Protein 3KKC (pdb70)

InterPro domains:
  IPR001647 DNA-binding HTH domain, TetR-type [PF00440] (19-60)
  IPR001647 DNA-binding HTH domain, TetR-type [PS50977] (8-68)
  IPR009057 Homedomain-like superfamily [SSF46689] (4-70)
  IPR039532 Transcriptional regulator TetR, C-terminal, Firmicutes type [PF14278] (77-172)
  IPR050624 Nucleoid occlusion factor SlmA/HTH-type transcriptional regulator [PTHR43479] (3-173)

Nearest PDB structures (foldseek):
  3kkc-assembly2_D  TM=9.389E-01  e=1.130E-21  Streptococcus agalactiae 2603V/R
  2iu5-assembly1_B  TM=6.460E-01  e=6.584E-05  Lactococcus lactis subsp. lactis Il1403
  3egq-assembly1_B  TM=6.017E-01  e=3.045E-03  Archaeoglobus fulgidus
  6wp9-assembly2_B  TM=6.193E-01  e=1.816E-02  Streptomyces avermitilis MA-4680 = NBRC 14893
  3cjd-assembly1_A  TM=5.567E-01  e=7.499E-02  Jannaschia sp. CCS1

Radius of gyration: 31.0 Å; Cα contacts (8 Å, |Δi|>4): 550; chains: 4; bounding box: 62×96×90 Å

Solvent-accessible surface area: 36152 Å² total

B-factor: mean 94.08, std 21.55, range [41.19, 194.67]

Structure (mmCIF, N/CA/C/O backbone):
data_3KKC
#
_entry.id   3KKC
#
_cell.length_a   44.351
_cell.length_b   128.681
_cell.length_c   74.566
_cell.angle_alpha   90.00
_cell.angle_beta   103.23
_cell.angle_gamma   90.00
#
_symmetry.space_group_name_H-M   'P 1 21 1'
#
loop_
_entity.id
_entity.type
_entity.pdbx_description
1 polymer 'TetR family Transcriptional regulator'
2 non-polymer 'NICKEL (II) ION'
3 non-polymer IMIDAZOLE
4 water water
#
loop_
_atom_site.group_PDB
_atom_site.id
_atom_site.type_symbol
_atom_site.label_atom_id
_atom_site.label_alt_id
_atom_site.label_comp_id
_atom_site.label_asym_id
_atom_site.label_entity_id
_atom_site.label_seq_id
_atom_site.pdbx_PDB_ins_code
_atom_site.Cartn_x
_atom_site.Cartn_y
_atom_site.Cartn_z
_atom_site.occupancy
_atom_site.B_iso_or_equiv
_atom_site.auth_seq_id
_atom_site.auth_comp_id
_atom_site.auth_asym_id
_atom_site.auth_atom_id
_atom_site.pdbx_PDB_model_num
ATOM 1 N N . SER A 1 1 ? 24.915 98.189 56.308 1.00 130.38 -2 SER A N 1
ATOM 2 C CA . SER A 1 1 ? 25.568 98.293 57.606 1.00 134.34 -2 SER A CA 1
ATOM 3 C C . SER A 1 1 ? 26.949 97.645 57.583 1.00 138.59 -2 SER A C 1
ATOM 4 O O . SER A 1 1 ? 27.493 97.362 56.514 1.00 136.07 -2 SER A O 1
ATOM 7 N N . ASN A 1 2 ? 27.504 97.420 58.774 1.00 144.17 -1 ASN A N 1
ATOM 8 C CA . ASN A 1 2 ? 28.803 96.771 58.937 1.00 144.98 -1 ASN A CA 1
ATOM 9 C C . ASN A 1 2 ? 28.676 95.261 59.059 1.00 145.49 -1 ASN A C 1
ATOM 10 O O . ASN A 1 2 ? 29.677 94.549 59.093 1.00 148.76 -1 ASN A O 1
ATOM 15 N N . ALA A 1 3 ? 27.438 94.785 59.139 1.00 141.32 0 ALA A N 1
ATOM 16 C CA . ALA A 1 3 ? 27.160 93.359 59.062 1.00 137.95 0 ALA A CA 1
ATOM 17 C C . ALA A 1 3 ? 26.645 93.077 57.658 1.00 131.16 0 ALA A C 1
ATOM 18 O O . ALA A 1 3 ? 26.756 91.965 57.141 1.00 131.17 0 ALA A O 1
ATOM 28 N N . VAL A 1 5 ? 27.981 94.327 55.091 1.00 115.95 2 VAL A N 1
ATOM 29 C CA . VAL A 1 5 ? 29.205 94.181 54.298 1.00 112.92 2 VAL A CA 1
ATOM 30 C C . VAL A 1 5 ? 29.917 92.848 54.525 1.00 108.85 2 VAL A C 1
ATOM 31 O O . VAL A 1 5 ? 30.439 92.249 53.581 1.00 108.08 2 VAL A O 1
ATOM 35 N N . LYS A 1 6 ? 29.943 92.388 55.773 1.00 104.28 3 LYS A N 1
ATOM 36 C CA . LYS A 1 6 ? 30.492 91.074 56.072 1.00 106.44 3 LYS A CA 1
ATOM 37 C C . LYS A 1 6 ? 29.658 89.957 55.430 1.00 105.86 3 LYS A C 1
ATOM 38 O O . LYS A 1 6 ? 30.213 88.975 54.934 1.00 99.05 3 LYS A O 1
ATOM 44 N N . ASP A 1 7 ? 28.335 90.114 55.420 1.00 108.13 4 ASP A N 1
ATOM 45 C CA . ASP A 1 7 ? 27.496 89.162 54.723 1.00 111.16 4 ASP A CA 1
ATOM 46 C C . ASP A 1 7 ? 27.920 89.127 53.265 1.00 109.67 4 ASP A C 1
ATOM 47 O O . ASP A 1 7 ? 28.280 88.075 52.738 1.00 114.45 4 ASP A O 1
ATOM 52 N N . ARG A 1 8 ? 27.883 90.288 52.620 1.00 103.50 5 ARG A N 1
ATOM 53 C CA . ARG A 1 8 ? 28.212 90.403 51.201 1.00 95.71 5 ARG A CA 1
ATOM 54 C C . ARG A 1 8 ? 29.557 89.765 50.935 1.00 95.34 5 ARG A C 1
ATOM 55 O O . ARG A 1 8 ? 29.864 89.404 49.809 1.00 99.73 5 ARG A O 1
ATOM 63 N N . GLN A 1 9 ? 30.356 89.623 51.984 1.00 96.59 6 GLN A N 1
ATOM 64 C CA . GLN A 1 9 ? 31.692 89.058 51.849 1.00 103.98 6 GLN A CA 1
ATOM 65 C C . GLN A 1 9 ? 31.732 87.532 52.022 1.00 106.49 6 GLN A C 1
ATOM 66 O O . GLN A 1 9 ? 32.580 86.858 51.432 1.00 101.90 6 GLN A O 1
ATOM 72 N N . ILE A 1 10 ? 30.814 86.991 52.820 1.00 111.13 7 ILE A N 1
ATOM 73 C CA . ILE A 1 10 ? 30.727 85.545 52.971 1.00 113.81 7 ILE A CA 1
ATOM 74 C C . ILE A 1 10 ? 29.979 84.978 51.792 1.00 111.29 7 ILE A C 1
ATOM 75 O O . ILE A 1 10 ? 30.129 83.810 51.464 1.00 108.84 7 ILE A O 1
ATOM 80 N N . GLN A 1 11 ? 29.168 85.812 51.158 1.00 113.12 8 GLN A N 1
ATOM 81 C CA . GLN A 1 11 ? 28.433 85.380 49.981 1.00 115.08 8 GLN A CA 1
ATOM 82 C C . GLN A 1 11 ? 29.355 85.323 48.758 1.00 110.67 8 GLN A C 1
ATOM 83 O O . GLN A 1 11 ? 29.246 84.408 47.942 1.00 111.35 8 GLN A O 1
ATOM 89 N N . LYS A 1 12 ? 30.271 86.280 48.634 1.00 105.08 9 LYS A N 1
ATOM 90 C CA . LYS A 1 12 ? 31.240 86.225 47.538 1.00 103.79 9 LYS A CA 1
ATOM 91 C C . LYS A 1 12 ? 32.252 85.075 47.692 1.00 103.46 9 LYS A C 1
ATOM 92 O O . LYS A 1 12 ? 32.720 84.524 46.691 1.00 104.73 9 LYS A O 1
ATOM 98 N N . THR A 1 13 ? 32.603 84.712 48.926 1.00 97.34 10 THR A N 1
ATOM 99 C CA . THR A 1 13 ? 33.540 83.608 49.091 1.00 105.01 10 THR A CA 1
ATOM 100 C C . THR A 1 13 ? 32.887 82.241 48.855 1.00 106.95 10 THR A C 1
ATOM 101 O O . THR A 1 13 ? 33.564 81.294 48.450 1.00 112.83 10 THR A O 1
ATOM 105 N N . LYS A 1 14 ? 31.583 82.132 49.099 1.00 98.50 11 LYS A N 1
ATOM 106 C CA . LYS A 1 14 ? 30.892 80.866 48.868 1.00 87.94 11 LYS A CA 1
ATOM 107 C C . LYS A 1 14 ? 30.836 80.623 47.363 1.00 85.04 11 LYS A C 1
ATOM 108 O O . LYS A 1 14 ? 31.114 79.529 46.881 1.00 89.12 11 LYS A O 1
ATOM 114 N N . VAL A 1 15 ? 30.515 81.671 46.621 1.00 82.51 12 VAL A N 1
ATOM 115 C CA . VAL A 1 15 ? 30.516 81.623 45.164 1.00 76.21 12 VAL A CA 1
ATOM 116 C C . VAL A 1 15 ? 31.900 81.328 44.579 1.00 76.82 12 VAL A C 1
ATOM 117 O O . VAL A 1 15 ? 32.000 80.621 43.588 1.00 82.17 12 VAL A O 1
ATOM 121 N N . ALA A 1 16 ? 32.967 81.844 45.183 1.00 75.33 13 ALA A N 1
ATOM 122 C CA . ALA A 1 16 ? 34.308 81.588 44.639 1.00 80.05 13 ALA A CA 1
ATOM 123 C C . ALA A 1 16 ? 34.625 80.098 44.615 1.00 91.61 13 ALA A C 1
ATOM 124 O O . ALA A 1 16 ? 35.172 79.582 43.636 1.00 96.09 13 ALA A O 1
ATOM 126 N N . ILE A 1 17 ? 34.284 79.422 45.706 1.00 91.71 14 ILE A N 1
ATOM 127 C CA . ILE A 1 17 ? 34.450 77.980 45.816 1.00 93.04 14 ILE A CA 1
ATOM 128 C C . ILE A 1 17 ? 33.582 77.274 44.767 1.00 96.43 14 ILE A C 1
ATOM 129 O O . ILE A 1 17 ? 34.077 76.482 43.955 1.00 96.48 14 ILE A O 1
ATOM 134 N N . TYR A 1 18 ? 32.287 77.581 44.785 1.00 94.11 15 TYR A N 1
ATOM 135 C CA . TYR A 1 18 ? 31.357 77.055 43.803 1.00 89.54 15 TYR A CA 1
ATOM 136 C C . TYR A 1 18 ? 31.988 77.145 42.420 1.00 91.31 15 TYR A C 1
ATOM 137 O O . TYR A 1 18 ? 32.179 76.130 41.764 1.00 93.39 15 TYR A O 1
ATOM 146 N N . ASN A 1 19 ? 32.339 78.354 41.986 1.00 91.11 16 ASN A N 1
ATOM 147 C CA . ASN A 1 19 ? 32.863 78.543 40.627 1.00 90.02 16 ASN A CA 1
ATOM 148 C C . ASN A 1 19 ? 34.172 77.770 40.401 1.00 87.03 16 ASN A C 1
ATOM 149 O O . ASN A 1 19 ? 34.402 77.232 39.313 1.00 89.52 16 ASN A O 1
ATOM 154 N N . ALA A 1 20 ? 35.008 77.692 41.431 1.00 83.07 17 ALA A N 1
ATOM 155 C CA . ALA A 1 20 ? 36.259 76.917 41.360 1.00 78.13 17 ALA A CA 1
ATOM 156 C C . ALA A 1 20 ? 36.001 75.435 41.094 1.00 79.95 17 ALA A C 1
ATOM 157 O O . ALA A 1 20 ? 36.672 74.797 40.280 1.00 83.50 17 ALA A O 1
ATOM 159 N N . PHE A 1 21 ? 35.019 74.896 41.797 1.00 76.71 18 PHE A N 1
ATOM 160 C CA . PHE A 1 21 ? 34.628 73.504 41.649 1.00 75.15 18 PHE A CA 1
ATOM 161 C C . PHE A 1 21 ? 34.183 73.206 40.210 1.00 79.50 18 PHE A C 1
ATOM 162 O O . PHE A 1 21 ? 34.543 72.190 39.640 1.00 80.28 18 PHE A O 1
ATOM 170 N N . ILE A 1 22 ? 33.417 74.119 39.621 1.00 86.45 19 ILE A N 1
ATOM 171 C CA . ILE A 1 22 ? 32.956 73.980 38.250 1.00 86.06 19 ILE A CA 1
ATOM 172 C C . ILE A 1 22 ? 34.109 74.042 37.241 1.00 82.01 19 ILE A C 1
ATOM 173 O O . ILE A 1 22 ? 34.181 73.230 36.322 1.00 85.14 19 ILE A O 1
ATOM 178 N N . SER A 1 23 ? 35.013 74.992 37.421 1.00 75.91 20 SER A N 1
ATOM 179 C CA . SER A 1 23 ? 36.101 75.190 36.482 1.00 80.59 20 SER A CA 1
ATOM 180 C C . SER A 1 23 ? 37.011 73.985 36.498 1.00 91.38 20 SER A C 1
ATOM 181 O O . SER A 1 23 ? 37.604 73.641 35.483 1.00 100.06 20 SER A O 1
ATOM 184 N N . LEU A 1 24 ? 37.121 73.349 37.662 1.00 93.47 21 LEU A N 1
ATOM 185 C CA . LEU A 1 24 ? 37.986 72.186 37.834 1.00 95.14 21 LEU A CA 1
ATOM 186 C C . LEU A 1 24 ? 37.322 70.924 37.304 1.00 98.01 21 LEU A C 1
ATOM 187 O O . LEU A 1 24 ? 37.984 69.920 37.025 1.00 106.14 21 LEU A O 1
ATOM 192 N N . LEU A 1 25 ? 36.002 70.975 37.203 1.00 88.38 22 LEU A N 1
ATOM 193 C CA . LEU A 1 25 ? 35.221 69.870 36.695 1.00 83.19 22 LEU A CA 1
ATOM 194 C C . LEU A 1 25 ? 35.175 69.934 35.172 1.00 88.71 22 LEU A C 1
ATOM 195 O O . LEU A 1 25 ? 34.518 69.125 34.531 1.00 93.96 22 LEU A O 1
ATOM 200 N N . GLN A 1 26 ? 35.865 70.911 34.597 1.00 97.15 23 GLN A N 1
ATOM 201 C CA . GLN A 1 26 ? 35.952 71.026 33.146 1.00 104.72 23 GLN A CA 1
ATOM 202 C C . GLN A 1 26 ? 37.158 70.221 32.670 1.00 108.20 23 GLN A C 1
ATOM 203 O O . GLN A 1 26 ? 37.181 69.716 31.548 1.00 104.28 23 GLN A O 1
ATOM 209 N N . GLU A 1 27 ? 38.145 70.087 33.555 1.00 112.16 24 GLU A N 1
ATOM 210 C CA . GLU A 1 27 ? 39.396 69.406 33.249 1.00 115.18 24 GLU A CA 1
ATOM 211 C C . GLU A 1 27 ? 39.543 68.058 33.945 1.00 112.74 24 GLU A C 1
ATOM 212 O O . GLU A 1 27 ? 40.380 67.258 33.544 1.00 116.32 24 GLU A O 1
ATOM 218 N N . ASN A 1 28 ? 38.769 67.811 35.000 1.00 107.95 25 ASN A N 1
ATOM 219 C CA . ASN A 1 28 ? 38.978 66.610 35.808 1.00 109.86 25 ASN A CA 1
ATOM 220 C C . ASN A 1 28 ? 37.713 65.838 36.180 1.00 107.70 25 ASN A C 1
ATOM 221 O O . ASN A 1 28 ? 36.614 66.396 36.204 1.00 107.85 25 ASN A O 1
ATOM 226 N N . ASP A 1 29 ? 37.890 64.549 36.478 1.00 103.28 26 ASP A N 1
ATOM 227 C CA . ASP A 1 29 ? 36.836 63.725 37.055 1.00 100.96 26 ASP A CA 1
ATOM 228 C C . ASP A 1 29 ? 36.512 64.215 38.465 1.00 100.80 26 ASP A C 1
ATOM 229 O O . ASP A 1 29 ? 37.380 64.768 39.146 1.00 100.86 26 ASP A O 1
ATOM 234 N N . TYR A 1 30 ? 35.266 64.027 38.903 1.00 102.41 27 TYR A N 1
ATOM 235 C CA . TYR A 1 30 ? 34.870 64.390 40.269 1.00 101.01 27 TYR A CA 1
ATOM 236 C C . TYR A 1 30 ? 35.659 63.570 41.270 1.00 104.99 27 TYR A C 1
ATOM 237 O O . TYR A 1 30 ? 36.136 64.100 42.294 1.00 99.80 27 TYR A O 1
ATOM 246 N N . SER A 1 31 ? 35.773 62.273 40.962 1.00 105.20 28 SER A N 1
ATOM 247 C CA . SER A 1 31 ? 36.572 61.344 41.758 1.00 107.86 28 SER A CA 1
ATOM 248 C C . SER A 1 31 ? 38.046 61.760 41.824 1.00 107.68 28 SER A C 1
ATOM 249 O O . SER A 1 31 ? 38.728 61.491 42.803 1.00 111.04 28 SER A O 1
ATOM 252 N N . LYS A 1 32 ? 38.516 62.452 40.793 1.00 109.62 29 LYS A N 1
ATOM 253 C CA . LYS A 1 32 ? 39.923 62.839 40.692 1.00 115.99 29 LYS A CA 1
ATOM 254 C C . LYS A 1 32 ? 40.310 64.197 41.346 1.00 100.15 29 LYS A C 1
ATOM 255 O O . LYS A 1 32 ? 41.471 64.383 41.696 1.00 102.81 29 LYS A O 1
ATOM 261 N N . ILE A 1 33 ? 39.378 65.134 41.538 1.00 96.81 30 ILE A N 1
ATOM 262 C CA . ILE A 1 33 ? 39.764 66.392 42.223 1.00 98.39 30 ILE A CA 1
ATOM 263 C C . ILE A 1 33 ? 39.770 66.283 43.752 1.00 99.97 30 ILE A C 1
ATOM 264 O O . ILE A 1 33 ? 39.031 65.494 44.328 1.00 101.08 30 ILE A O 1
ATOM 269 N N . THR A 1 34 ? 40.589 67.108 44.397 1.00 102.87 31 THR A N 1
ATOM 270 C CA . THR A 1 34 ? 40.716 67.108 45.857 1.00 111.56 31 THR A CA 1
ATOM 271 C C . THR A 1 34 ? 40.517 68.508 46.438 1.00 111.00 31 THR A C 1
ATOM 272 O O . THR A 1 34 ? 40.888 69.491 45.811 1.00 108.07 31 THR A O 1
ATOM 276 N N . VAL A 1 35 ? 39.959 68.589 47.646 1.00 114.28 32 VAL A N 1
ATOM 277 C CA . VAL A 1 35 ? 39.664 69.876 48.289 1.00 112.14 32 VAL A CA 1
ATOM 278 C C . VAL A 1 35 ? 40.783 70.925 48.179 1.00 107.39 32 VAL A C 1
ATOM 279 O O . VAL A 1 35 ? 40.510 72.124 48.113 1.00 99.80 32 VAL A O 1
ATOM 283 N N . GLN A 1 36 ? 42.034 70.478 48.147 1.00 111.11 33 GLN A N 1
ATOM 284 C CA . GLN A 1 36 ? 43.147 71.408 48.003 1.00 117.91 33 GLN A CA 1
ATOM 285 C C . GLN A 1 36 ? 43.183 72.029 46.614 1.00 114.79 33 GLN A C 1
ATOM 286 O O . GLN A 1 36 ? 43.612 73.178 46.454 1.00 114.68 33 GLN A O 1
ATOM 292 N N . ASP A 1 37 ? 42.741 71.272 45.614 1.00 112.35 34 ASP A N 1
ATOM 293 C CA . ASP A 1 37 ? 42.577 71.826 44.276 1.00 111.46 34 ASP A CA 1
ATOM 294 C C . ASP A 1 37 ? 41.591 72.985 44.358 1.00 104.47 34 ASP A C 1
ATOM 295 O O . ASP A 1 37 ? 41.853 74.079 43.858 1.00 98.98 34 ASP A O 1
ATOM 300 N N . VAL A 1 38 ? 40.465 72.725 45.017 1.00 103.24 35 VAL A N 1
ATOM 301 C CA . VAL A 1 38 ? 39.364 73.665 45.085 1.00 100.22 35 VAL A CA 1
ATOM 302 C C . VAL A 1 38 ? 39.762 74.980 45.733 1.00 107.67 35 VAL A C 1
ATOM 303 O O . VAL A 1 38 ? 39.311 76.044 45.313 1.00 102.81 35 VAL A O 1
ATOM 307 N N . ILE A 1 39 ? 40.615 74.908 46.749 1.00 115.95 36 ILE A N 1
ATOM 308 C CA . ILE A 1 39 ? 41.136 76.112 47.400 1.00 116.37 36 ILE A CA 1
ATOM 309 C C . ILE A 1 39 ? 42.103 76.872 46.496 1.00 112.77 36 ILE A C 1
ATOM 310 O O . ILE A 1 39 ? 41.970 78.081 46.319 1.00 111.46 36 ILE A O 1
ATOM 315 N N . GLY A 1 40 ? 43.071 76.146 45.938 1.00 114.01 37 GLY A N 1
ATOM 316 C CA . GLY A 1 40 ? 44.096 76.702 45.070 1.00 114.12 37 GLY A CA 1
ATOM 317 C C . GLY A 1 40 ? 43.555 77.638 44.011 1.00 116.26 37 GLY A C 1
ATOM 318 O O . GLY A 1 40 ? 44.288 78.470 43.465 1.00 118.04 37 GLY A O 1
ATOM 319 N N . LEU A 1 41 ? 42.266 77.502 43.716 1.00 112.78 38 LEU A N 1
ATOM 320 C CA . LEU A 1 41 ? 41.588 78.452 42.848 1.00 111.15 38 LEU A CA 1
ATOM 321 C C . LEU A 1 41 ? 40.776 79.464 43.648 1.00 112.33 38 LEU A C 1
ATOM 322 O O . LEU A 1 41 ? 40.881 80.666 43.414 1.00 113.66 38 LEU A O 1
ATOM 327 N N . ALA A 1 42 ? 39.966 78.983 44.589 1.00 113.09 39 ALA A N 1
ATOM 328 C CA . ALA A 1 42 ? 39.092 79.863 45.369 1.00 114.23 39 ALA A CA 1
ATOM 329 C C . ALA A 1 42 ? 39.871 80.913 46.177 1.00 123.51 39 ALA A C 1
ATOM 330 O O . ALA A 1 42 ? 39.358 82.007 46.463 1.00 121.10 39 ALA A O 1
ATOM 332 N N . ASN A 1 43 ? 41.107 80.570 46.544 1.00 128.82 40 ASN A N 1
ATOM 333 C CA . ASN A 1 43 ? 41.947 81.474 47.306 1.00 131.09 40 ASN A CA 1
ATOM 334 C C . ASN A 1 43 ? 41.410 81.638 48.706 1.00 136.48 40 ASN A C 1
ATOM 335 O O . ASN A 1 43 ? 41.777 82.571 49.421 1.00 137.85 40 ASN A O 1
ATOM 340 N N . VAL A 1 44 ? 40.529 80.725 49.093 1.00 138.79 41 VAL A N 1
ATOM 341 C CA . VAL A 1 44 ? 40.013 80.712 50.449 1.00 142.19 41 VAL A CA 1
ATOM 342 C C . VAL A 1 44 ? 40.554 79.481 51.168 1.00 146.95 41 VAL A C 1
ATOM 343 O O . VAL A 1 44 ? 40.577 78.389 50.608 1.00 151.66 41 VAL A O 1
ATOM 347 N N . GLY A 1 45 ? 40.996 79.667 52.406 1.00 145.79 42 GLY A N 1
ATOM 348 C CA . GLY A 1 45 ? 41.675 78.617 53.141 1.00 147.03 42 GLY A CA 1
ATOM 349 C C . GLY A 1 45 ? 40.818 77.435 53.550 1.00 146.98 42 GLY A C 1
ATOM 350 O O . GLY A 1 45 ? 39.592 77.481 53.477 1.00 145.00 42 GLY A O 1
ATOM 351 N N . ARG A 1 46 ? 41.493 76.380 54.001 1.00 148.28 43 ARG A N 1
ATOM 352 C CA . ARG A 1 46 ? 40.877 75.119 54.423 1.00 148.31 43 ARG A CA 1
ATOM 353 C C . ARG A 1 46 ? 39.780 75.280 55.483 1.00 152.42 43 ARG A C 1
ATOM 354 O O . ARG A 1 46 ? 38.756 74.592 55.438 1.00 153.37 43 ARG A O 1
ATOM 362 N N . SER A 1 47 ? 39.997 76.188 56.433 1.00 153.04 44 SER A N 1
ATOM 363 C CA . SER A 1 47 ? 39.081 76.367 57.562 1.00 148.69 44 SER A CA 1
ATOM 364 C C . SER A 1 47 ? 37.719 76.926 57.145 1.00 134.36 44 SER A C 1
ATOM 365 O O . SER A 1 47 ? 36.677 76.463 57.609 1.00 129.23 44 SER A O 1
ATOM 368 N N . THR A 1 48 ? 37.735 77.925 56.272 1.00 128.13 45 THR A N 1
ATOM 369 C CA . THR A 1 48 ? 36.502 78.571 55.843 1.00 125.74 45 THR A CA 1
ATOM 370 C C . THR A 1 48 ? 35.680 77.711 54.856 1.00 119.38 45 THR A C 1
ATOM 371 O O . THR A 1 48 ? 34.456 77.615 54.976 1.00 113.97 45 THR A O 1
ATOM 375 N N . PHE A 1 49 ? 36.349 77.083 53.891 1.00 118.07 46 PHE A N 1
ATOM 376 C CA . PHE A 1 49 ? 35.684 76.105 53.031 1.00 113.36 46 PHE A CA 1
ATOM 377 C C . PHE A 1 49 ? 34.781 75.230 53.878 1.00 111.61 46 PHE A C 1
ATOM 378 O O . PHE A 1 49 ? 33.578 75.171 53.649 1.00 106.63 46 PHE A O 1
ATOM 386 N N . TYR A 1 50 ? 35.366 74.565 54.871 1.00 116.20 47 TYR A N 1
ATOM 387 C CA . TYR A 1 50 ? 34.616 73.638 55.721 1.00 124.73 47 TYR A CA 1
ATOM 388 C C . TYR A 1 50 ? 33.513 74.315 56.543 1.00 130.48 47 TYR A C 1
ATOM 389 O O . TYR A 1 50 ? 32.729 73.637 57.204 1.00 135.22 47 TYR A O 1
ATOM 398 N N . SER A 1 51 ? 33.450 75.643 56.497 1.00 129.03 48 SER A N 1
ATOM 399 C CA . SER A 1 51 ? 32.379 76.378 57.167 1.00 131.40 48 SER A CA 1
ATOM 400 C C . SER A 1 51 ? 31.177 76.588 56.242 1.00 133.12 48 SER A C 1
ATOM 401 O O . SER A 1 51 ? 30.145 77.122 56.658 1.00 133.18 48 SER A O 1
ATOM 404 N N . HIS A 1 52 ? 31.330 76.190 54.981 1.00 133.19 49 HIS A N 1
ATOM 405 C CA . HIS A 1 52 ? 30.255 76.290 53.995 1.00 129.21 49 HIS A CA 1
ATOM 406 C C . HIS A 1 52 ? 29.843 74.931 53.442 1.00 128.82 49 HIS A C 1
ATOM 407 O O . HIS A 1 52 ? 28.688 74.738 53.051 1.00 131.69 49 HIS A O 1
ATOM 414 N N . TYR A 1 53 ? 30.796 74.001 53.405 1.00 123.60 50 TYR A N 1
ATOM 415 C CA . TYR A 1 53 ? 30.601 72.704 52.774 1.00 118.49 50 TYR A CA 1
ATOM 416 C C . TYR A 1 53 ? 31.163 71.592 53.623 1.00 124.25 50 TYR A C 1
ATOM 417 O O . TYR A 1 53 ? 32.377 71.462 53.750 1.00 127.92 50 TYR A O 1
ATOM 426 N N . GLU A 1 54 ? 30.274 70.788 54.196 1.00 125.88 51 GLU A N 1
ATOM 427 C CA . GLU A 1 54 ? 30.663 69.628 54.991 1.00 127.18 51 GLU A CA 1
ATOM 428 C C . GLU A 1 54 ? 31.789 68.805 54.351 1.00 125.60 51 GLU A C 1
ATOM 429 O O . GLU A 1 54 ? 32.598 68.205 55.054 1.00 132.67 51 GLU A O 1
ATOM 435 N N . SER A 1 55 ? 31.833 68.776 53.021 1.00 106.92 52 SER A N 1
ATOM 436 C CA . SER A 1 55 ? 32.812 67.981 52.292 1.00 101.96 52 SER A CA 1
ATOM 437 C C . SER A 1 55 ? 32.649 68.201 50.804 1.00 97.75 52 SER A C 1
ATOM 438 O O . SER A 1 55 ? 31.712 68.867 50.373 1.00 95.04 52 SER A O 1
ATOM 441 N N . LYS A 1 56 ? 33.537 67.614 50.009 1.00 97.77 53 LYS A N 1
ATOM 442 C CA . LYS A 1 56 ? 33.413 67.759 48.567 1.00 100.21 53 LYS A CA 1
ATOM 443 C C . LYS A 1 56 ? 32.064 67.223 48.105 1.00 100.14 53 LYS A C 1
ATOM 444 O O . LYS A 1 56 ? 31.530 67.670 47.099 1.00 98.54 53 LYS A O 1
ATOM 450 N N . GLU A 1 57 ? 31.502 66.272 48.845 1.00 105.42 54 GLU A N 1
ATOM 451 C CA . GLU A 1 57 ? 30.330 65.556 48.338 1.00 105.08 54 GLU A CA 1
ATOM 452 C C . GLU A 1 57 ? 29.105 66.450 48.229 1.00 97.25 54 GLU A C 1
ATOM 453 O O . GLU A 1 57 ? 28.273 66.271 47.330 1.00 90.06 54 GLU A O 1
ATOM 459 N N . VAL A 1 58 ? 28.995 67.424 49.121 1.00 94.76 55 VAL A N 1
ATOM 460 C CA . VAL A 1 58 ? 27.850 68.323 49.044 1.00 98.90 55 VAL A CA 1
ATOM 461 C C . VAL A 1 58 ? 27.962 69.417 47.968 1.00 96.23 55 VAL A C 1
ATOM 462 O O . VAL A 1 58 ? 26.987 70.104 47.703 1.00 95.11 55 VAL A O 1
ATOM 466 N N . LEU A 1 59 ? 29.130 69.562 47.341 1.00 94.64 56 LEU A N 1
ATOM 467 C CA . LEU A 1 59 ? 29.256 70.462 46.191 1.00 90.98 56 LEU A CA 1
ATOM 468 C C . LEU A 1 59 ? 28.661 69.7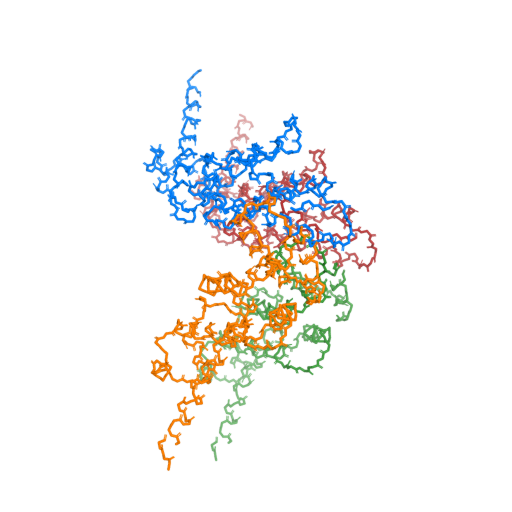93 44.978 1.00 91.18 56 LEU A C 1
ATOM 469 O O . LEU A 1 59 ? 27.951 70.419 44.194 1.00 95.97 56 LEU A O 1
ATOM 474 N N . LEU A 1 60 ? 28.980 68.519 44.808 1.00 83.87 57 LEU A N 1
ATOM 475 C CA . LEU A 1 60 ? 28.434 67.763 43.703 1.00 76.59 57 LEU A CA 1
ATOM 476 C C . LEU A 1 60 ? 26.917 67.765 43.816 1.00 75.98 57 LEU A C 1
ATOM 477 O O . LEU A 1 60 ? 26.199 68.029 42.839 1.00 71.41 57 LEU A O 1
ATOM 482 N N . LYS A 1 61 ? 26.444 67.484 45.027 1.00 76.14 58 LYS A N 1
ATOM 483 C CA . LYS A 1 61 ? 25.019 67.418 45.320 1.00 74.54 58 LYS A CA 1
ATOM 484 C C . LYS A 1 61 ? 24.347 68.771 45.008 1.00 77.59 58 LYS A C 1
ATOM 485 O O . LYS A 1 61 ? 23.519 68.860 44.100 1.00 76.65 58 LYS A O 1
ATOM 491 N N . GLU A 1 62 ? 24.716 69.815 45.749 1.00 78.01 59 GLU A N 1
ATOM 492 C CA . GLU A 1 62 ? 24.302 71.183 45.431 1.00 80.61 59 GLU A CA 1
ATOM 493 C C . GLU A 1 62 ? 24.372 71.505 43.931 1.00 79.93 59 GLU A C 1
ATOM 494 O O . GLU A 1 62 ? 23.358 71.855 43.329 1.00 78.11 59 GLU A O 1
ATOM 500 N N . LEU A 1 63 ? 25.561 71.386 43.335 1.00 78.02 60 LEU A N 1
ATOM 501 C CA . LEU A 1 63 ? 25.725 71.614 41.900 1.00 76.27 60 LEU A CA 1
ATOM 502 C C . LEU A 1 63 ? 24.615 70.921 41.091 1.00 76.38 60 LEU A C 1
ATOM 503 O O . LEU A 1 63 ? 23.715 71.591 40.608 1.00 88.23 60 LEU A O 1
ATOM 508 N N . CYS A 1 64 ? 24.677 69.604 40.940 1.00 70.41 61 CYS A N 1
ATOM 509 C CA . CYS A 1 64 ? 23.560 68.816 40.391 1.00 66.81 61 CYS A CA 1
ATOM 510 C C . CYS A 1 64 ? 22.184 69.353 40.758 1.00 65.21 61 CYS A C 1
ATOM 511 O O . CYS A 1 64 ? 21.322 69.552 39.891 1.00 67.68 61 CYS A O 1
ATOM 514 N N . GLU A 1 65 ? 21.963 69.563 42.048 1.00 64.58 62 GLU A N 1
ATOM 515 C CA . GLU A 1 65 ? 20.682 70.074 42.495 1.00 72.67 62 GLU A CA 1
ATOM 516 C C . GLU A 1 65 ? 20.298 71.303 41.652 1.00 74.43 62 GLU A C 1
ATOM 517 O O . GLU A 1 65 ? 19.226 71.324 41.045 1.00 68.98 62 GLU A O 1
ATOM 523 N N . ASP A 1 66 ? 21.208 72.288 41.615 1.00 78.17 63 ASP A N 1
ATOM 524 C CA . ASP A 1 66 ? 21.130 73.503 40.782 1.00 80.16 63 ASP A CA 1
ATOM 525 C C . ASP A 1 66 ? 21.012 73.216 39.289 1.00 76.68 63 ASP A C 1
ATOM 526 O O . ASP A 1 66 ? 20.127 73.731 38.632 1.00 76.29 63 ASP A O 1
ATOM 531 N N . LEU A 1 67 ? 21.942 72.433 38.753 1.00 72.13 64 LEU A N 1
ATOM 532 C CA . LEU A 1 67 ? 21.959 72.118 37.334 1.00 75.51 64 LEU A CA 1
ATOM 533 C C . LEU A 1 67 ? 20.631 71.500 36.857 1.00 81.51 64 LEU A C 1
ATOM 534 O O . LEU A 1 67 ? 20.113 71.849 35.789 1.00 79.10 64 LEU A O 1
ATOM 539 N N . PHE A 1 68 ? 20.076 70.598 37.665 1.00 82.73 65 PHE A N 1
ATOM 540 C CA . PHE A 1 68 ? 18.829 69.931 37.313 1.00 76.14 65 PHE A CA 1
ATOM 541 C C . PHE A 1 68 ? 17.589 70.798 37.581 1.00 80.25 65 PHE A C 1
ATOM 542 O O . PHE A 1 68 ? 16.552 70.642 36.926 1.00 80.71 65 PHE A O 1
ATOM 550 N N . HIS A 1 69 ? 17.685 71.722 38.528 1.00 72.51 66 HIS A N 1
ATOM 551 C CA . HIS A 1 69 ? 16.571 72.617 38.713 1.00 72.10 66 HIS A CA 1
ATOM 552 C C . HIS A 1 69 ? 16.480 73.494 37.478 1.00 77.92 66 HIS A C 1
ATOM 553 O O . HIS A 1 69 ? 15.391 73.701 36.962 1.00 86.53 66 HIS A O 1
ATOM 560 N N . HIS A 1 70 ? 17.610 73.985 36.973 1.00 74.00 67 HIS A N 1
ATOM 561 C CA . HIS A 1 70 ? 17.543 74.825 35.780 1.00 71.61 67 HIS A CA 1
ATOM 562 C C . HIS A 1 70 ? 17.147 74.100 34.486 1.00 71.35 67 HIS A C 1
ATOM 563 O O . HIS A 1 70 ? 16.549 74.706 33.598 1.00 70.80 67 HIS A O 1
ATOM 570 N N . LEU A 1 71 ? 17.507 72.828 34.358 1.00 70.04 68 LEU A N 1
ATOM 571 C CA . LEU A 1 71 ? 17.186 72.090 33.140 1.00 67.46 68 LEU A CA 1
ATOM 572 C C . LEU A 1 71 ? 15.715 71.691 33.074 1.00 73.14 68 LEU A C 1
ATOM 573 O O . LEU A 1 71 ? 15.058 71.921 32.072 1.00 85.42 68 LEU A O 1
ATOM 578 N N . PHE A 1 72 ? 15.188 71.123 34.150 1.00 74.66 69 PHE A N 1
ATOM 579 C CA . PHE A 1 72 ? 13.897 70.440 34.097 1.00 80.18 69 PHE A CA 1
ATOM 580 C C . PHE A 1 72 ? 12.850 71.137 34.931 1.00 92.66 69 PHE A C 1
ATOM 581 O O . PHE A 1 72 ? 11.783 71.467 34.434 1.00 98.59 69 PHE A O 1
ATOM 589 N N . LYS A 1 73 ? 13.150 71.316 36.214 1.00 102.75 70 LYS A N 1
ATOM 590 C CA . LYS A 1 73 ? 12.170 71.787 37.186 1.00 111.87 70 LYS A CA 1
ATOM 591 C C . LYS A 1 73 ? 11.695 73.197 36.846 1.00 117.09 70 LYS A C 1
ATOM 592 O O . LYS A 1 73 ? 11.163 73.925 37.688 1.00 120.11 70 LYS A O 1
ATOM 598 N N . GLN A 1 74 ? 11.902 73.557 35.583 1.00 118.54 71 GLN A N 1
ATOM 599 C CA . GLN A 1 74 ? 11.306 74.731 34.962 1.00 119.45 71 GLN A CA 1
ATOM 600 C C . GLN A 1 74 ? 9.801 74.579 34.720 1.00 118.71 71 GLN A C 1
ATOM 601 O O . GLN A 1 74 ? 9.327 73.535 34.246 1.00 116.43 71 GLN A O 1
ATOM 607 N N . GLY A 1 75 ? 9.053 75.625 35.043 1.00 116.82 72 GLY A N 1
ATOM 608 C CA . GLY A 1 75 ? 7.681 75.729 34.587 1.00 118.13 72 GLY A CA 1
ATOM 609 C C . GLY A 1 75 ? 7.644 76.627 33.362 1.00 119.37 72 GLY A C 1
ATOM 610 O O . GLY A 1 75 ? 6.625 77.236 33.050 1.00 117.08 72 GLY A O 1
ATOM 611 N N . ARG A 1 76 ? 8.781 76.711 32.676 1.00 122.48 73 ARG A N 1
ATOM 612 C CA . ARG A 1 76 ? 8.940 77.573 31.508 1.00 127.45 73 ARG A CA 1
ATOM 613 C C . ARG A 1 76 ? 8.024 77.119 30.373 1.00 127.94 73 ARG A C 1
ATOM 614 O O . ARG A 1 76 ? 8.275 76.092 29.736 1.00 127.24 73 ARG A O 1
ATOM 622 N N . ASP A 1 77 ? 6.968 77.885 30.113 1.00 129.45 74 ASP A N 1
ATOM 623 C CA . ASP A 1 77 ? 5.972 77.481 29.114 1.00 127.45 74 ASP A CA 1
ATOM 624 C C . ASP A 1 77 ? 6.534 77.375 27.684 1.00 121.13 74 ASP A C 1
ATOM 625 O O . ASP A 1 77 ? 6.831 78.372 27.024 1.00 121.70 74 ASP A O 1
ATOM 630 N N . VAL A 1 78 ? 6.696 76.137 27.232 1.00 111.95 75 VAL A N 1
ATOM 631 C CA . VAL A 1 78 ? 7.222 75.860 25.908 1.00 102.50 75 VAL A CA 1
ATOM 632 C C . VAL A 1 78 ? 6.657 74.533 25.398 1.00 97.22 75 VAL A C 1
ATOM 633 O O . VAL A 1 78 ? 5.956 73.823 26.124 1.00 95.31 75 VAL A O 1
ATOM 637 N N . THR A 1 79 ? 6.938 74.209 24.142 1.00 94.65 76 THR A N 1
ATOM 638 C CA . THR A 1 79 ? 6.551 72.912 23.610 1.00 92.40 76 THR A CA 1
ATOM 639 C C . THR A 1 79 ? 7.509 71.883 24.165 1.00 88.59 76 THR A C 1
ATOM 640 O O . THR A 1 79 ? 8.613 72.222 24.604 1.00 87.35 76 THR A O 1
ATOM 644 N N . PHE A 1 80 ? 7.092 70.625 24.138 1.00 87.46 77 PHE A N 1
ATOM 645 C CA . PHE A 1 80 ? 7.959 69.547 24.575 1.00 79.83 77 PHE A CA 1
ATOM 646 C C . PHE A 1 80 ? 9.361 69.657 23.991 1.00 82.04 77 PHE A C 1
ATOM 647 O O . PHE A 1 80 ? 10.334 69.549 24.727 1.00 87.45 77 PHE A O 1
ATOM 655 N N . GLU A 1 81 ? 9.471 69.866 22.681 1.00 83.65 78 GLU A N 1
ATOM 656 C CA . GLU A 1 81 ? 10.780 69.859 22.011 1.00 91.79 78 GLU A CA 1
ATOM 657 C C . GLU A 1 81 ? 11.589 71.153 22.131 1.00 94.67 78 GLU A C 1
ATOM 658 O O . GLU A 1 81 ? 12.806 71.129 21.928 1.00 95.91 78 GLU A O 1
ATOM 664 N N . GLU A 1 82 ? 10.934 72.274 22.448 1.00 91.22 79 GLU A N 1
ATOM 665 C CA . GLU A 1 82 ? 11.671 73.466 22.874 1.00 85.96 79 GLU A CA 1
ATOM 666 C C . GLU A 1 82 ? 12.429 73.129 24.171 1.00 78.96 79 GLU A C 1
ATOM 667 O O . GLU A 1 82 ? 13.599 73.475 24.351 1.00 80.73 79 GLU A O 1
ATOM 673 N N . TYR A 1 83 ? 11.725 72.446 25.062 1.00 65.63 80 TYR A N 1
ATOM 674 C CA . TYR A 1 83 ? 12.248 71.950 26.324 1.00 64.58 80 TYR A CA 1
ATOM 675 C C . TYR A 1 83 ? 13.460 71.006 26.133 1.00 70.36 80 TYR A C 1
ATOM 676 O O . TYR A 1 83 ? 14.493 71.131 26.801 1.00 72.95 80 TYR A O 1
ATOM 685 N N . LEU A 1 84 ? 13.328 70.067 25.209 1.00 71.34 81 LEU A N 1
ATOM 686 C CA . LEU A 1 84 ? 14.440 69.211 24.822 1.00 70.65 81 LEU A CA 1
ATOM 687 C C . LEU A 1 84 ? 15.580 70.066 24.285 1.00 66.80 81 LEU A C 1
ATOM 688 O O . LEU A 1 84 ? 16.716 69.885 24.668 1.00 65.08 81 LEU A O 1
ATOM 693 N N . VAL A 1 85 ? 15.282 70.981 23.372 1.00 67.89 82 VAL A N 1
ATOM 694 C CA . VAL A 1 85 ? 16.333 71.807 22.789 1.00 75.00 82 VAL A CA 1
ATOM 695 C C . VAL A 1 85 ? 17.132 72.596 23.846 1.00 79.08 82 VAL A C 1
ATOM 696 O O . VAL A 1 85 ? 18.360 72.665 23.767 1.00 78.58 82 VAL A O 1
ATOM 700 N N . HIS A 1 86 ? 16.440 73.180 24.829 1.00 78.81 83 HIS A N 1
ATOM 701 C CA . HIS A 1 86 ? 17.096 73.964 25.887 1.00 72.80 83 HIS A CA 1
ATOM 702 C C . HIS A 1 86 ? 18.054 73.079 26.693 1.00 72.06 83 HIS A C 1
ATOM 703 O O . HIS A 1 86 ? 19.171 73.491 27.024 1.00 67.42 83 HIS A O 1
ATOM 710 N N . ILE A 1 87 ? 17.604 71.863 27.001 1.00 69.48 84 ILE A N 1
ATOM 711 C CA . ILE A 1 87 ? 18.454 70.900 27.678 1.00 69.55 84 ILE A CA 1
ATOM 712 C C . ILE A 1 87 ? 19.710 70.648 26.854 1.00 69.01 84 ILE A C 1
ATOM 713 O O . ILE A 1 87 ? 20.823 70.835 27.336 1.00 70.06 84 ILE A O 1
ATOM 718 N N . LEU A 1 88 ? 19.531 70.241 25.605 1.00 67.51 85 LEU A N 1
ATOM 719 C CA . LEU A 1 88 ? 20.663 70.024 24.718 1.00 68.43 85 LEU A CA 1
ATOM 720 C C . LEU A 1 88 ? 21.514 71.290 24.579 1.00 72.81 85 LEU A C 1
ATOM 721 O O . LEU A 1 88 ? 22.723 71.202 24.378 1.00 75.19 85 LEU A O 1
ATOM 726 N N . LYS A 1 89 ? 20.887 72.467 24.670 1.00 75.93 86 LYS A N 1
ATOM 727 C CA . LYS A 1 89 ? 21.620 73.723 24.498 1.00 79.04 86 LYS A CA 1
ATOM 728 C C . LYS A 1 89 ? 22.717 73.809 25.554 1.00 80.48 86 LYS A C 1
ATOM 729 O O . LYS A 1 89 ? 23.867 74.115 25.249 1.00 82.72 86 LYS A O 1
ATOM 735 N N . HIS A 1 90 ? 22.354 73.509 26.799 1.00 76.67 87 HIS A N 1
ATOM 736 C CA . HIS A 1 90 ? 23.304 73.518 27.904 1.00 72.02 87 HIS A CA 1
ATOM 737 C C . HIS A 1 90 ? 24.453 72.551 27.745 1.00 72.03 87 HIS A C 1
ATOM 738 O O . HIS A 1 90 ? 25.576 72.837 28.145 1.00 75.31 87 HIS A O 1
ATOM 745 N N . PHE A 1 91 ? 24.186 71.401 27.153 1.00 73.07 88 PHE A N 1
ATOM 746 C CA . PHE A 1 91 ? 25.241 70.424 27.015 1.00 73.50 88 PHE A CA 1
ATOM 747 C C . PHE A 1 91 ? 26.295 70.879 26.004 1.00 74.65 88 PHE A C 1
ATOM 748 O O . PHE A 1 91 ? 27.494 70.676 26.231 1.00 82.29 88 PHE A O 1
ATOM 756 N N . GLU A 1 92 ? 25.872 71.542 24.931 1.00 69.84 89 GLU A N 1
ATOM 757 C CA . GLU A 1 92 ? 26.801 71.848 23.836 1.00 77.47 89 GLU A CA 1
ATOM 758 C C . GLU A 1 92 ? 27.816 72.954 24.165 1.00 79.89 89 GLU A C 1
ATOM 759 O O . GLU A 1 92 ? 28.887 73.023 23.538 1.00 79.71 89 GLU A O 1
ATOM 765 N N . GLN A 1 93 ? 27.481 73.799 25.148 1.00 80.59 90 GLN A N 1
ATOM 766 C CA . GLN A 1 93 ? 28.402 74.822 25.654 1.00 84.76 90 GLN A CA 1
ATOM 767 C C . GLN A 1 93 ? 29.073 74.341 26.932 1.00 86.06 90 GLN A C 1
ATOM 768 O O . GLN A 1 93 ? 30.002 74.990 27.439 1.00 92.44 90 GLN A O 1
ATOM 774 N N . ASN A 1 94 ? 28.586 73.220 27.461 1.00 76.91 91 ASN A N 1
ATOM 775 C CA . ASN A 1 94 ? 29.111 72.676 28.695 1.00 74.37 91 ASN A CA 1
ATOM 776 C C . ASN A 1 94 ? 28.827 73.674 29.820 1.00 84.82 91 ASN A C 1
ATOM 777 O O . ASN A 1 94 ? 29.698 73.991 30.649 1.00 80.04 91 ASN A O 1
ATOM 782 N N . GLN A 1 95 ? 27.601 74.196 29.810 1.00 89.87 92 GLN A N 1
ATOM 783 C CA . GLN A 1 95 ? 27.129 75.075 30.873 1.00 88.31 92 GLN A CA 1
ATOM 784 C C . GLN A 1 95 ? 27.367 74.452 32.246 1.00 82.54 92 GLN A C 1
ATOM 785 O O . GLN A 1 95 ? 26.652 73.515 32.656 1.00 71.96 92 GLN A O 1
ATOM 791 N N . ASP A 1 96 ? 28.358 75.031 32.936 1.00 81.68 93 ASP A N 1
ATOM 792 C CA . ASP A 1 96 ? 28.860 74.614 34.246 1.00 84.01 93 ASP A CA 1
ATOM 793 C C . ASP A 1 96 ? 29.386 73.182 34.249 1.00 82.77 93 ASP A C 1
ATOM 794 O O . ASP A 1 96 ? 29.141 72.449 35.193 1.00 88.45 93 ASP A O 1
ATOM 799 N N . SER A 1 97 ? 30.100 72.794 33.196 1.00 76.74 94 SER A N 1
ATOM 800 C CA . SER A 1 97 ? 30.762 71.498 33.133 1.00 75.14 94 SER A CA 1
ATOM 801 C C . SER A 1 97 ? 29.763 70.325 33.117 1.00 75.37 94 SER A C 1
ATOM 802 O O . SER A 1 97 ? 30.108 69.177 33.490 1.00 69.47 94 SER A O 1
ATOM 805 N N . ILE A 1 98 ? 28.532 70.611 32.687 1.00 69.44 95 ILE A N 1
ATOM 806 C CA . ILE A 1 98 ? 27.497 69.590 32.692 1.00 71.03 95 ILE A CA 1
ATOM 807 C C . ILE A 1 98 ? 27.825 68.464 31.704 1.00 73.16 95 ILE A C 1
ATOM 808 O O . ILE A 1 98 ? 27.572 67.302 31.985 1.00 74.74 95 ILE A O 1
ATOM 813 N N . ALA A 1 99 ? 28.416 68.828 30.569 1.00 71.89 96 ALA A N 1
ATOM 814 C CA . ALA A 1 99 ? 28.886 67.875 29.573 1.00 65.31 96 ALA A CA 1
ATOM 815 C C . ALA A 1 99 ? 29.999 67.020 30.147 1.00 76.31 96 ALA A C 1
ATOM 816 O O . ALA A 1 99 ? 30.012 65.800 30.012 1.00 83.32 96 ALA A O 1
ATOM 818 N N . THR A 1 100 ? 30.957 67.677 30.771 1.00 79.09 97 THR A N 1
ATOM 819 C CA . THR A 1 100 ? 32.109 66.981 31.281 1.00 77.52 97 THR A CA 1
ATOM 820 C C . THR A 1 100 ? 31.671 66.099 32.435 1.00 79.16 97 THR A C 1
ATOM 821 O O . THR A 1 100 ? 32.284 65.079 32.714 1.00 79.65 97 THR A O 1
ATOM 825 N N . LEU A 1 101 ? 30.59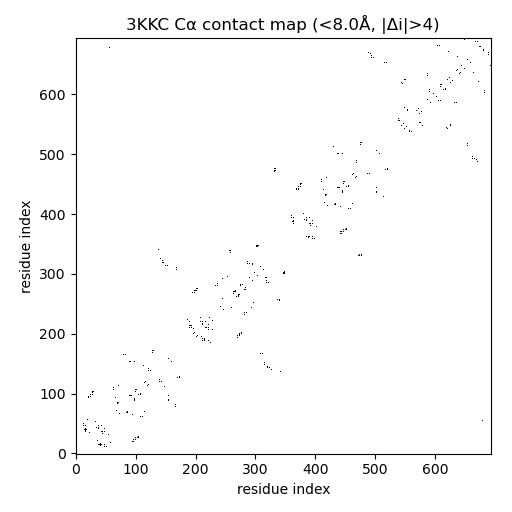5 66.489 33.103 1.00 82.75 98 LEU A N 1
ATOM 826 C CA . LEU A 1 101 ? 30.115 65.717 34.239 1.00 83.78 98 LEU A CA 1
ATOM 827 C C . LEU A 1 101 ? 29.580 64.380 33.737 1.00 78.94 98 LEU A C 1
ATOM 828 O O . LEU A 1 101 ? 29.831 63.341 34.339 1.00 75.78 98 LEU A O 1
ATOM 833 N N . LEU A 1 102 ? 28.874 64.427 32.607 1.00 77.98 99 LEU A N 1
ATOM 834 C CA . LEU A 1 102 ? 28.241 63.262 31.995 1.00 75.12 99 LEU A CA 1
ATOM 835 C C . LEU A 1 102 ? 29.240 62.345 31.306 1.00 77.51 99 LEU A C 1
ATOM 836 O O . LEU A 1 102 ? 29.119 61.121 31.367 1.00 76.64 99 LEU A O 1
ATOM 841 N N . LEU A 1 103 ? 30.206 62.954 30.627 1.00 77.54 100 LEU A N 1
ATOM 842 C CA . LEU A 1 103 ? 31.238 62.228 29.893 1.00 79.15 100 LEU A CA 1
ATOM 843 C C . LEU A 1 103 ? 32.286 61.603 30.830 1.00 82.76 100 LEU A C 1
ATOM 844 O O . LEU A 1 103 ? 33.065 60.733 30.432 1.00 83.17 100 LEU A O 1
ATOM 849 N N . SER A 1 104 ? 32.316 62.079 32.068 1.00 80.05 101 SER A N 1
ATOM 850 C CA . SER A 1 104 ? 33.292 61.628 33.033 1.00 77.74 101 SER A CA 1
ATOM 851 C C . SER A 1 104 ? 32.852 60.265 33.571 1.00 81.32 101 SER A C 1
ATOM 852 O O . SER A 1 104 ? 33.633 59.554 34.226 1.00 83.89 101 SER A O 1
ATOM 855 N N . ASP A 1 105 ? 31.596 59.915 33.305 1.00 77.21 102 ASP A N 1
ATOM 856 C CA . ASP A 1 105 ? 31.030 58.681 33.832 1.00 87.14 102 ASP A CA 1
ATOM 857 C C . ASP A 1 105 ? 30.815 58.693 35.340 1.00 91.35 102 ASP A C 1
ATOM 858 O O . ASP A 1 105 ? 30.541 57.636 35.917 1.00 96.01 102 ASP A O 1
ATOM 863 N N . ASP A 1 106 ? 30.956 59.842 35.996 1.00 88.40 103 ASP A N 1
ATOM 864 C CA . ASP A 1 106 ? 30.740 59.848 37.436 1.00 90.50 103 ASP A CA 1
ATOM 865 C C . ASP A 1 106 ? 29.415 59.175 37.736 1.00 94.91 103 ASP A C 1
ATOM 866 O O . ASP A 1 106 ? 28.362 59.680 37.356 1.00 95.72 103 ASP A O 1
ATOM 871 N N . PRO A 1 107 ? 29.464 58.020 38.416 1.00 98.20 104 PRO A N 1
ATOM 872 C CA . PRO A 1 107 ? 28.266 57.198 38.649 1.00 93.85 104 PRO A CA 1
ATOM 873 C C . PRO A 1 107 ? 27.104 57.997 39.282 1.00 89.23 104 PRO A C 1
ATOM 874 O O . PRO A 1 107 ? 25.932 57.777 38.912 1.00 86.73 104 PRO A O 1
ATOM 878 N N . TYR A 1 108 ? 27.433 58.902 40.209 1.00 78.81 105 TYR A N 1
ATOM 879 C CA . TYR A 1 108 ? 26.434 59.723 40.898 1.00 80.39 105 TYR A CA 1
ATOM 880 C C . TYR A 1 108 ? 25.737 60.736 39.973 1.00 86.32 105 TYR A C 1
ATOM 881 O O . TYR A 1 108 ? 24.518 60.922 40.050 1.00 89.94 105 TYR A O 1
ATOM 890 N N . PHE A 1 109 ? 26.501 61.412 39.119 1.00 82.84 106 PHE A N 1
ATOM 891 C CA . PHE A 1 109 ? 25.872 62.325 38.188 1.00 79.58 106 PHE A CA 1
ATOM 892 C C . PHE A 1 109 ? 25.007 61.563 37.188 1.00 83.12 106 PHE A C 1
ATOM 893 O O . PHE A 1 109 ? 23.910 62.006 36.856 1.00 83.15 106 PHE A O 1
ATOM 901 N N . LEU A 1 110 ? 25.492 60.419 36.712 1.00 85.37 107 LEU A N 1
ATOM 902 C CA . LEU A 1 110 ? 24.738 59.643 35.725 1.00 87.61 107 LEU A CA 1
ATOM 903 C C . LEU A 1 110 ? 23.441 59.093 36.324 1.00 84.75 107 LEU A C 1
ATOM 904 O O . LEU A 1 110 ? 22.497 58.765 35.609 1.00 85.73 107 LEU A O 1
ATOM 909 N N . LEU A 1 111 ? 23.407 58.992 37.644 1.00 79.99 108 LEU A N 1
ATOM 910 C CA . LEU A 1 111 ? 22.272 58.403 38.326 1.00 77.74 108 LEU A CA 1
ATOM 911 C C . LEU A 1 111 ? 21.183 59.440 38.474 1.00 77.28 108 LEU A C 1
ATOM 912 O O . LEU A 1 111 ? 20.066 59.254 38.012 1.00 81.94 108 LEU A O 1
ATOM 917 N N . ARG A 1 112 ? 21.510 60.548 39.120 1.00 80.74 109 ARG A N 1
ATOM 918 C CA . ARG A 1 112 ? 20.526 61.592 39.351 1.00 79.55 109 ARG A CA 1
ATOM 919 C C . ARG A 1 112 ? 20.005 62.191 38.034 1.00 77.70 109 ARG A C 1
ATOM 920 O O . ARG A 1 112 ? 18.848 62.629 37.952 1.00 75.60 109 ARG A O 1
ATOM 928 N N . PHE A 1 113 ? 20.845 62.166 37.002 1.00 74.04 110 PHE A N 1
ATOM 929 C CA . PHE A 1 113 ? 20.462 62.689 35.706 1.00 71.72 110 PHE A CA 1
ATOM 930 C C . PHE A 1 113 ? 19.471 61.737 35.047 1.00 80.26 110 PHE A C 1
ATOM 931 O O . PHE A 1 113 ? 18.426 62.157 34.560 1.00 84.54 110 PHE A O 1
ATOM 939 N N . ARG A 1 114 ? 19.773 60.445 35.047 1.00 82.29 111 ARG A N 1
ATOM 940 C CA . ARG A 1 114 ? 18.838 59.503 34.463 1.00 77.38 111 ARG A CA 1
ATOM 941 C C . ARG A 1 114 ? 17.503 59.610 35.188 1.00 75.79 111 ARG A C 1
ATOM 942 O O . ARG A 1 114 ? 16.451 59.437 34.588 1.00 82.61 111 ARG A O 1
ATOM 950 N N . SER A 1 115 ? 17.538 59.925 36.473 1.00 69.84 112 SER A N 1
ATOM 951 C CA . SER A 1 115 ? 16.306 59.988 37.242 1.00 72.20 112 SER A CA 1
ATOM 952 C C . SER A 1 115 ? 15.456 61.209 36.909 1.00 75.87 112 SER A C 1
ATOM 953 O O . SER A 1 115 ? 14.234 61.169 37.017 1.00 77.94 112 SER A O 1
ATOM 956 N N . GLU A 1 116 ? 16.093 62.300 36.508 1.00 77.96 113 GLU A N 1
ATOM 957 C CA . GLU A 1 116 ? 15.337 63.484 36.104 1.00 79.36 113 GLU A CA 1
ATOM 958 C C . GLU A 1 116 ? 14.654 63.239 34.758 1.00 75.15 113 GLU A C 1
ATOM 959 O O . GLU A 1 116 ? 13.463 63.520 34.596 1.00 74.17 113 GLU A O 1
ATOM 965 N N . LEU A 1 117 ? 15.415 62.701 33.806 1.00 71.48 114 LEU A N 1
ATOM 966 C CA . LEU A 1 117 ? 14.868 62.198 32.551 1.00 65.02 114 LEU A CA 1
ATOM 967 C C . LEU A 1 117 ? 13.635 61.324 32.762 1.00 59.00 114 LEU A C 1
ATOM 968 O O . LEU A 1 117 ? 12.655 61.470 32.058 1.00 66.19 114 LEU A O 1
ATOM 973 N N . GLU A 1 118 ? 13.660 60.450 33.754 1.00 55.63 115 GLU A N 1
ATOM 974 C CA . GLU A 1 118 ? 12.505 59.603 34.032 1.00 69.10 115 GLU A CA 1
ATOM 975 C C . GLU A 1 118 ? 11.273 60.382 34.455 1.00 73.68 115 GLU A C 1
ATOM 976 O O . GLU A 1 118 ? 10.151 59.933 34.249 1.00 85.90 115 GLU A O 1
ATOM 982 N N . HIS A 1 119 ? 11.468 61.526 35.086 1.00 72.20 116 HIS A N 1
ATOM 983 C CA . HIS A 1 119 ? 10.350 62.246 35.685 1.00 76.60 116 HIS A CA 1
ATOM 984 C C . HIS A 1 119 ? 9.826 63.341 34.761 1.00 78.58 116 HIS A C 1
ATOM 985 O O . HIS A 1 119 ? 8.625 63.646 34.740 1.00 83.26 116 HIS A O 1
ATOM 992 N N . ASP A 1 120 ? 10.716 63.933 33.979 1.00 72.39 117 ASP A N 1
ATOM 993 C CA . ASP A 1 120 ? 10.334 65.134 33.251 1.00 69.09 117 ASP A CA 1
ATOM 994 C C . ASP A 1 120 ? 10.489 65.002 31.747 1.00 72.09 117 ASP A C 1
ATOM 995 O O . ASP A 1 120 ? 9.905 65.771 30.993 1.00 82.03 117 ASP A O 1
ATOM 1000 N N . VAL A 1 121 ? 11.244 64.012 31.295 1.00 70.51 118 VAL A N 1
ATOM 1001 C CA . VAL A 1 121 ? 11.370 63.793 29.861 1.00 70.64 118 VAL A CA 1
ATOM 1002 C C . VAL A 1 121 ? 10.621 62.546 29.344 1.00 78.26 118 VAL A C 1
ATOM 1003 O O . VAL A 1 121 ? 9.953 62.586 28.303 1.00 78.26 118 VAL A O 1
ATOM 1007 N N . TYR A 1 122 ? 10.713 61.446 30.075 1.00 77.90 119 TYR A N 1
ATOM 1008 C CA . TYR A 1 122 ? 10.133 60.203 29.594 1.00 74.45 119 TYR A CA 1
ATOM 1009 C C . TYR A 1 122 ? 8.614 60.231 29.400 1.00 74.47 119 TYR A C 1
ATOM 1010 O O . TYR A 1 122 ? 8.123 59.848 28.340 1.00 66.53 119 TYR A O 1
ATOM 1019 N N . PRO A 1 123 ? 7.864 60.651 30.434 1.00 77.46 120 PRO A N 1
ATOM 1020 C CA . PRO A 1 123 ? 6.403 60.613 30.312 1.00 77.28 120 PRO A CA 1
ATOM 1021 C C . PRO A 1 123 ? 5.877 61.333 29.072 1.00 75.70 120 PRO A C 1
ATOM 1022 O O . PRO A 1 123 ? 5.015 60.794 28.386 1.00 73.42 120 PRO A O 1
ATOM 1026 N N . ARG A 1 124 ? 6.391 62.517 28.770 1.00 78.62 121 ARG A N 1
ATOM 1027 C CA . ARG A 1 124 ? 5.987 63.178 27.539 1.00 82.78 121 ARG A CA 1
ATOM 1028 C C . ARG A 1 124 ? 6.491 62.443 26.294 1.00 81.00 121 ARG A C 1
ATOM 1029 O O . ARG A 1 124 ? 5.761 62.266 25.333 1.00 82.25 121 ARG A O 1
ATOM 1037 N N . LEU A 1 125 ? 7.736 62.000 26.321 1.00 81.25 122 LEU A N 1
ATOM 1038 C CA . LEU A 1 125 ? 8.324 61.286 25.193 1.00 77.54 122 LEU A CA 1
ATOM 1039 C C . LEU A 1 1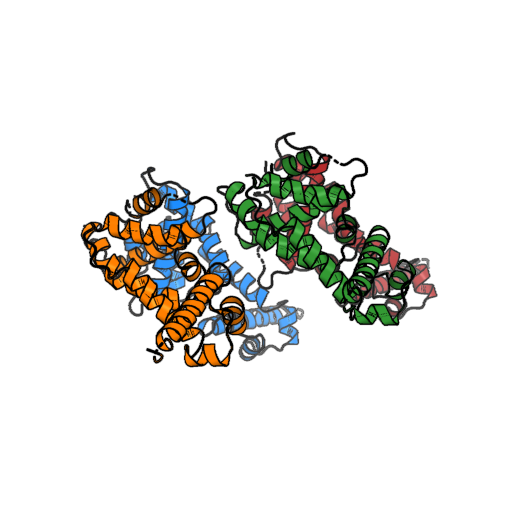25 ? 7.461 60.090 24.817 1.00 77.66 122 LEU A C 1
ATOM 1040 O O . LEU A 1 125 ? 7.293 59.763 23.640 1.00 78.28 122 LEU A O 1
ATOM 1045 N N . ARG A 1 126 ? 6.922 59.438 25.841 1.00 78.46 123 ARG A N 1
ATOM 1046 C CA . ARG A 1 126 ? 6.128 58.230 25.673 1.00 80.23 123 ARG A CA 1
ATOM 1047 C C . ARG A 1 126 ? 4.820 58.570 24.971 1.00 80.61 123 ARG A C 1
ATOM 1048 O O . ARG A 1 126 ? 4.535 58.075 23.888 1.00 77.11 123 ARG A O 1
ATOM 1056 N N . GLU A 1 127 ? 4.034 59.421 25.623 1.00 80.26 124 GLU A N 1
ATOM 1057 C CA . GLU A 1 127 ? 2.668 59.695 25.232 1.00 81.90 124 GLU A CA 1
ATOM 1058 C C . GLU A 1 127 ? 2.632 60.357 23.861 1.00 87.32 124 GLU A C 1
ATOM 1059 O O . GLU A 1 127 ? 1.662 60.228 23.124 1.00 91.33 124 GLU A O 1
ATOM 1065 N N . GLU A 1 128 ? 3.722 61.016 23.498 1.00 85.52 125 GLU A N 1
ATOM 1066 C CA . GLU A 1 128 ? 3.695 61.933 22.381 1.00 85.24 125 GLU A CA 1
ATOM 1067 C C . GLU A 1 128 ? 4.415 61.409 21.145 1.00 85.70 125 GLU A C 1
ATOM 1068 O O . GLU A 1 128 ? 4.139 61.862 20.039 1.00 86.49 125 GLU A O 1
ATOM 1074 N N . TYR A 1 129 ? 5.341 60.470 21.317 1.00 81.75 126 TYR A N 1
ATOM 1075 C CA . TYR A 1 129 ? 6.126 59.998 20.171 1.00 79.75 126 TYR A CA 1
ATOM 1076 C C . TYR A 1 129 ? 5.907 58.527 19.811 1.00 81.00 126 TYR A C 1
ATOM 1077 O O . TYR A 1 129 ? 6.206 58.098 18.693 1.00 83.97 126 TYR A O 1
ATOM 1086 N N . ILE A 1 130 ? 5.375 57.769 20.760 1.00 77.27 127 ILE A N 1
ATOM 1087 C CA . ILE A 1 130 ? 5.153 56.350 20.564 1.00 81.01 127 ILE A CA 1
ATOM 1088 C C . ILE A 1 130 ? 3.668 56.093 20.460 1.00 89.88 127 ILE A C 1
ATOM 1089 O O . ILE A 1 130 ? 2.937 56.234 21.436 1.00 92.83 127 ILE A O 1
ATOM 1094 N N . THR A 1 131 ? 3.223 55.704 19.273 1.00 93.95 128 THR A N 1
ATOM 1095 C CA . THR A 1 131 ? 1.798 55.588 19.011 1.00 92.79 128 THR A CA 1
ATOM 1096 C C . THR A 1 131 ? 1.269 54.161 19.146 1.00 90.21 128 THR A C 1
ATOM 1097 O O . THR A 1 131 ? 0.149 53.960 19.619 1.00 85.55 128 THR A O 1
ATOM 1101 N N . LYS A 1 132 ? 2.078 53.184 18.734 1.00 92.69 129 LYS A N 1
ATOM 1102 C CA . LYS A 1 132 ? 1.709 51.766 18.808 1.00 92.20 129 LYS A CA 1
ATOM 1103 C C . LYS A 1 132 ? 1.703 51.293 20.259 1.00 97.00 129 LYS A C 1
ATOM 1104 O O . LYS A 1 132 ? 2.142 52.008 21.168 1.00 100.47 129 LYS A O 1
ATOM 1110 N N . VAL A 1 133 ? 1.201 50.091 20.494 1.00 100.88 130 VAL A N 1
ATOM 1111 C CA . VAL A 1 133 ? 1.297 49.508 21.835 1.00 100.38 130 VAL A CA 1
ATOM 1112 C C . VAL A 1 133 ? 1.503 48.013 21.784 1.00 93.26 130 VAL A C 1
ATOM 1113 O O . VAL A 1 133 ? 0.920 47.279 22.576 1.00 94.46 130 VAL A O 1
ATOM 1117 N N . ASP A 1 134 ? 2.331 47.565 20.849 1.00 90.32 131 ASP A N 1
ATOM 1118 C CA . ASP A 1 134 ? 2.650 46.144 20.738 1.00 95.88 131 ASP A CA 1
ATOM 1119 C C . ASP A 1 134 ? 4.040 45.868 21.299 1.00 92.04 131 ASP A C 1
ATOM 1120 O O . ASP A 1 134 ? 4.537 44.755 21.200 1.00 90.50 131 ASP A O 1
ATOM 1125 N N . ILE A 1 135 ? 4.677 46.898 21.853 1.00 90.04 132 ILE A N 1
ATOM 1126 C CA . ILE A 1 135 ? 5.920 46.717 22.593 1.00 87.78 132 ILE A CA 1
ATOM 1127 C C . ILE A 1 135 ? 5.632 47.003 24.058 1.00 90.66 132 ILE A C 1
ATOM 1128 O O . ILE A 1 135 ? 5.041 48.037 24.370 1.00 95.60 132 ILE A O 1
ATOM 1133 N N . PRO A 1 136 ? 6.018 46.076 24.958 1.00 87.71 133 PRO A N 1
ATOM 1134 C CA . PRO A 1 136 ? 5.717 46.229 26.388 1.00 84.82 133 PRO A CA 1
ATOM 1135 C C . PRO A 1 136 ? 6.222 47.576 26.899 1.00 86.63 133 PRO A C 1
ATOM 1136 O O . PRO A 1 136 ? 7.059 48.201 26.242 1.00 83.22 133 PRO A O 1
ATOM 1140 N N . GLU A 1 137 ? 5.716 48.016 28.046 1.00 86.45 134 GLU A N 1
ATOM 1141 C CA . GLU A 1 137 ? 6.043 49.338 28.551 1.00 83.64 134 GLU A CA 1
ATOM 1142 C C . GLU A 1 137 ? 7.474 49.415 29.112 1.00 78.43 134 GLU A C 1
ATOM 1143 O O . GLU A 1 137 ? 8.194 50.390 28.895 1.00 72.53 134 GLU A O 1
ATOM 1149 N N . ASP A 1 138 ? 7.906 48.380 29.812 1.00 80.91 135 ASP A N 1
ATOM 1150 C CA . ASP A 1 138 ? 9.229 48.435 30.429 1.00 78.36 135 ASP A CA 1
ATOM 1151 C C . ASP A 1 138 ? 10.361 48.427 29.395 1.00 72.63 135 ASP A C 1
ATOM 1152 O O . ASP A 1 138 ? 11.416 49.020 29.610 1.00 75.93 135 ASP A O 1
ATOM 1157 N N . PHE A 1 139 ? 10.126 47.778 28.263 1.00 64.97 136 PHE A N 1
ATOM 1158 C CA . PHE A 1 139 ? 11.134 47.717 27.229 1.00 65.30 136 PHE A CA 1
ATOM 1159 C C . PHE A 1 139 ? 11.168 49.066 26.571 1.00 66.59 136 PHE A C 1
ATOM 1160 O O . PHE A 1 139 ? 12.222 49.568 26.181 1.00 70.21 136 PHE A O 1
ATOM 1168 N N . LEU A 1 140 ? 9.986 49.649 26.438 1.00 67.74 137 LEU A N 1
ATOM 1169 C CA . LEU A 1 140 ? 9.861 50.998 25.934 1.00 64.91 137 LEU A CA 1
ATOM 1170 C C . LEU A 1 140 ? 10.650 51.952 26.848 1.00 67.45 137 LEU A C 1
ATOM 1171 O O . LEU A 1 140 ? 11.535 52.687 26.389 1.00 65.57 137 LEU A O 1
ATOM 1176 N N . LYS A 1 141 ? 10.354 51.927 28.143 1.00 67.26 138 LYS A N 1
ATOM 1177 C CA . LYS A 1 141 ? 10.983 52.879 29.025 1.00 68.03 138 LYS A CA 1
ATOM 1178 C C . LYS A 1 141 ? 12.485 52.789 28.829 1.00 72.60 138 LYS A C 1
ATOM 1179 O O . LYS A 1 141 ? 13.127 53.807 28.537 1.00 69.01 138 LYS A O 1
ATOM 1185 N N . GLN A 1 142 ? 13.020 51.564 28.941 1.00 68.61 139 GLN A N 1
ATOM 1186 C CA . GLN A 1 142 ? 14.466 51.317 28.894 1.00 62.87 139 GLN A CA 1
ATOM 1187 C C . GLN A 1 142 ? 15.133 51.663 27.549 1.00 60.72 139 GLN A C 1
ATOM 1188 O O . GLN A 1 142 ? 16.214 52.243 27.500 1.00 63.03 139 GLN A O 1
ATOM 1194 N N . PHE A 1 143 ? 14.502 51.315 26.443 1.00 62.46 140 PHE A N 1
ATOM 1195 C CA . PHE A 1 143 ? 15.100 51.635 25.151 1.00 60.70 140 PHE A CA 1
ATOM 1196 C C . PHE A 1 143 ? 15.170 53.148 24.907 1.00 64.52 140 PHE A C 1
ATOM 1197 O O . PHE A 1 143 ? 16.094 53.657 24.273 1.00 64.16 140 PHE A O 1
ATOM 1205 N N . LEU A 1 144 ? 14.175 53.862 25.415 1.00 68.69 141 LEU A N 1
ATOM 1206 C CA . LEU A 1 144 ? 13.992 55.267 25.081 1.00 72.42 141 LEU A CA 1
ATOM 1207 C C . LEU A 1 144 ? 14.964 56.138 25.892 1.00 77.46 141 LEU A C 1
ATOM 1208 O O . LEU A 1 144 ? 15.704 56.959 25.333 1.00 77.40 141 LEU A O 1
ATOM 1213 N N . LEU A 1 145 ? 14.946 55.945 27.211 1.00 74.09 142 LEU A N 1
ATOM 1214 C CA . LEU A 1 145 ? 15.788 56.697 28.125 1.00 74.00 142 LEU A CA 1
ATOM 1215 C C . LEU A 1 145 ? 17.241 56.446 27.815 1.00 78.23 142 LEU A C 1
ATOM 1216 O O . LEU A 1 145 ? 18.028 57.378 27.714 1.00 83.29 142 LEU A O 1
ATOM 1221 N N . SER A 1 146 ? 17.594 55.180 27.644 1.00 76.64 143 SER A N 1
ATOM 1222 C CA . SER A 1 146 ? 18.982 54.833 27.412 1.00 74.59 143 SER A CA 1
ATOM 1223 C C . SER A 1 146 ? 19.484 55.295 26.044 1.00 68.98 143 SER A C 1
ATOM 1224 O O . SER A 1 146 ? 20.652 55.672 25.901 1.00 73.47 143 SER A O 1
ATOM 1227 N N . SER A 1 147 ? 18.625 55.261 25.030 1.00 54.97 144 SER A N 1
ATOM 1228 C CA . SER A 1 147 ? 19.062 55.722 23.717 1.00 60.96 144 SER A CA 1
ATOM 1229 C C . SER A 1 147 ? 19.130 57.267 23.676 1.00 65.99 144 SER A C 1
ATOM 1230 O O . SER A 1 147 ? 19.871 57.862 22.886 1.00 62.22 144 SER A O 1
ATOM 1233 N N . PHE A 1 148 ? 18.350 57.922 24.526 1.00 69.49 145 PHE A N 1
ATOM 1234 C CA . PHE A 1 148 ? 18.487 59.363 24.629 1.00 76.54 145 PHE A CA 1
ATOM 1235 C C . PHE A 1 148 ? 19.855 59.703 25.231 1.00 72.30 145 PHE A C 1
ATOM 1236 O O . PHE A 1 148 ? 20.635 60.437 24.608 1.00 67.77 145 PHE A O 1
ATOM 1244 N N . ILE A 1 149 ? 20.151 59.147 26.409 1.00 67.34 146 ILE A N 1
ATOM 1245 C CA . ILE A 1 149 ? 21.441 59.380 27.063 1.00 71.97 146 ILE A CA 1
ATOM 1246 C C . ILE A 1 149 ? 22.609 59.046 26.153 1.00 74.62 146 ILE A C 1
ATOM 1247 O O . ILE A 1 149 ? 23.567 59.817 26.056 1.00 77.84 146 ILE A O 1
ATOM 1252 N N . GLU A 1 150 ? 22.527 57.918 25.462 1.00 73.44 147 GLU A N 1
ATOM 1253 C CA . GLU A 1 150 ? 23.614 57.516 24.575 1.00 72.61 147 GLU A CA 1
ATOM 1254 C C . GLU A 1 150 ? 23.731 58.363 23.303 1.00 68.02 147 GLU A C 1
ATOM 1255 O O . GLU A 1 150 ? 24.836 58.694 22.876 1.00 69.62 147 GLU A O 1
ATOM 1261 N N . THR A 1 151 ? 22.617 58.733 22.684 1.00 68.01 148 THR A N 1
ATOM 1262 C CA . THR A 1 151 ? 22.734 59.646 21.551 1.00 69.72 148 THR A CA 1
ATOM 1263 C C . THR A 1 151 ? 23.536 60.858 22.016 1.00 70.20 148 THR A C 1
ATOM 1264 O O . THR A 1 151 ? 24.536 61.233 21.393 1.00 71.89 148 THR A O 1
ATOM 1268 N N . LEU A 1 152 ? 23.094 61.428 23.139 1.00 67.63 149 LEU A N 1
ATOM 1269 C CA . LEU A 1 152 ? 23.683 62.612 23.767 1.00 64.85 149 LEU A CA 1
ATOM 1270 C C . LEU A 1 152 ? 25.200 62.500 24.021 1.00 66.43 149 LEU A C 1
ATOM 1271 O O . LEU A 1 152 ? 25.966 63.333 23.537 1.00 65.15 149 LEU A O 1
ATOM 1276 N N . LYS A 1 153 ? 25.635 61.465 24.743 1.00 63.81 150 LYS A N 1
ATOM 1277 C CA . LYS A 1 153 ? 27.074 61.245 24.953 1.00 66.46 150 LYS A CA 1
ATOM 1278 C C . LYS A 1 153 ? 27.834 61.221 23.641 1.00 66.20 150 LYS A C 1
ATOM 1279 O O . LYS A 1 153 ? 28.905 61.800 23.523 1.00 70.70 150 LYS A O 1
ATOM 1285 N N . TRP A 1 154 ? 27.293 60.514 22.659 1.00 62.11 151 TRP A N 1
ATOM 1286 C CA . TRP A 1 154 ? 28.000 60.332 21.398 1.00 59.82 151 TRP A CA 1
ATOM 1287 C C . TRP A 1 154 ? 28.219 61.712 20.728 1.00 66.14 151 TRP A C 1
ATOM 1288 O O . TRP A 1 154 ? 29.309 62.028 20.227 1.00 63.79 151 TRP A O 1
ATOM 1299 N N . TRP A 1 155 ? 27.168 62.525 20.759 1.00 65.77 152 TRP A N 1
ATOM 1300 C CA . TRP A 1 155 ? 27.158 63.851 20.160 1.00 71.18 152 TRP A CA 1
ATOM 1301 C C . TRP A 1 155 ? 28.208 64.751 20.829 1.00 73.77 152 TRP A C 1
ATOM 1302 O O . TRP A 1 155 ? 28.932 65.489 20.160 1.00 74.02 152 TRP A O 1
ATOM 1313 N N . LEU A 1 156 ? 28.305 64.659 22.149 1.00 70.81 153 LEU A N 1
ATOM 1314 C CA . LEU A 1 156 ? 29.275 65.445 22.902 1.00 69.03 153 LEU A CA 1
ATOM 1315 C C . LEU A 1 156 ? 30.741 65.044 22.621 1.00 79.41 153 LEU A C 1
ATOM 1316 O O . LEU A 1 156 ? 31.648 65.878 22.745 1.00 87.09 153 LEU A O 1
ATOM 1321 N N . HIS A 1 157 ? 30.980 63.783 22.251 1.00 79.23 154 HIS A N 1
ATOM 1322 C CA . HIS A 1 157 ? 32.336 63.344 21.896 1.00 84.02 154 HIS A CA 1
ATOM 1323 C C . HIS A 1 157 ? 32.666 63.804 20.492 1.00 82.50 154 HIS A C 1
ATOM 1324 O O . HIS A 1 157 ? 33.810 63.713 20.054 1.00 82.38 154 HIS A O 1
ATOM 1331 N N . GLN A 1 158 ? 31.649 64.253 19.766 1.00 82.82 155 GLN A N 1
ATOM 1332 C CA . GLN A 1 158 ? 31.828 64.646 18.377 1.00 83.64 155 GLN A CA 1
ATOM 1333 C C . GLN A 1 158 ? 32.526 65.997 18.273 1.00 86.95 155 GLN A C 1
ATOM 1334 O O . GLN A 1 158 ? 32.144 66.957 18.949 1.00 85.99 155 GLN A O 1
ATOM 1340 N N . ARG A 1 159 ? 33.557 66.046 17.429 1.00 92.52 156 ARG A N 1
ATOM 1341 C CA . ARG A 1 159 ? 34.356 67.245 17.195 1.00 97.78 156 ARG A CA 1
ATOM 1342 C C . ARG A 1 159 ? 33.603 68.176 16.258 1.00 96.90 156 ARG A C 1
ATOM 1343 O O . ARG A 1 159 ? 33.669 69.399 16.383 1.00 98.27 156 ARG A O 1
ATOM 1351 N N . GLN A 1 160 ? 32.883 67.585 15.313 1.00 93.81 157 GLN A N 1
ATOM 1352 C CA . GLN A 1 160 ? 31.978 68.344 14.462 1.00 93.20 157 GLN A CA 1
ATOM 1353 C C . GLN A 1 160 ? 30.565 67.889 14.755 1.00 91.16 157 GLN A C 1
ATOM 1354 O O . GLN A 1 160 ? 30.128 66.857 14.257 1.00 86.77 157 GLN A O 1
ATOM 1360 N N . LYS A 1 161 ? 29.859 68.649 15.586 1.00 96.06 158 LYS A N 1
ATOM 1361 C CA . LYS A 1 161 ? 28.555 68.225 16.087 1.00 97.77 158 LYS A CA 1
ATOM 1362 C C . LYS A 1 161 ? 27.409 68.921 15.371 1.00 100.69 158 LYS A C 1
ATOM 1363 O O . LYS A 1 161 ? 27.481 70.115 15.075 1.00 105.64 158 LYS A O 1
ATOM 1377 N N . THR A 1 163 ? 23.684 70.638 14.814 1.00 86.50 160 THR A N 1
ATOM 1378 C CA . THR A 1 163 ? 22.996 71.649 15.600 1.00 84.25 160 THR A CA 1
ATOM 1379 C C . THR A 1 163 ? 22.090 70.909 16.551 1.00 80.37 160 THR A C 1
ATOM 1380 O O . THR A 1 163 ? 21.648 69.807 16.240 1.00 77.75 160 THR A O 1
ATOM 1384 N N . VAL A 1 164 ? 21.799 71.494 17.706 1.00 82.99 161 VAL A N 1
ATOM 1385 C CA . VAL A 1 164 ? 20.988 70.763 18.670 1.00 84.63 161 VAL A CA 1
ATOM 1386 C C . VAL A 1 164 ? 19.677 70.323 18.033 1.00 86.25 161 VAL A C 1
ATOM 1387 O O . VAL A 1 164 ? 19.180 69.231 18.324 1.00 90.65 161 VAL A O 1
ATOM 1391 N N . GLU A 1 165 ? 19.137 71.159 17.153 1.00 80.50 162 GLU A N 1
ATOM 1392 C CA . GLU A 1 165 ? 17.867 70.856 16.504 1.00 83.68 162 GLU A CA 1
ATOM 1393 C C . GLU A 1 165 ? 17.959 69.665 15.527 1.00 78.23 162 GLU A C 1
ATOM 1394 O O . GLU A 1 165 ? 17.071 68.816 15.493 1.00 71.86 162 GLU A O 1
ATOM 1400 N N . ASP A 1 166 ? 19.025 69.610 14.736 1.00 79.09 163 ASP A N 1
ATOM 1401 C CA . ASP A 1 166 ? 19.301 68.422 13.939 1.00 81.65 163 ASP A CA 1
ATOM 1402 C C . ASP A 1 166 ? 19.352 67.137 14.788 1.00 80.71 163 ASP A C 1
ATOM 1403 O O . ASP A 1 166 ? 18.712 66.144 14.467 1.00 80.33 163 ASP A O 1
ATOM 1408 N N . LEU A 1 167 ? 20.105 67.153 15.876 1.00 81.46 164 LEU A N 1
ATOM 1409 C CA . LEU A 1 167 ? 20.205 65.960 16.704 1.00 81.18 164 LEU A CA 1
ATOM 1410 C C . LEU A 1 167 ? 18.857 65.591 17.326 1.00 81.71 164 LEU A C 1
ATOM 1411 O O . LEU A 1 167 ? 18.496 64.409 17.399 1.00 82.37 164 LEU A O 1
ATOM 1416 N N . LEU A 1 168 ? 18.120 66.592 17.794 1.00 79.87 165 LEU A N 1
ATOM 1417 C CA . LEU A 1 168 ? 16.820 66.324 18.390 1.00 81.09 165 LEU A CA 1
ATOM 1418 C C . LEU A 1 168 ? 15.903 65.692 17.345 1.00 83.73 165 LEU A C 1
ATOM 1419 O O . LEU A 1 168 ? 15.042 64.866 17.649 1.00 83.09 165 LEU A O 1
ATOM 1424 N N . LYS A 1 169 ? 16.116 66.092 16.101 1.00 81.53 166 LYS A N 1
ATOM 1425 C CA . LYS A 1 169 ? 15.329 65.624 14.979 1.00 82.43 166 LYS A CA 1
ATOM 1426 C C . LYS A 1 169 ? 15.640 64.165 14.675 1.00 80.89 166 LYS A C 1
ATOM 1427 O O . LYS A 1 169 ? 14.757 63.299 14.718 1.00 80.16 166 LYS A O 1
ATOM 1433 N N . TYR A 1 170 ? 16.900 63.910 14.345 1.00 83.26 167 TYR A N 1
ATOM 1434 C CA . TYR A 1 170 ? 17.363 62.570 14.014 1.00 85.87 167 TYR A CA 1
ATOM 1435 C C . TYR A 1 170 ? 17.093 61.577 15.142 1.00 82.88 167 TYR A C 1
ATOM 1436 O O . TYR A 1 170 ? 16.919 60.391 14.905 1.00 89.53 167 TYR A O 1
ATOM 1445 N N . TYR A 1 171 ? 17.014 62.059 16.367 1.00 75.78 168 TYR A N 1
ATOM 1446 C CA . TYR A 1 171 ? 16.695 61.163 17.450 1.00 75.48 168 TYR A CA 1
ATOM 1447 C C . TYR A 1 171 ? 15.201 60.842 17.484 1.00 77.83 168 TYR A C 1
ATOM 1448 O O . TYR A 1 171 ? 14.801 59.679 17.618 1.00 81.19 168 TYR A O 1
ATOM 1457 N N . LEU A 1 172 ? 14.379 61.877 17.371 1.00 79.52 169 LEU A N 1
ATOM 1458 C CA . LEU A 1 172 ? 12.931 61.720 17.437 1.00 76.28 169 LEU A CA 1
ATOM 1459 C C . LEU A 1 172 ? 12.399 60.863 16.280 1.00 74.82 169 LEU A C 1
ATOM 1460 O O . LEU A 1 172 ? 11.471 60.069 16.457 1.00 68.59 169 LEU A O 1
ATOM 1465 N N . THR A 1 173 ? 12.990 61.010 15.097 1.00 74.72 170 THR A N 1
ATOM 1466 C CA . THR A 1 173 ? 12.559 60.195 13.970 1.00 79.65 170 THR A CA 1
ATOM 1467 C C . THR A 1 173 ? 13.010 58.745 14.189 1.00 86.06 170 THR A C 1
ATOM 1468 O O . THR A 1 173 ? 12.288 57.799 13.855 1.00 88.62 170 THR A O 1
ATOM 1480 N N . VAL A 1 175 ? 13.196 57.134 16.956 1.00 77.01 172 VAL A N 1
ATOM 1481 C CA . VAL A 1 175 ? 12.428 56.460 17.999 1.00 77.62 172 VAL A CA 1
ATOM 1482 C C . VAL A 1 175 ? 10.919 56.450 17.791 1.00 80.20 172 VAL A C 1
ATOM 1483 O O . VAL A 1 175 ? 10.237 55.561 18.285 1.00 82.56 172 VAL A O 1
ATOM 1487 N N . GLU A 1 176 ? 10.400 57.438 17.071 1.00 83.93 173 GLU A N 1
ATOM 1488 C CA . GLU A 1 176 ? 8.955 57.587 16.917 1.00 86.59 173 GLU A CA 1
ATOM 1489 C C . GLU A 1 176 ? 8.314 56.303 16.410 1.00 86.76 173 GLU A C 1
ATOM 1490 O O . GLU A 1 176 ? 8.887 55.599 15.573 1.00 88.50 173 GLU A O 1
ATOM 1496 N N . ARG A 1 177 ? 7.108 56.026 16.898 1.00 85.10 174 ARG A N 1
ATOM 1497 C CA . ARG A 1 177 ? 6.438 54.761 16.627 1.00 84.82 174 ARG A CA 1
ATOM 1498 C C . ARG A 1 177 ? 4.947 54.846 16.908 1.00 81.82 174 ARG A C 1
ATOM 1499 O O . ARG A 1 177 ? 4.155 55.122 16.005 1.00 81.50 174 ARG A O 1
ATOM 1507 N N . SER B 1 1 ? 56.796 7.253 23.957 1.00 126.51 -2 SER B N 1
ATOM 1508 C CA . SER B 1 1 ? 56.177 8.559 23.809 1.00 126.33 -2 SER B CA 1
ATOM 1509 C C . SER B 1 1 ? 56.112 9.271 25.152 1.00 129.48 -2 SER B C 1
ATOM 1510 O O . SER B 1 1 ? 55.030 9.453 25.715 1.00 130.74 -2 SER B O 1
ATOM 1513 N N . ASN B 1 2 ? 57.271 9.668 25.668 1.00 130.54 -1 ASN B N 1
ATOM 1514 C CA . ASN B 1 2 ? 57.320 10.397 26.930 1.00 127.95 -1 ASN B CA 1
ATOM 1515 C C . ASN B 1 2 ? 57.288 11.902 26.694 1.00 126.86 -1 ASN B C 1
ATOM 1516 O O . ASN B 1 2 ? 57.057 12.674 27.620 1.00 125.20 -1 ASN B O 1
ATOM 1521 N N . ALA B 1 3 ? 57.529 12.309 25.450 1.00 128.65 0 ALA B N 1
ATOM 1522 C CA . ALA B 1 3 ? 57.351 13.700 25.047 1.00 125.58 0 ALA B CA 1
ATOM 1523 C C . ALA B 1 3 ? 55.895 13.872 24.647 1.00 123.85 0 ALA B C 1
ATOM 1524 O O . ALA B 1 3 ? 55.322 14.963 24.757 1.00 126.30 0 ALA B O 1
ATOM 1534 N N . VAL B 1 5 ? 53.720 12.135 26.257 1.00 105.71 2 VAL B N 1
ATOM 1535 C CA . VAL B 1 5 ? 53.159 12.141 27.603 1.00 102.02 2 VAL B CA 1
ATOM 1536 C C . VAL B 1 5 ? 53.298 13.538 28.248 1.00 95.63 2 VAL B C 1
ATOM 1537 O O . VAL B 1 5 ? 52.386 13.990 28.952 1.00 92.23 2 VAL B O 1
ATOM 1541 N N . LYS B 1 6 ? 54.423 14.212 27.978 1.00 92.91 3 LYS B N 1
ATOM 1542 C CA . LYS B 1 6 ? 54.708 15.555 28.513 1.00 95.82 3 LYS B CA 1
ATOM 1543 C C . LYS B 1 6 ? 53.755 16.600 27.940 1.00 95.42 3 LYS B C 1
ATOM 1544 O O . LYS B 1 6 ? 53.131 17.363 28.679 1.00 89.86 3 LYS B O 1
ATOM 1550 N N . ASP B 1 7 ? 53.657 16.635 26.617 1.00 94.81 4 ASP B N 1
ATOM 1551 C CA . ASP B 1 7 ? 52.704 17.509 25.982 1.00 93.13 4 ASP B CA 1
ATOM 1552 C C . ASP B 1 7 ? 51.334 17.298 26.611 1.00 89.51 4 ASP B C 1
ATOM 1553 O O . ASP B 1 7 ? 50.700 18.257 27.039 1.00 90.61 4 ASP B O 1
ATOM 1558 N N . ARG B 1 8 ? 50.879 16.047 26.670 1.00 85.17 5 ARG B N 1
ATOM 1559 C CA . ARG B 1 8 ? 49.569 15.737 27.237 1.00 80.49 5 ARG B CA 1
ATOM 1560 C C . ARG B 1 8 ? 49.375 16.343 28.639 1.00 83.64 5 ARG B C 1
ATOM 1561 O O . ARG B 1 8 ? 48.273 16.795 28.967 1.00 87.05 5 ARG B O 1
ATOM 1569 N N . GLN B 1 9 ? 50.434 16.371 29.456 1.00 80.67 6 GLN B N 1
ATOM 1570 C CA . GLN B 1 9 ? 50.347 16.976 30.800 1.00 84.04 6 GLN B CA 1
ATOM 1571 C C . GLN B 1 9 ? 50.322 18.497 30.788 1.00 80.32 6 GLN B C 1
ATOM 1572 O O . GLN B 1 9 ? 49.637 19.111 31.611 1.00 74.97 6 GLN B O 1
ATOM 1578 N N . ILE B 1 10 ? 51.099 19.088 29.881 1.00 79.56 7 ILE B N 1
ATOM 1579 C CA . ILE B 1 10 ? 51.078 20.522 29.648 1.00 80.45 7 ILE B CA 1
ATOM 1580 C C . ILE B 1 10 ? 49.653 20.942 29.321 1.00 81.42 7 ILE B C 1
ATOM 1581 O O . ILE B 1 10 ? 49.062 21.776 30.011 1.00 85.74 7 ILE B O 1
ATOM 1586 N N . GLN B 1 11 ? 49.116 20.360 28.256 1.00 75.64 8 GLN B N 1
ATOM 1587 C CA . GLN B 1 11 ? 47.757 20.637 27.808 1.00 75.92 8 GLN B CA 1
ATOM 1588 C C . GLN B 1 11 ? 46.709 20.512 28.910 1.00 74.54 8 GLN B C 1
ATOM 1589 O O . GLN B 1 11 ? 45.790 21.309 28.992 1.00 81.04 8 GLN B O 1
ATOM 1595 N N . LYS B 1 12 ? 46.822 19.499 29.746 1.00 72.82 9 LYS B N 1
ATOM 1596 C CA . LYS B 1 12 ? 45.783 19.259 30.728 1.00 75.72 9 LYS B CA 1
ATOM 1597 C C . LYS B 1 12 ? 45.818 20.363 31.771 1.00 72.64 9 LYS B C 1
ATOM 1598 O O . LYS B 1 12 ? 44.781 20.774 32.296 1.00 74.45 9 LYS B O 1
ATOM 1604 N N . THR B 1 13 ? 47.030 20.822 32.079 1.00 72.23 10 THR B N 1
ATOM 1605 C CA . THR B 1 13 ? 47.254 21.882 33.062 1.00 71.59 10 THR B CA 1
ATOM 1606 C C . THR B 1 13 ? 46.734 23.212 32.513 1.00 75.40 10 THR B C 1
ATOM 1607 O O . THR B 1 13 ? 45.981 23.933 33.186 1.00 74.54 10 THR B O 1
ATOM 1611 N N . LYS B 1 14 ? 47.135 23.512 31.278 1.00 75.22 11 LYS B N 1
ATOM 1612 C CA . LYS B 1 14 ? 46.707 24.723 30.598 1.00 75.26 11 LYS B CA 1
ATOM 1613 C C . LYS B 1 14 ? 45.190 24.895 30.589 1.00 72.85 11 LYS B C 1
ATOM 1614 O O . LYS B 1 14 ? 44.689 25.959 30.977 1.00 75.33 11 LYS B O 1
ATOM 1620 N N . VAL B 1 15 ? 44.442 23.876 30.182 1.00 62.93 12 VAL B N 1
ATOM 1621 C CA . VAL B 1 15 ? 43.005 24.084 30.153 1.00 63.30 12 VAL B CA 1
ATOM 1622 C C . VAL B 1 15 ? 42.485 24.058 31.581 1.00 64.19 12 VAL B C 1
ATOM 1623 O O . VAL B 1 15 ? 41.486 24.704 31.900 1.00 70.28 12 VAL B O 1
ATOM 1627 N N . ALA B 1 16 ? 43.173 23.338 32.458 1.00 58.66 13 ALA B N 1
ATOM 1628 C CA . ALA B 1 16 ? 42.763 23.331 33.864 1.00 61.22 13 ALA B CA 1
ATOM 1629 C C . ALA B 1 16 ? 42.720 24.748 34.500 1.00 77.91 13 ALA B C 1
ATOM 1630 O O . ALA B 1 16 ? 41.812 25.075 35.275 1.00 77.01 13 ALA B O 1
ATOM 1632 N N . ILE B 1 17 ? 43.705 25.576 34.159 1.00 75.97 14 ILE B N 1
ATOM 1633 C CA . ILE B 1 17 ? 43.723 26.981 34.547 1.00 78.83 14 ILE B CA 1
ATOM 1634 C C . ILE B 1 17 ? 42.663 27.788 33.806 1.00 76.46 14 ILE B C 1
ATOM 1635 O O . ILE B 1 17 ? 41.912 28.559 34.410 1.00 77.13 14 ILE B O 1
ATOM 1640 N N . TYR B 1 18 ? 42.633 27.623 32.490 1.00 70.20 15 TYR B N 1
ATOM 1641 C CA . TYR B 1 18 ? 41.673 28.316 31.645 1.00 72.46 15 TYR B CA 1
ATOM 1642 C C . TYR B 1 18 ? 40.259 28.094 32.192 1.00 76.67 15 TYR B C 1
ATOM 1643 O O . TYR B 1 18 ? 39.467 29.033 32.279 1.00 84.29 15 TYR B O 1
ATOM 1652 N N . ASN B 1 19 ? 39.951 26.864 32.589 1.00 70.32 16 ASN B N 1
ATOM 1653 C CA . ASN B 1 19 ? 38.623 26.561 33.098 1.00 73.15 16 ASN B CA 1
ATOM 1654 C C . ASN B 1 19 ? 38.345 27.253 34.420 1.00 75.64 16 ASN B C 1
ATOM 1655 O O . ASN B 1 19 ? 37.266 27.821 34.619 1.00 79.93 16 ASN B O 1
ATOM 1660 N N . ALA B 1 20 ? 39.324 27.196 35.322 1.00 73.74 17 ALA B N 1
ATOM 1661 C CA . ALA B 1 20 ? 39.283 27.929 36.589 1.00 67.71 17 ALA B CA 1
ATOM 1662 C C . ALA B 1 20 ? 39.006 29.436 36.384 1.00 65.67 17 ALA B C 1
ATOM 1663 O O . ALA B 1 20 ? 38.166 30.023 37.058 1.00 63.97 17 ALA B O 1
ATOM 1665 N N . PHE B 1 21 ? 39.732 30.044 35.454 1.00 65.64 18 PHE B N 1
ATOM 1666 C CA . PHE B 1 21 ? 39.589 31.463 35.152 1.00 75.60 18 PHE B CA 1
ATOM 1667 C C . PHE B 1 21 ? 38.143 31.776 34.766 1.00 81.33 18 PHE B C 1
ATOM 1668 O O . PHE B 1 21 ? 37.518 32.672 35.339 1.00 80.92 18 PHE B O 1
ATOM 1676 N N . ILE B 1 22 ? 37.610 31.018 33.812 1.00 81.63 19 ILE B N 1
ATOM 1677 C CA . ILE B 1 22 ? 36.199 31.113 33.454 1.00 80.53 19 ILE B CA 1
ATOM 1678 C C . ILE B 1 22 ? 35.309 30.951 34.693 1.00 81.87 19 ILE B C 1
ATOM 1679 O O . ILE B 1 22 ? 34.404 31.756 34.921 1.00 85.41 19 ILE B O 1
ATOM 1684 N N . SER B 1 23 ? 35.585 29.941 35.512 1.00 80.40 20 SER B N 1
ATOM 1685 C CA . SER B 1 23 ? 34.764 29.697 36.698 1.00 81.69 20 SER B CA 1
ATOM 1686 C C . SER B 1 23 ? 34.728 30.910 37.629 1.00 81.04 20 SER B C 1
ATOM 1687 O O . SER B 1 23 ? 33.647 31.350 38.022 1.00 84.17 20 SER B O 1
ATOM 1690 N N . LEU B 1 24 ? 35.899 31.447 37.978 1.00 78.75 21 LEU B N 1
ATOM 1691 C CA . LEU B 1 24 ? 35.978 32.659 38.808 1.00 87.34 21 LEU B CA 1
ATOM 1692 C C . LEU B 1 24 ? 35.207 33.857 38.206 1.00 94.52 21 LEU B C 1
ATOM 1693 O O . LEU B 1 24 ? 34.669 34.687 38.933 1.00 97.75 21 LEU B O 1
ATOM 1698 N N . LEU B 1 25 ? 35.152 33.931 36.879 1.00 92.41 22 LEU B N 1
ATOM 1699 C CA . LEU B 1 25 ? 34.484 35.017 36.182 1.00 86.29 22 LEU B CA 1
ATOM 1700 C C . LEU B 1 25 ? 32.972 34.923 36.309 1.00 93.24 22 LEU B C 1
ATOM 1701 O O . LEU B 1 25 ? 32.262 35.874 36.007 1.00 94.57 22 LEU B O 1
ATOM 1706 N N . GLN B 1 26 ? 32.466 33.775 36.738 1.00 97.28 23 GLN B N 1
ATOM 1707 C CA . GLN B 1 26 ? 31.018 33.607 36.817 1.00 99.62 23 GLN B CA 1
ATOM 1708 C C . GLN B 1 26 ? 30.393 34.493 37.908 1.00 104.40 23 GLN B C 1
ATOM 1709 O O . GLN B 1 26 ? 29.205 34.826 37.849 1.00 105.17 23 GLN B O 1
ATOM 1715 N N . GLU B 1 27 ? 31.206 34.877 38.891 1.00 104.85 24 GLU B N 1
ATOM 1716 C CA . GLU B 1 27 ? 30.737 35.628 40.050 1.00 111.99 24 GLU B CA 1
ATOM 1717 C C . GLU B 1 27 ? 31.535 36.918 40.176 1.00 110.99 24 GLU B C 1
ATOM 1718 O O . GLU B 1 27 ? 31.104 37.987 39.743 1.00 119.47 24 GLU B O 1
ATOM 1724 N N . ASN B 1 28 ? 32.699 36.811 40.800 1.00 102.56 25 ASN B N 1
ATOM 1725 C CA . ASN B 1 28 ? 33.661 37.900 40.824 1.00 100.17 25 ASN B CA 1
ATOM 1726 C C . ASN B 1 28 ? 33.937 38.433 39.422 1.00 89.38 25 ASN B C 1
ATOM 1727 O O . ASN B 1 28 ? 33.784 37.707 38.438 1.00 79.93 25 ASN B O 1
ATOM 1732 N N . ASP B 1 29 ? 34.344 39.695 39.315 1.00 91.71 26 ASP B N 1
ATOM 1733 C CA . ASP B 1 29 ? 34.641 40.231 37.986 1.00 97.95 26 ASP B CA 1
ATOM 1734 C C . ASP B 1 29 ? 36.139 40.417 37.759 1.00 93.31 26 ASP B C 1
ATOM 1735 O O . ASP B 1 29 ? 36.942 40.334 38.705 1.00 89.10 26 ASP B O 1
ATOM 1740 N N . TYR B 1 30 ? 36.504 40.646 36.500 1.00 88.25 27 TYR B N 1
ATOM 1741 C CA . TYR B 1 30 ? 37.890 40.485 36.082 1.00 86.63 27 TYR B CA 1
ATOM 1742 C C . TYR B 1 30 ? 38.921 41.182 36.968 1.00 95.86 27 TYR B C 1
ATOM 1743 O O . TYR B 1 30 ? 39.910 40.558 37.364 1.00 102.15 27 TYR B O 1
ATOM 1752 N N . SER B 1 31 ? 38.695 42.456 37.281 1.00 96.90 28 SER B N 1
ATOM 1753 C CA . SER B 1 31 ? 39.687 43.265 38.008 1.00 99.04 28 SER B CA 1
ATOM 1754 C C . SER B 1 31 ? 39.957 42.794 39.437 1.00 101.52 28 SER B C 1
ATOM 1755 O O . SER B 1 31 ? 40.988 43.121 40.014 1.00 102.26 28 SER B O 1
ATOM 1758 N N . LYS B 1 32 ? 39.022 42.028 39.990 1.00 105.48 29 LYS B N 1
ATOM 1759 C CA . LYS B 1 32 ? 39.049 41.601 41.386 1.00 109.73 29 LYS B CA 1
ATOM 1760 C C . LYS B 1 32 ? 39.599 40.164 41.565 1.00 106.47 29 LYS B C 1
ATOM 1761 O O . LYS B 1 32 ? 39.649 39.629 42.679 1.00 104.56 29 LYS B O 1
ATOM 1767 N N . ILE B 1 33 ? 40.026 39.562 40.455 1.00 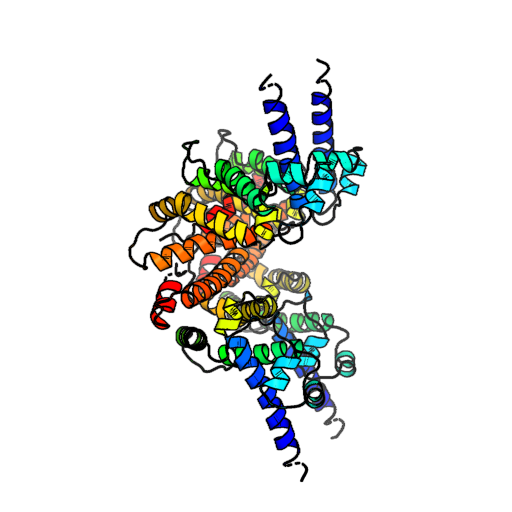102.63 30 ILE B N 1
ATOM 1768 C CA . ILE B 1 33 ? 40.560 38.200 40.425 1.00 92.46 30 ILE B CA 1
ATOM 1769 C C . ILE B 1 33 ? 42.099 38.146 40.506 1.00 91.28 30 ILE B C 1
ATOM 1770 O O . ILE B 1 33 ? 42.794 38.988 39.924 1.00 86.56 30 ILE B O 1
ATOM 1775 N N . THR B 1 34 ? 42.627 37.140 41.208 1.00 92.42 31 THR B N 1
ATOM 1776 C CA . THR B 1 34 ? 44.081 36.979 41.339 1.00 90.42 31 THR B CA 1
ATOM 1777 C C . THR B 1 34 ? 44.629 35.612 40.931 1.00 91.13 31 THR B C 1
ATOM 1778 O O . THR B 1 34 ? 43.884 34.640 40.761 1.00 91.71 31 THR B O 1
ATOM 1782 N N . VAL B 1 35 ? 45.950 35.566 40.776 1.00 89.89 32 VAL B N 1
ATOM 1783 C CA . VAL B 1 35 ? 46.677 34.339 40.493 1.00 89.38 32 VAL B CA 1
ATOM 1784 C C . VAL B 1 35 ? 46.487 33.331 41.629 1.00 87.49 32 VAL B C 1
ATOM 1785 O O . VAL B 1 35 ? 46.333 32.131 41.379 1.00 82.73 32 VAL B O 1
ATOM 1789 N N . GLN B 1 36 ? 46.495 33.830 42.866 1.00 84.95 33 GLN B N 1
ATOM 1790 C CA . GLN B 1 36 ? 46.139 33.024 44.030 1.00 83.23 33 GLN B CA 1
ATOM 1791 C C . GLN B 1 36 ? 44.865 32.247 43.766 1.00 79.28 33 GLN B C 1
ATOM 1792 O O . GLN B 1 36 ? 44.848 31.033 43.876 1.00 78.63 33 GLN B O 1
ATOM 1798 N N . ASP B 1 37 ? 43.794 32.957 43.419 1.00 82.34 34 ASP B N 1
ATOM 1799 C CA . ASP B 1 37 ? 42.475 32.340 43.256 1.00 88.05 34 ASP B CA 1
ATOM 1800 C C . ASP B 1 37 ? 42.397 31.375 42.070 1.00 85.99 34 ASP B C 1
ATOM 1801 O O . ASP B 1 37 ? 41.713 30.357 42.144 1.00 79.77 34 ASP B O 1
ATOM 1806 N N . VAL B 1 38 ? 43.076 31.715 40.975 1.00 85.70 35 VAL B N 1
ATOM 1807 C CA . VAL B 1 38 ? 43.103 30.849 39.806 1.00 83.47 35 VAL B CA 1
ATOM 1808 C C . VAL B 1 38 ? 43.854 29.563 40.120 1.00 82.63 35 VAL B C 1
ATOM 1809 O O . VAL B 1 38 ? 43.442 28.475 39.707 1.00 87.00 35 VAL B O 1
ATOM 1813 N N . ILE B 1 39 ? 44.964 29.679 40.834 1.00 75.92 36 ILE B N 1
ATOM 1814 C CA . ILE B 1 39 ? 45.779 28.504 41.069 1.00 74.14 36 ILE B CA 1
ATOM 1815 C C . ILE B 1 39 ? 45.187 27.656 42.182 1.00 78.65 36 ILE B C 1
ATOM 1816 O O . ILE B 1 39 ? 45.312 26.436 42.170 1.00 85.45 36 ILE B O 1
ATOM 1821 N N . GLY B 1 40 ? 44.507 28.296 43.124 1.00 77.14 37 GLY B N 1
ATOM 1822 C CA . GLY B 1 40 ? 43.803 27.563 44.160 1.00 77.44 37 GLY B CA 1
ATOM 1823 C C . GLY B 1 40 ? 42.757 26.646 43.558 1.00 80.98 37 GLY B C 1
ATOM 1824 O O . GLY B 1 40 ? 42.601 25.491 43.955 1.00 84.03 37 GLY B O 1
ATOM 1825 N N . LEU B 1 41 ? 42.036 27.162 42.573 1.00 80.43 38 LEU B N 1
ATOM 1826 C CA . LEU B 1 41 ? 40.973 26.401 41.953 1.00 79.67 38 LEU B CA 1
ATOM 1827 C C . LEU B 1 41 ? 41.536 25.433 40.918 1.00 78.50 38 LEU B C 1
ATOM 1828 O O . LEU B 1 41 ? 41.073 24.291 40.803 1.00 77.70 38 LEU B O 1
ATOM 1833 N N . ALA B 1 42 ? 42.527 25.894 40.161 1.00 74.33 39 ALA B N 1
ATOM 1834 C CA . ALA B 1 42 ? 43.144 25.065 39.130 1.00 72.91 39 ALA B CA 1
ATOM 1835 C C . ALA B 1 42 ? 44.068 24.045 39.763 1.00 70.24 39 ALA B C 1
ATOM 1836 O O . ALA B 1 42 ? 44.607 23.177 39.084 1.00 65.70 39 ALA B O 1
ATOM 1838 N N . ASN B 1 43 ? 44.242 24.173 41.074 1.00 78.24 40 ASN B N 1
ATOM 1839 C CA . ASN B 1 43 ? 45.127 23.309 41.848 1.00 80.85 40 ASN B CA 1
ATOM 1840 C C . ASN B 1 43 ? 46.515 23.196 41.225 1.00 79.15 40 ASN B C 1
ATOM 1841 O O . ASN B 1 43 ? 46.944 22.108 40.849 1.00 73.86 40 ASN B O 1
ATOM 1846 N N . VAL B 1 44 ? 47.213 24.326 41.125 1.00 80.60 41 VAL B N 1
ATOM 1847 C CA . VAL B 1 44 ? 48.500 24.385 40.436 1.00 77.12 41 VAL B CA 1
ATOM 1848 C C . VAL B 1 44 ? 49.471 25.294 41.195 1.00 72.13 41 VAL B C 1
ATOM 1849 O O . VAL B 1 44 ? 49.039 26.110 42.016 1.00 69.99 41 VAL B O 1
ATOM 1853 N N . GLY B 1 45 ? 50.773 25.141 40.922 1.00 68.65 42 GLY B N 1
ATOM 1854 C CA . GLY B 1 45 ? 51.815 25.973 41.517 1.00 61.94 42 GLY B CA 1
ATOM 1855 C C . GLY B 1 45 ? 51.959 27.344 40.845 1.00 69.75 42 GLY B C 1
ATOM 1856 O O . GLY B 1 45 ? 51.656 27.494 39.644 1.00 65.52 42 GLY B O 1
ATOM 1857 N N . ARG B 1 46 ? 52.415 28.359 41.597 1.00 67.42 43 ARG B N 1
ATOM 1858 C CA . ARG B 1 46 ? 52.589 29.665 40.978 1.00 62.84 43 ARG B CA 1
ATOM 1859 C C . ARG B 1 46 ? 53.614 29.626 39.866 1.00 66.35 43 ARG B C 1
ATOM 1860 O O . ARG B 1 46 ? 53.451 30.302 38.855 1.00 76.93 43 ARG B O 1
ATOM 1868 N N . SER B 1 47 ? 54.666 28.843 40.031 1.00 66.63 44 SER B N 1
ATOM 1869 C CA . SER B 1 47 ? 55.682 28.757 38.974 1.00 75.79 44 SER B CA 1
ATOM 1870 C C . SER B 1 47 ? 55.095 28.140 37.712 1.00 79.61 44 SER B C 1
ATOM 1871 O O . SER B 1 47 ? 55.441 28.522 36.584 1.00 84.33 44 SER B O 1
ATOM 1874 N N . THR B 1 48 ? 54.200 27.182 37.893 1.00 74.18 45 THR B N 1
ATOM 1875 C CA . THR B 1 48 ? 53.668 26.545 36.725 1.00 73.97 45 THR B CA 1
ATOM 1876 C C . THR B 1 48 ? 52.660 27.511 36.077 1.00 72.78 45 THR B C 1
ATOM 1877 O O . THR B 1 48 ? 52.707 27.735 34.866 1.00 71.72 45 THR B O 1
ATOM 1881 N N . PHE B 1 49 ? 51.803 28.147 36.872 1.00 67.68 46 PHE B N 1
ATOM 1882 C CA . PHE B 1 49 ? 50.906 29.137 36.282 1.00 67.32 46 PHE B CA 1
ATOM 1883 C C . PHE B 1 49 ? 51.671 30.140 35.398 1.00 69.96 46 PHE B C 1
ATOM 1884 O O . PHE B 1 49 ? 51.155 30.576 34.372 1.00 73.87 46 PHE B O 1
ATOM 1892 N N . TYR B 1 50 ? 52.896 30.501 35.775 1.00 63.98 47 TYR B N 1
ATOM 1893 C CA . TYR B 1 50 ? 53.607 31.557 35.051 1.00 67.11 47 TYR B CA 1
ATOM 1894 C C . TYR B 1 50 ? 54.345 31.088 33.815 1.00 68.78 47 TYR B C 1
ATOM 1895 O O . TYR B 1 50 ? 54.669 31.879 32.941 1.00 74.15 47 TYR B O 1
ATOM 1904 N N . SER B 1 51 ? 54.602 29.797 33.736 1.00 69.50 48 SER B N 1
ATOM 1905 C CA . SER B 1 51 ? 55.232 29.245 32.557 1.00 76.51 48 SER B CA 1
ATOM 1906 C C . SER B 1 51 ? 54.164 29.029 31.491 1.00 77.55 48 SER B C 1
ATOM 1907 O O . SER B 1 51 ? 54.481 28.711 30.342 1.00 76.53 48 SER B O 1
ATOM 1910 N N . HIS B 1 52 ? 52.900 29.196 31.883 1.00 77.15 49 HIS B N 1
ATOM 1911 C CA . HIS B 1 52 ? 51.790 29.152 30.932 1.00 81.65 49 HIS B CA 1
ATOM 1912 C C . HIS B 1 52 ? 51.215 30.516 30.567 1.00 85.20 49 HIS B C 1
ATOM 1913 O O . HIS B 1 52 ? 50.881 30.752 29.409 1.00 86.09 49 HIS B O 1
ATOM 1920 N N . TYR B 1 53 ? 51.090 31.407 31.548 1.00 82.08 50 TYR B N 1
ATOM 1921 C CA . TYR B 1 53 ? 50.492 32.709 31.293 1.00 78.99 50 TYR B CA 1
ATOM 1922 C C . TYR B 1 53 ? 51.284 33.799 31.930 1.00 76.24 50 TYR B C 1
ATOM 1923 O O . TYR B 1 53 ? 51.545 33.773 33.132 1.00 76.21 50 TYR B O 1
ATOM 1932 N N . GLU B 1 54 ? 51.642 34.787 31.131 1.00 76.14 51 GLU B N 1
ATOM 1933 C CA . GLU B 1 54 ? 52.374 35.914 31.665 1.00 78.06 51 GLU B CA 1
ATOM 1934 C C . GLU B 1 54 ? 51.647 36.548 32.865 1.00 71.89 51 GLU B C 1
ATOM 1935 O O . GLU B 1 54 ? 52.279 37.044 33.785 1.00 67.83 51 GLU B O 1
ATOM 1941 N N . SER B 1 55 ? 50.323 36.503 32.872 1.00 68.83 52 SER B N 1
ATOM 1942 C CA . SER B 1 55 ? 49.574 37.210 33.895 1.00 71.26 52 SER B CA 1
ATOM 1943 C C . SER B 1 55 ? 48.114 36.982 33.633 1.00 67.60 52 SER B C 1
ATOM 1944 O O . SER B 1 55 ? 47.763 36.320 32.667 1.00 74.08 52 SER B O 1
ATOM 1947 N N . LYS B 1 56 ? 47.261 37.564 34.462 1.00 58.08 53 LYS B N 1
ATOM 1948 C CA . LYS B 1 56 ? 45.847 37.306 34.338 1.00 68.33 53 LYS B CA 1
ATOM 1949 C C . LYS B 1 56 ? 45.306 37.984 33.079 1.00 78.84 53 LYS B C 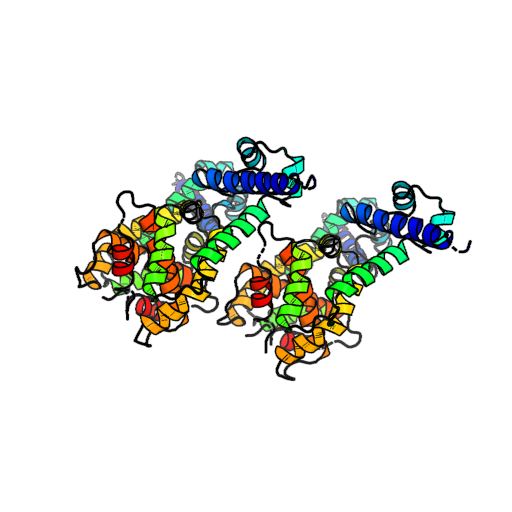1
ATOM 1950 O O . LYS B 1 56 ? 44.161 37.779 32.717 1.00 77.17 53 LYS B O 1
ATOM 1956 N N . GLU B 1 57 ? 46.143 38.774 32.410 1.00 85.58 54 GLU B N 1
ATOM 1957 C CA . GLU B 1 57 ? 45.713 39.537 31.234 1.00 85.57 54 GLU B CA 1
ATOM 1958 C C . GLU B 1 57 ? 45.744 38.693 29.989 1.00 80.92 54 GLU B C 1
ATOM 1959 O O . GLU B 1 57 ? 44.876 38.799 29.115 1.00 74.75 54 GLU B O 1
ATOM 1965 N N . VAL B 1 58 ? 46.776 37.874 29.872 1.00 83.17 55 VAL B N 1
ATOM 1966 C CA . VAL B 1 58 ? 46.832 37.032 28.707 1.00 81.61 55 VAL B CA 1
ATOM 1967 C C . VAL B 1 58 ? 45.693 36.013 28.755 1.00 80.73 55 VAL B C 1
ATOM 1968 O O . VAL B 1 58 ? 45.286 35.513 27.721 1.00 85.29 55 VAL B O 1
ATOM 1972 N N . LEU B 1 59 ? 45.139 35.768 29.943 1.00 74.70 56 LEU B N 1
ATOM 1973 C CA . LEU B 1 59 ? 43.940 34.945 30.068 1.00 72.22 56 LEU B CA 1
ATOM 1974 C C . LEU B 1 59 ? 42.703 35.653 29.517 1.00 79.35 56 LEU B C 1
ATOM 1975 O O . LEU B 1 59 ? 41.939 35.077 28.725 1.00 83.15 56 LEU B O 1
ATOM 1980 N N . LEU B 1 60 ? 42.506 36.902 29.934 1.00 77.58 57 LEU B N 1
ATOM 1981 C CA . LEU B 1 60 ? 41.406 37.707 29.428 1.00 69.05 57 LEU B CA 1
ATOM 1982 C C . LEU B 1 60 ? 41.533 37.815 27.922 1.00 67.75 57 LEU B C 1
ATOM 1983 O O . LEU B 1 60 ? 40.561 37.728 27.208 1.00 69.77 57 LEU B O 1
ATOM 1988 N N . LYS B 1 61 ? 42.752 37.996 27.444 1.00 67.79 58 LYS B N 1
ATOM 1989 C CA . LYS B 1 61 ? 42.989 38.128 26.024 1.00 66.62 58 LYS B CA 1
ATOM 1990 C C . LYS B 1 61 ? 42.433 36.892 25.364 1.00 75.78 58 LYS B C 1
ATOM 1991 O O . LYS B 1 61 ? 41.439 36.955 24.627 1.00 74.41 58 LYS B O 1
ATOM 1997 N N . GLU B 1 62 ? 43.078 35.761 25.655 1.00 77.71 59 GLU B N 1
ATOM 1998 C CA . GLU B 1 62 ? 42.725 34.502 25.045 1.00 76.78 59 GLU B CA 1
ATOM 1999 C C . GLU B 1 62 ? 41.254 34.142 25.241 1.00 74.20 59 GLU B C 1
ATOM 2000 O O . GLU B 1 62 ? 40.600 33.715 24.289 1.00 72.09 59 GLU B O 1
ATOM 2006 N N . LEU B 1 63 ? 40.722 34.320 26.449 1.00 66.27 60 LEU B N 1
ATOM 2007 C CA . LEU B 1 63 ? 39.315 34.020 26.640 1.00 65.15 60 LEU B CA 1
ATOM 2008 C C . LEU B 1 63 ? 38.501 34.809 25.608 1.00 76.57 60 LEU B C 1
ATOM 2009 O O . LEU B 1 63 ? 37.517 34.302 25.050 1.00 79.22 60 LEU B O 1
ATOM 2014 N N . CYS B 1 64 ? 38.926 36.048 25.354 1.00 76.97 61 CYS B N 1
ATOM 2015 C CA . CYS B 1 64 ? 38.199 36.950 24.456 1.00 72.12 61 CYS B CA 1
ATOM 2016 C C . CYS B 1 64 ? 38.297 36.568 22.973 1.00 71.07 61 CYS B C 1
ATOM 2017 O O . CYS B 1 64 ? 37.295 36.637 22.272 1.00 73.41 61 CYS B O 1
ATOM 2020 N N . GLU B 1 65 ? 39.480 36.184 22.490 1.00 63.30 62 GLU B N 1
ATOM 2021 C CA . GLU B 1 65 ? 39.584 35.738 21.105 1.00 72.46 62 GLU B CA 1
ATOM 2022 C C . GLU B 1 65 ? 38.674 34.526 20.913 1.00 82.83 62 GLU B C 1
ATOM 2023 O O . GLU B 1 65 ? 38.086 34.357 19.850 1.00 89.20 62 GLU B O 1
ATOM 2029 N N . ASP B 1 66 ? 38.564 33.699 21.956 1.00 83.95 63 ASP B N 1
ATOM 2030 C CA . ASP B 1 66 ? 37.825 32.438 21.906 1.00 81.95 63 ASP B CA 1
ATOM 2031 C C . ASP B 1 66 ? 36.318 32.677 21.813 1.00 80.10 63 ASP B C 1
ATOM 2032 O O . ASP B 1 66 ? 35.632 32.110 20.963 1.00 82.33 63 ASP B O 1
ATOM 2037 N N . LEU B 1 67 ? 35.813 33.522 22.698 1.00 78.45 64 LEU B N 1
ATOM 2038 C CA . LEU B 1 67 ? 34.384 33.754 22.791 1.00 82.32 64 LEU B CA 1
ATOM 2039 C C . LEU B 1 67 ? 33.813 34.373 21.525 1.00 86.69 64 LEU B C 1
ATOM 2040 O O . LEU B 1 67 ? 32.684 34.073 21.146 1.00 90.58 64 LEU B O 1
ATOM 2045 N N . PHE B 1 68 ? 34.590 35.236 20.879 1.00 84.75 65 PHE B N 1
ATOM 2046 C CA . PHE B 1 68 ? 34.083 36.003 19.752 1.00 82.53 65 PHE B CA 1
ATOM 2047 C C . PHE B 1 68 ? 34.220 35.191 18.482 1.00 84.02 65 PHE B C 1
ATOM 2048 O O . PHE B 1 68 ? 33.327 35.186 17.634 1.00 89.49 65 PHE B O 1
ATOM 2056 N N . HIS B 1 69 ? 35.334 34.493 18.345 1.00 80.69 66 HIS B N 1
ATOM 2057 C CA . HIS B 1 69 ? 35.459 33.577 17.237 1.00 84.34 66 HIS B CA 1
ATOM 2058 C C . HIS B 1 69 ? 34.215 32.707 17.229 1.00 86.90 66 HIS B C 1
ATOM 2059 O O . HIS B 1 69 ? 33.524 32.604 16.210 1.00 84.27 66 HIS B O 1
ATOM 2066 N N . HIS B 1 70 ? 33.909 32.116 18.382 1.00 84.65 67 HIS B N 1
ATOM 2067 C CA . HIS B 1 70 ? 32.697 31.327 18.508 1.00 81.01 67 HIS B CA 1
ATOM 2068 C C . HIS B 1 70 ? 31.411 32.111 18.222 1.00 76.83 67 HIS B C 1
ATOM 2069 O O . HIS B 1 70 ? 30.661 31.736 17.327 1.00 81.82 67 HIS B O 1
ATOM 2076 N N . LEU B 1 71 ? 31.153 33.182 18.972 1.00 73.94 68 LEU B N 1
ATOM 2077 C CA . LEU B 1 71 ? 29.931 33.986 18.793 1.00 76.84 68 LEU B CA 1
ATOM 2078 C C . LEU B 1 71 ? 29.755 34.545 17.388 1.00 85.43 68 LEU B C 1
ATOM 2079 O O . LEU B 1 71 ? 28.686 34.396 16.787 1.00 90.35 68 LEU B O 1
ATOM 2084 N N . PHE B 1 72 ? 30.801 35.186 16.870 1.00 87.90 69 PHE B N 1
ATOM 2085 C CA . PHE B 1 72 ? 30.732 35.849 15.572 1.00 95.50 69 PHE B CA 1
ATOM 2086 C C . PHE B 1 72 ? 31.309 35.060 14.397 1.00 108.83 69 PHE B C 1
ATOM 2087 O O . PHE B 1 72 ? 30.589 34.331 13.715 1.00 112.70 69 PHE B O 1
ATOM 2095 N N . LYS B 1 73 ? 32.611 35.219 14.172 1.00 118.18 70 LYS B N 1
ATOM 2096 C CA . LYS B 1 73 ? 33.263 34.833 12.915 1.00 124.47 70 LYS B CA 1
ATOM 2097 C C . LYS B 1 73 ? 33.030 33.402 12.422 1.00 129.45 70 LYS B C 1
ATOM 2098 O O . LYS B 1 73 ? 33.702 32.938 11.506 1.00 130.40 70 LYS B O 1
ATOM 2104 N N . GLN B 1 74 ? 32.059 32.716 13.008 1.00 134.38 71 GLN B N 1
ATOM 2105 C CA . GLN B 1 74 ? 31.685 31.390 12.540 1.00 141.63 71 GLN B CA 1
ATOM 2106 C C . GLN B 1 74 ? 30.932 31.450 11.211 1.00 142.82 71 GLN B C 1
ATOM 2107 O O . GLN B 1 74 ? 29.935 32.168 11.071 1.00 141.33 71 GLN B O 1
ATOM 2113 N N . GLY B 1 75 ? 31.422 30.689 10.237 1.00 142.16 72 GLY B N 1
ATOM 2114 C CA . GLY B 1 75 ? 30.812 30.656 8.926 1.00 143.25 72 GLY B CA 1
ATOM 2115 C C . GLY B 1 75 ? 29.636 29.704 8.888 1.00 145.27 72 GLY B C 1
ATOM 2116 O O . GLY B 1 75 ? 29.449 28.988 7.904 1.00 148.46 72 GLY B O 1
ATOM 2117 N N . ARG B 1 76 ? 28.846 29.685 9.960 1.00 140.93 73 ARG B N 1
ATOM 2118 C CA . ARG B 1 76 ? 27.672 28.817 10.011 1.00 136.54 73 ARG B CA 1
ATOM 2119 C C . ARG B 1 76 ? 26.631 29.280 9.006 1.00 131.03 73 ARG B C 1
ATOM 2120 O O . ARG B 1 76 ? 26.476 30.475 8.746 1.00 124.24 73 ARG B O 1
ATOM 2128 N N . ASP B 1 77 ? 25.923 28.313 8.441 1.00 132.67 74 ASP B N 1
ATOM 2129 C CA . ASP B 1 77 ? 24.994 28.573 7.351 1.00 128.18 74 ASP B CA 1
ATOM 2130 C C . ASP B 1 77 ? 23.603 28.880 7.889 1.00 119.68 74 ASP B C 1
ATOM 2131 O O . ASP B 1 77 ? 22.642 28.147 7.619 1.00 122.31 74 ASP B O 1
ATOM 2136 N N . VAL B 1 78 ? 23.509 29.965 8.653 1.00 105.06 75 VAL B N 1
ATOM 2137 C CA . VAL B 1 78 ? 22.238 30.411 9.200 1.00 96.25 75 VAL B CA 1
ATOM 2138 C C . VAL B 1 78 ? 21.853 31.777 8.628 1.00 94.02 75 VAL B C 1
ATOM 2139 O O . VAL B 1 78 ? 22.683 32.450 8.011 1.00 94.43 75 VAL B O 1
ATOM 2143 N N . THR B 1 79 ? 20.590 32.160 8.809 1.00 94.25 76 THR B N 1
ATOM 2144 C CA . THR B 1 79 ? 20.119 33.508 8.468 1.00 102.17 76 THR B CA 1
ATOM 2145 C C . THR B 1 79 ? 20.380 34.536 9.578 1.00 103.42 76 THR B C 1
ATOM 2146 O O . THR B 1 79 ? 20.397 34.196 10.762 1.00 105.90 76 THR B O 1
ATOM 2150 N N . PHE B 1 80 ? 20.544 35.798 9.188 1.00 98.29 77 PHE B N 1
ATOM 2151 C CA . PHE B 1 80 ? 20.938 36.843 10.120 1.00 89.96 77 PHE B CA 1
ATOM 2152 C C . PHE B 1 80 ? 20.270 36.737 11.478 1.00 92.76 77 PHE B C 1
ATOM 2153 O O . PHE B 1 80 ? 20.907 36.924 12.511 1.00 95.35 77 PHE B O 1
ATOM 2161 N N . GLU B 1 81 ? 18.983 36.445 11.480 1.00 93.80 78 GLU B N 1
ATOM 2162 C CA . GLU B 1 81 ? 18.261 36.338 12.733 1.00 96.57 78 GLU B CA 1
ATOM 2163 C C . GLU B 1 81 ? 18.674 35.132 13.582 1.00 98.00 78 GLU B C 1
ATOM 2164 O O . GLU B 1 81 ? 18.864 35.259 14.790 1.00 98.19 78 GLU B O 1
ATOM 2170 N N . GLU B 1 82 ? 18.794 33.959 12.972 1.00 97.91 79 GLU B N 1
ATOM 2171 C CA . GLU B 1 82 ? 19.286 32.812 13.725 1.00 102.43 79 GLU B CA 1
ATOM 2172 C C . GLU B 1 82 ? 20.611 33.204 14.399 1.00 97.94 79 GLU B C 1
ATOM 2173 O O . GLU B 1 82 ? 20.801 33.017 15.601 1.00 102.04 79 GLU B O 1
ATOM 2179 N N . TYR B 1 83 ? 21.509 33.763 13.597 1.00 86.89 80 TYR B N 1
ATOM 2180 C CA . TYR B 1 83 ? 22.808 34.268 14.025 1.00 80.76 80 TYR B CA 1
ATOM 2181 C C . TYR B 1 83 ? 22.781 35.054 15.353 1.00 79.59 80 TYR B C 1
ATOM 2182 O O . TYR B 1 83 ? 23.578 34.792 16.253 1.00 82.44 80 TYR B O 1
ATOM 2191 N N . LEU B 1 84 ? 21.860 36.005 15.453 1.00 74.43 81 LEU B N 1
ATOM 2192 C CA . LEU B 1 84 ? 21.681 36.848 16.628 1.00 72.43 81 LEU B CA 1
ATOM 2193 C C . LEU B 1 84 ? 21.011 36.078 17.742 1.00 72.66 81 LEU B C 1
ATOM 2194 O O . LEU B 1 84 ? 21.162 36.414 18.917 1.00 77.61 81 LEU B O 1
ATOM 2199 N N . VAL B 1 85 ? 20.231 35.068 17.388 1.00 70.34 82 VAL B N 1
ATOM 2200 C CA . VAL B 1 85 ? 19.619 34.246 18.424 1.00 75.67 82 VAL B CA 1
ATOM 2201 C C . VAL B 1 85 ? 20.714 33.469 19.157 1.00 74.14 82 VAL B C 1
ATOM 2202 O O . VAL B 1 85 ? 20.687 33.334 20.378 1.00 73.88 82 VAL B O 1
ATOM 2206 N N . HIS B 1 86 ? 21.681 32.972 18.391 1.00 71.63 83 HIS B N 1
ATOM 2207 C CA . HIS B 1 86 ? 22.807 32.234 18.937 1.00 71.44 83 HIS B CA 1
ATOM 2208 C C . HIS B 1 86 ? 23.656 33.128 19.848 1.00 79.43 83 HIS B C 1
ATOM 2209 O O . HIS B 1 86 ? 24.168 32.671 20.874 1.00 79.34 83 HIS B O 1
ATOM 2216 N N . ILE B 1 87 ? 23.805 34.402 19.483 1.00 78.72 84 ILE B N 1
ATOM 2217 C CA . ILE B 1 87 ? 24.591 35.318 20.298 1.00 76.56 84 ILE B CA 1
ATOM 2218 C C . ILE B 1 87 ? 23.843 35.565 21.601 1.00 77.50 84 ILE B C 1
ATOM 2219 O O . ILE B 1 87 ? 24.401 35.422 22.686 1.00 76.33 84 ILE B O 1
ATOM 2224 N N . LEU B 1 88 ? 22.565 35.897 21.484 1.00 76.19 85 LEU B N 1
ATOM 2225 C CA . LEU B 1 88 ? 21.717 36.090 22.649 1.00 74.49 85 LEU B CA 1
ATOM 2226 C C . LEU B 1 88 ? 21.646 34.802 23.488 1.00 77.50 85 LEU B C 1
ATOM 2227 O O . LEU B 1 88 ? 21.610 34.848 24.723 1.00 75.35 85 LEU B O 1
ATOM 2232 N N . LYS B 1 89 ? 21.625 33.650 22.822 1.00 81.80 86 LYS B N 1
ATOM 2233 C CA . LYS B 1 89 ? 21.533 32.383 23.553 1.00 84.90 86 LYS B CA 1
ATOM 2234 C C . LYS B 1 89 ? 22.744 32.220 24.477 1.00 74.78 86 LYS B C 1
ATOM 2235 O O . LYS B 1 89 ? 22.600 31.851 25.633 1.00 72.61 86 LYS B O 1
ATOM 2241 N N . HIS B 1 90 ? 23.935 32.524 23.980 1.00 70.21 87 HIS B N 1
ATOM 2242 C CA . HIS B 1 90 ? 25.108 32.505 24.848 1.00 72.44 87 HIS B CA 1
ATOM 2243 C C . HIS B 1 90 ? 24.936 33.358 26.106 1.00 74.74 87 HIS B C 1
ATOM 2244 O O . HIS B 1 90 ? 25.153 32.869 27.217 1.00 76.32 87 HIS B O 1
ATOM 2251 N N . PHE B 1 91 ? 24.527 34.618 25.942 1.00 72.48 88 PHE B N 1
ATOM 2252 C CA . PHE B 1 91 ? 24.410 35.527 27.091 1.00 75.35 88 PHE B CA 1
ATOM 2253 C C . PHE B 1 91 ? 23.325 35.051 28.056 1.00 76.75 88 PHE B C 1
ATOM 2254 O O . PHE B 1 91 ? 23.386 35.291 29.265 1.00 72.65 88 PHE B O 1
ATOM 2262 N N . GLU B 1 92 ? 22.331 34.358 27.517 1.00 83.75 89 GLU B N 1
ATOM 2263 C CA . GLU B 1 92 ? 21.212 33.936 28.338 1.00 85.10 89 GLU B CA 1
ATOM 2264 C C . GLU B 1 92 ? 21.685 32.929 29.352 1.00 86.95 89 GLU B C 1
ATOM 2265 O O . GLU B 1 92 ? 21.217 32.943 30.487 1.00 85.55 89 GLU B O 1
ATOM 2271 N N . GLN B 1 93 ? 22.615 32.069 28.917 1.00 90.99 90 GLN B N 1
ATOM 2272 C CA . GLN B 1 93 ? 23.140 30.944 29.702 1.00 97.42 90 GLN B CA 1
ATOM 2273 C C . GLN B 1 93 ? 24.410 31.305 30.449 1.00 94.34 90 GLN B C 1
ATOM 2274 O O . GLN B 1 93 ? 24.913 30.501 31.237 1.00 93.29 90 GLN B O 1
ATOM 2280 N N . ASN B 1 94 ? 24.948 32.491 30.168 1.00 88.00 91 ASN B N 1
ATOM 2281 C CA . ASN B 1 94 ? 26.241 32.892 30.700 1.00 81.42 91 ASN B CA 1
ATOM 2282 C C . ASN B 1 94 ? 27.321 31.909 30.264 1.00 79.64 91 ASN B C 1
ATOM 2283 O O . ASN B 1 94 ? 28.150 31.510 31.072 1.00 78.21 91 ASN B O 1
ATOM 2288 N N . GLN B 1 95 ? 27.313 31.537 28.984 1.00 80.63 92 GLN B N 1
ATOM 2289 C CA . GLN B 1 95 ? 28.057 30.365 28.525 1.00 89.37 92 GLN B CA 1
ATOM 2290 C C . GLN B 1 95 ? 29.463 30.235 29.084 1.00 94.80 92 GLN B C 1
ATOM 2291 O O . GLN B 1 95 ? 29.756 29.292 29.809 1.00 102.59 92 GLN B O 1
ATOM 2297 N N . ASP B 1 96 ? 30.344 31.154 28.743 1.00 91.35 93 ASP B N 1
ATOM 2298 C CA . ASP B 1 96 ? 31.688 31.056 29.281 1.00 89.44 93 ASP B CA 1
ATOM 2299 C C . ASP B 1 96 ? 31.960 32.283 30.128 1.00 87.44 93 ASP B C 1
ATOM 2300 O O . ASP B 1 96 ? 32.967 32.961 29.982 1.00 86.48 93 ASP B O 1
ATOM 2305 N N . SER B 1 97 ? 31.008 32.540 31.017 1.00 87.05 94 SER B N 1
ATOM 2306 C CA . SER B 1 97 ? 31.005 33.700 31.883 1.00 83.88 94 SER B CA 1
ATOM 2307 C C . SER B 1 97 ? 30.745 35.005 31.116 1.00 82.98 94 SER B C 1
ATOM 2308 O O . SER B 1 97 ? 30.874 36.099 31.670 1.00 79.79 94 SER B O 1
ATOM 2311 N N . ILE B 1 98 ? 30.328 34.872 29.858 1.00 82.39 95 ILE B N 1
ATOM 2312 C CA . ILE B 1 98 ? 30.210 36.011 28.956 1.00 71.68 95 ILE B CA 1
ATOM 2313 C C . ILE B 1 98 ? 29.222 37.047 29.467 1.00 69.49 95 ILE B C 1
ATOM 2314 O O . ILE B 1 98 ? 29.485 38.237 29.385 1.00 72.27 95 ILE B O 1
ATOM 2319 N N . ALA B 1 99 ? 28.101 36.616 30.022 1.00 67.60 96 ALA B N 1
ATOM 2320 C CA . ALA B 1 99 ? 27.155 37.592 30.545 1.00 68.05 96 ALA B CA 1
ATOM 2321 C C . ALA B 1 99 ? 27.776 38.389 31.676 1.00 72.47 96 ALA B C 1
ATOM 2322 O O . ALA B 1 99 ? 27.408 39.537 31.912 1.00 81.72 96 ALA B O 1
ATOM 2324 N N . THR B 1 100 ? 28.727 37.792 32.372 1.00 72.94 97 THR B N 1
ATOM 2325 C CA . THR B 1 100 ? 29.252 38.425 33.568 1.00 78.35 97 THR B CA 1
ATOM 2326 C C . THR B 1 100 ? 30.357 39.418 33.226 1.00 69.75 97 THR B C 1
ATOM 2327 O O . THR B 1 100 ? 30.435 40.483 33.850 1.00 63.27 97 THR B O 1
ATOM 2331 N N . LEU B 1 101 ? 31.193 39.057 32.245 1.00 60.36 98 LEU B N 1
ATOM 2332 C CA . LEU B 1 101 ? 32.130 39.989 31.628 1.00 63.52 98 LEU B CA 1
ATOM 2333 C C . LEU B 1 101 ? 31.426 41.300 31.231 1.00 71.56 98 LEU B C 1
ATOM 2334 O O . LEU B 1 101 ? 31.861 42.389 31.582 1.00 76.62 98 LEU B O 1
ATOM 2339 N N . LEU B 1 102 ? 30.330 41.176 30.494 1.00 72.35 99 LEU B N 1
ATOM 2340 C CA . LEU B 1 102 ? 29.621 42.328 29.968 1.00 75.89 99 LEU B CA 1
ATOM 2341 C C . LEU B 1 102 ? 29.054 43.195 31.079 1.00 80.97 99 LEU B C 1
ATOM 2342 O O . LEU B 1 102 ? 29.287 44.403 31.102 1.00 85.84 99 LEU B O 1
ATOM 2347 N N . LEU B 1 103 ? 28.312 42.574 31.993 1.00 76.86 100 LEU B N 1
ATOM 2348 C CA . LEU B 1 103 ? 27.754 43.258 33.156 1.00 70.19 100 LEU B CA 1
ATOM 2349 C C . LEU B 1 103 ? 28.802 43.769 34.157 1.00 76.72 100 LEU B C 1
ATOM 2350 O O . LEU B 1 103 ? 28.476 44.514 35.074 1.00 76.74 100 LEU B O 1
ATOM 2355 N N . SER B 1 104 ? 30.053 43.354 33.990 1.00 80.91 101 SER B N 1
ATOM 2356 C CA . SER B 1 104 ? 31.111 43.728 34.908 1.00 83.65 101 SER B CA 1
ATOM 2357 C C . SER B 1 104 ? 31.590 45.117 34.566 1.00 87.97 101 SER B C 1
ATOM 2358 O O . SER B 1 104 ? 32.132 45.827 35.419 1.00 90.30 101 SER B O 1
ATOM 2361 N N . ASP B 1 105 ? 31.421 45.471 33.294 1.00 89.40 102 ASP B N 1
ATOM 2362 C CA . ASP B 1 105 ? 31.765 46.789 32.781 1.00 95.95 102 ASP B CA 1
ATOM 2363 C C . ASP B 1 105 ? 33.237 46.891 32.470 1.00 93.11 102 ASP B C 1
ATOM 2364 O O . ASP B 1 105 ? 33.737 47.972 32.159 1.00 98.90 102 ASP B O 1
ATOM 2369 N N . ASP B 1 106 ? 33.928 45.767 32.557 1.00 82.96 103 ASP B N 1
ATOM 2370 C CA . ASP B 1 106 ? 35.359 45.762 32.337 1.00 80.18 103 ASP B CA 1
ATOM 2371 C C . ASP B 1 106 ? 35.726 46.404 31.003 1.00 76.36 103 ASP B C 1
ATOM 2372 O O . ASP B 1 106 ? 35.259 45.995 29.956 1.00 72.16 103 ASP B O 1
ATOM 2377 N N . PRO B 1 107 ? 36.590 47.419 31.037 1.00 87.07 104 PRO B N 1
ATOM 2378 C CA . PRO B 1 107 ? 36.927 48.056 29.762 1.00 82.55 104 PRO B CA 1
ATOM 2379 C C . PRO B 1 107 ? 37.285 47.056 28.670 1.00 75.89 104 PRO B C 1
ATOM 2380 O O . PRO B 1 107 ? 36.719 47.166 27.588 1.00 77.13 104 PRO B O 1
ATOM 2384 N N . TYR B 1 108 ? 38.180 46.109 28.946 1.00 72.53 105 TYR B N 1
ATOM 2385 C CA . TYR B 1 108 ? 38.786 45.295 27.889 1.00 71.82 105 TYR B CA 1
ATOM 2386 C C . TYR B 1 108 ? 37.756 44.475 27.120 1.00 76.56 105 TYR B C 1
ATOM 2387 O O . TYR B 1 108 ? 37.750 44.470 25.887 1.00 78.97 105 TYR B O 1
ATOM 2396 N N . PHE B 1 109 ? 36.884 43.782 27.843 1.00 74.14 106 PHE B N 1
ATOM 2397 C CA . PHE B 1 109 ? 35.914 42.942 27.178 1.00 75.66 106 PHE B CA 1
ATOM 2398 C C . PHE B 1 109 ? 35.015 43.846 26.356 1.00 75.96 106 PHE B C 1
ATOM 2399 O O . PHE B 1 109 ? 34.968 43.754 25.129 1.00 72.65 106 PHE B O 1
ATOM 2407 N N . LEU B 1 110 ? 34.336 44.751 27.043 1.00 80.34 107 LEU B N 1
ATOM 2408 C CA . LEU B 1 110 ? 33.465 45.728 26.389 1.00 85.53 107 LEU B CA 1
ATOM 2409 C C . LEU B 1 110 ? 34.020 46.342 25.098 1.00 87.11 107 LEU B C 1
ATOM 2410 O O . LEU B 1 110 ? 33.338 46.384 24.083 1.00 92.88 107 LEU B O 1
ATOM 2415 N N . LEU B 1 111 ? 35.258 46.812 25.138 1.00 81.60 108 LEU B N 1
ATOM 2416 C CA . LEU B 1 111 ? 35.888 47.411 23.969 1.00 79.90 108 LEU B CA 1
ATOM 2417 C C . LEU B 1 111 ? 36.015 46.440 22.797 1.00 81.48 108 LEU B C 1
ATOM 2418 O O . LEU B 1 111 ? 35.770 46.814 21.654 1.00 79.82 108 LEU B O 1
ATOM 2423 N N . ARG B 1 112 ? 36.430 45.206 23.091 1.00 82.39 109 ARG B N 1
ATOM 2424 C CA . ARG B 1 112 ? 36.583 44.155 22.088 1.00 81.89 109 ARG B CA 1
ATOM 2425 C C . ARG B 1 112 ? 35.211 43.720 21.534 1.00 77.83 109 ARG B C 1
ATOM 2426 O O . ARG B 1 112 ? 35.047 43.463 20.332 1.00 66.51 109 ARG B O 1
ATOM 2434 N N . PHE B 1 113 ? 34.232 43.666 22.432 1.00 76.37 110 PHE B N 1
ATOM 2435 C CA . PHE B 1 113 ? 32.899 43.230 22.101 1.00 74.25 110 PHE B CA 1
ATOM 2436 C C . PHE B 1 113 ? 32.322 44.185 21.069 1.00 84.30 110 PHE B C 1
ATOM 2437 O O . PHE B 1 113 ? 32.043 43.778 19.944 1.00 92.51 110 PHE B O 1
ATOM 2445 N N . ARG B 1 114 ? 32.157 45.449 21.455 1.00 78.86 111 ARG B N 1
ATOM 2446 C CA . ARG B 1 114 ? 31.656 46.508 20.575 1.00 73.54 111 ARG B CA 1
ATOM 2447 C C . ARG B 1 114 ? 32.293 46.462 19.201 1.00 66.41 111 ARG B C 1
ATOM 2448 O O . ARG B 1 114 ? 31.627 46.543 18.163 1.00 66.90 111 ARG B O 1
ATOM 2456 N N . SER B 1 115 ? 33.607 46.363 19.199 1.00 66.58 112 SER B N 1
ATOM 2457 C CA . SER B 1 115 ? 34.344 46.286 17.954 1.00 73.13 112 SER B CA 1
ATOM 2458 C C . SER B 1 115 ? 33.858 45.117 17.084 1.00 75.79 112 SER B C 1
ATOM 2459 O O . SER B 1 115 ? 33.872 45.214 15.861 1.00 77.77 112 SER B O 1
ATOM 2462 N N . GLU B 1 116 ? 33.444 44.016 17.714 1.00 75.48 113 GLU B N 1
ATOM 2463 C CA . GLU B 1 116 ? 32.955 42.843 16.977 1.00 77.36 113 GLU B CA 1
ATOM 2464 C C . GLU B 1 116 ? 31.524 43.048 16.440 1.00 70.58 113 GLU B C 1
ATOM 2465 O O . GLU B 1 116 ? 31.246 42.725 15.291 1.00 65.67 113 GLU B O 1
ATOM 2471 N N . LEU B 1 117 ? 30.624 43.590 17.258 1.00 68.94 114 LEU B N 1
ATOM 2472 C CA . LEU B 1 117 ? 29.319 43.982 16.753 1.00 75.43 114 LEU B CA 1
ATOM 2473 C C . LEU B 1 117 ? 29.541 44.860 15.531 1.00 84.72 114 LEU B C 1
ATOM 2474 O O . LEU B 1 117 ? 29.087 44.529 14.433 1.00 85.02 114 LEU B O 1
ATOM 2479 N N . GLU B 1 118 ? 30.270 45.960 15.725 1.00 87.42 115 GLU B N 1
ATOM 2480 C CA . GLU B 1 118 ? 30.568 46.902 14.646 1.00 87.88 115 GLU B CA 1
ATOM 2481 C C . GLU B 1 118 ? 30.900 46.179 13.350 1.00 86.56 115 GLU B C 1
ATOM 2482 O O . GLU B 1 118 ? 30.436 46.555 12.276 1.00 91.14 115 GLU B O 1
ATOM 2488 N N . HIS B 1 119 ? 31.685 45.122 13.456 1.00 83.08 116 HIS B N 1
ATOM 2489 C CA . HIS B 1 119 ? 32.252 44.490 12.273 1.00 89.01 116 HIS B CA 1
ATOM 2490 C C . HIS B 1 119 ? 31.355 43.388 11.684 1.00 87.47 116 HIS B C 1
ATOM 2491 O O . HIS B 1 119 ? 31.321 43.209 10.471 1.00 79.41 116 HIS B O 1
ATOM 2498 N N . ASP B 1 120 ? 30.624 42.675 12.544 1.00 90.59 117 ASP B N 1
ATOM 2499 C CA . ASP B 1 120 ? 29.915 41.448 12.152 1.00 92.68 117 ASP B CA 1
ATOM 2500 C C . ASP B 1 120 ? 28.388 41.497 12.352 1.00 89.70 117 ASP B C 1
ATOM 2501 O O . ASP B 1 120 ? 27.665 40.683 11.773 1.00 94.60 117 ASP B O 1
ATOM 2506 N N . VAL B 1 121 ? 27.902 42.428 13.171 1.00 81.43 118 VAL B N 1
ATOM 2507 C CA . VAL B 1 121 ? 26.461 42.596 13.356 1.00 77.19 118 VAL B CA 1
ATOM 2508 C C . VAL B 1 121 ? 25.866 43.849 12.697 1.00 77.68 118 VAL B C 1
ATOM 2509 O O . VAL B 1 121 ? 24.744 43.804 12.183 1.00 78.36 118 VAL B O 1
ATOM 2513 N N . TYR B 1 122 ? 26.595 44.962 12.724 1.00 76.43 119 TYR B N 1
ATOM 2514 C CA . TYR B 1 122 ? 26.031 46.242 12.283 1.00 77.04 119 TYR B CA 1
ATOM 2515 C C . TYR B 1 122 ? 25.768 46.358 10.791 1.00 78.22 119 TYR B C 1
ATOM 2516 O O . TYR B 1 122 ? 24.706 46.845 10.396 1.00 83.56 119 TYR B O 1
ATOM 2525 N N . PRO B 1 123 ? 26.741 45.954 9.960 1.00 72.74 120 PRO B N 1
ATOM 2526 C CA . PRO B 1 123 ? 26.514 45.957 8.507 1.00 77.70 120 PRO B CA 1
ATOM 2527 C C . PRO B 1 123 ? 25.178 45.294 8.079 1.00 99.91 120 PRO B C 1
ATOM 2528 O O . PRO B 1 123 ? 24.378 45.943 7.400 1.00 102.75 120 PRO B O 1
ATOM 2532 N N . ARG B 1 124 ? 24.927 44.047 8.470 1.00 96.49 121 ARG B N 1
ATOM 2533 C CA . ARG B 1 124 ? 23.668 43.391 8.097 1.00 96.03 121 ARG B CA 1
ATOM 2534 C C . ARG B 1 124 ? 22.451 43.975 8.812 1.00 89.72 121 ARG B C 1
ATOM 2535 O O . ARG B 1 124 ? 21.399 44.129 8.208 1.00 90.53 121 ARG B O 1
ATOM 2543 N N . LEU B 1 125 ? 22.586 44.281 10.098 1.00 85.41 122 LEU B N 1
ATOM 2544 C CA . LEU B 1 125 ? 21.462 44.814 10.859 1.00 80.11 122 LEU B CA 1
ATOM 2545 C C . LEU B 1 125 ? 20.895 46.041 10.164 1.00 76.49 122 LEU B C 1
ATOM 2546 O O . LEU B 1 125 ? 19.685 46.179 10.043 1.00 74.99 122 LEU B O 1
ATOM 2551 N N . ARG B 1 126 ? 21.777 46.914 9.686 1.00 77.33 123 ARG B N 1
ATOM 2552 C CA . ARG B 1 126 ? 21.359 48.166 9.050 1.00 81.60 123 ARG B CA 1
ATOM 2553 C C . ARG B 1 126 ? 20.809 47.940 7.643 1.00 89.00 123 ARG B C 1
ATOM 2554 O O . ARG B 1 126 ? 19.802 48.535 7.253 1.00 93.06 123 ARG B O 1
ATOM 2562 N N . GLU B 1 127 ? 21.470 47.080 6.878 1.00 90.94 124 GLU B N 1
ATOM 2563 C CA . GLU B 1 127 ? 21.006 46.793 5.534 1.00 98.38 124 GLU B CA 1
ATOM 2564 C C . GLU B 1 127 ? 19.640 46.100 5.566 1.00 98.22 124 GLU B C 1
ATOM 2565 O O . GLU B 1 127 ? 18.726 46.456 4.825 1.00 97.47 124 GLU B O 1
ATOM 2571 N N . GLU B 1 128 ? 19.503 45.128 6.459 1.00 98.73 125 GLU B N 1
ATOM 2572 C CA . GLU B 1 128 ? 18.308 44.291 6.529 1.00 96.19 125 GLU B CA 1
ATOM 2573 C C . GLU B 1 128 ? 17.101 44.995 7.144 1.00 90.62 125 GLU B C 1
ATOM 2574 O O . GLU B 1 128 ? 15.967 44.599 6.877 1.00 85.47 125 GLU B O 1
ATOM 2580 N N . TYR B 1 129 ? 17.335 46.011 7.984 1.00 86.19 126 TYR B N 1
ATOM 2581 C CA . TYR B 1 129 ? 16.273 46.504 8.867 1.00 82.13 126 TYR B CA 1
ATOM 2582 C C . TYR B 1 129 ? 16.045 47.991 8.786 1.00 79.77 126 TYR B C 1
ATOM 2583 O O . TYR B 1 129 ? 15.082 48.517 9.358 1.00 75.46 126 TYR B O 1
ATOM 2592 N N . ILE B 1 130 ? 16.935 48.660 8.067 1.00 83.38 127 ILE B N 1
ATOM 2593 C CA . ILE B 1 130 ? 16.853 50.100 7.887 1.00 88.36 127 ILE B CA 1
ATOM 2594 C C . ILE B 1 130 ? 16.710 50.421 6.403 1.00 96.83 127 ILE B C 1
ATOM 2595 O O . ILE B 1 130 ? 17.595 50.118 5.593 1.00 100.04 127 ILE B O 1
ATOM 2600 N N . THR B 1 131 ? 15.576 51.014 6.049 1.00 100.65 128 THR B N 1
ATOM 2601 C CA . THR B 1 131 ? 15.273 51.298 4.655 1.00 105.50 128 THR B CA 1
ATOM 2602 C C . THR B 1 131 ? 14.848 52.755 4.513 1.00 110.47 128 THR B C 1
ATOM 2603 O O . THR B 1 131 ? 13.779 53.049 4.005 1.00 116.32 128 THR B O 1
ATOM 2607 N N . LYS B 1 132 ? 15.693 53.667 4.983 1.00 114.60 129 LYS B N 1
ATOM 2608 C CA . LYS B 1 132 ? 15.383 55.095 4.947 1.00 124.58 129 LYS B CA 1
ATOM 2609 C C . LYS B 1 132 ? 16.611 55.968 5.187 1.00 125.68 129 LYS B C 1
ATOM 2610 O O . LYS B 1 132 ? 17.023 56.177 6.333 1.00 128.93 129 LYS B O 1
ATOM 2616 N N . VAL B 1 133 ? 17.182 56.489 4.106 1.00 123.49 130 VAL B N 1
ATOM 2617 C CA . VAL B 1 133 ? 18.275 57.446 4.214 1.00 119.23 130 VAL B CA 1
ATOM 2618 C C . VAL B 1 133 ? 17.771 58.788 4.735 1.00 117.89 130 VAL B C 1
ATOM 2619 O O . VAL B 1 133 ? 18.298 59.840 4.381 1.00 116.93 130 VAL B O 1
ATOM 2623 N N . ASP B 1 134 ? 16.743 58.734 5.575 1.00 115.46 131 ASP B N 1
ATOM 2624 C CA . ASP B 1 134 ? 16.256 59.905 6.282 1.00 117.01 131 ASP B CA 1
ATOM 2625 C C . ASP B 1 134 ? 17.303 60.356 7.325 1.00 111.10 131 ASP B C 1
ATOM 2626 O O . ASP B 1 134 ? 17.346 61.523 7.724 1.00 110.66 131 ASP B O 1
ATOM 2631 N N . ILE B 1 135 ? 18.159 59.423 7.739 1.00 103.08 132 ILE B N 1
ATOM 2632 C CA . ILE B 1 135 ? 19.102 59.648 8.831 1.00 95.39 132 ILE B CA 1
ATOM 2633 C C . ILE B 1 135 ? 20.541 59.477 8.319 1.00 92.64 132 ILE B C 1
ATOM 2634 O O . ILE B 1 135 ? 20.809 58.616 7.482 1.00 96.90 132 ILE B O 1
ATOM 2639 N N . PRO B 1 136 ? 21.472 60.315 8.797 1.00 88.23 133 PRO B N 1
ATOM 2640 C CA . PRO B 1 136 ? 22.867 60.187 8.359 1.00 84.47 133 PRO B CA 1
ATOM 2641 C C . PRO B 1 136 ? 23.484 58.914 8.904 1.00 85.85 133 PRO B C 1
ATOM 2642 O O . PRO B 1 136 ? 23.116 58.485 9.996 1.00 84.84 133 PRO B O 1
ATOM 2646 N N . GLU B 1 137 ? 24.427 58.338 8.169 1.00 86.14 134 GLU B N 1
ATOM 2647 C CA . GLU B 1 137 ? 24.977 57.034 8.529 1.00 85.11 134 GLU B CA 1
ATOM 2648 C C . GLU B 1 137 ? 25.554 56.950 9.951 1.00 80.99 134 GLU B C 1
ATOM 2649 O O . GLU B 1 137 ? 25.092 56.135 10.760 1.00 70.80 134 GLU B O 1
ATOM 2655 N N . ASP B 1 138 ? 26.547 57.789 10.249 1.00 84.05 135 ASP B N 1
ATOM 2656 C CA . ASP B 1 138 ? 27.196 57.788 11.564 1.00 78.26 135 ASP B CA 1
ATOM 2657 C C . ASP B 1 138 ? 26.183 57.837 12.708 1.00 81.65 135 ASP B C 1
ATOM 2658 O O . ASP B 1 138 ? 26.299 57.084 13.670 1.00 85.93 135 ASP B O 1
ATOM 2663 N N . PHE B 1 139 ? 25.177 58.700 12.605 1.00 81.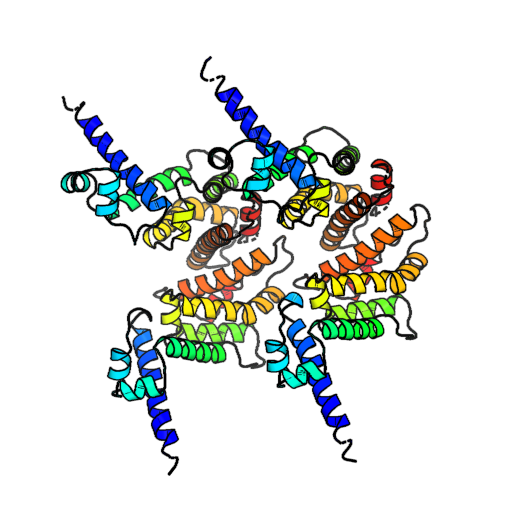75 136 PHE B N 1
ATOM 2664 C CA . PHE B 1 139 ? 24.146 58.723 13.628 1.00 79.04 136 PHE B CA 1
ATOM 2665 C C . PHE B 1 139 ? 23.455 57.366 13.676 1.00 84.22 136 PHE B C 1
ATOM 2666 O O . PHE B 1 139 ? 23.274 56.787 14.747 1.00 84.68 136 PHE B O 1
ATOM 2674 N N . LEU B 1 140 ? 23.089 56.859 12.499 1.00 86.15 137 LEU B N 1
ATOM 2675 C CA . LEU B 1 140 ? 22.453 55.551 12.366 1.00 76.12 137 LEU B CA 1
ATOM 2676 C C . LEU B 1 140 ? 23.248 54.465 13.086 1.00 70.73 137 LEU B C 1
ATOM 2677 O O . LEU B 1 140 ? 22.679 53.671 13.822 1.00 68.71 137 LEU B O 1
ATOM 2682 N N . LYS B 1 141 ? 24.561 54.452 12.864 1.00 73.53 138 LYS B N 1
ATOM 2683 C CA . LYS B 1 141 ? 25.483 53.430 13.385 1.00 73.68 138 LYS B CA 1
ATOM 2684 C C . LYS B 1 141 ? 25.656 53.500 14.894 1.00 77.15 138 LYS B C 1
ATOM 2685 O O . LYS B 1 141 ? 25.595 52.486 15.593 1.00 74.45 138 LYS B O 1
ATOM 2691 N N . GLN B 1 142 ? 25.897 54.705 15.393 1.00 79.71 139 GLN B N 1
ATOM 2692 C CA . GLN B 1 142 ? 25.983 54.917 16.827 1.00 75.46 139 GLN B CA 1
ATOM 2693 C C . GLN B 1 142 ? 24.711 54.449 17.553 1.00 69.64 139 GLN B C 1
ATOM 2694 O O . GLN B 1 142 ? 24.769 53.872 18.636 1.00 66.57 139 GLN B O 1
ATOM 2700 N N . PHE B 1 143 ? 23.562 54.702 16.947 1.00 63.56 140 PHE B N 1
ATOM 2701 C CA . PHE B 1 143 ? 22.286 54.459 17.605 1.00 66.79 140 PHE B CA 1
ATOM 2702 C C . PHE B 1 143 ? 21.910 52.980 17.698 1.00 74.86 140 PHE B C 1
ATOM 2703 O O . PHE B 1 143 ? 21.389 52.531 18.718 1.00 78.76 140 PHE B O 1
ATOM 2711 N N . LEU B 1 144 ? 22.155 52.247 16.613 1.00 74.50 141 LEU B N 1
ATOM 2712 C CA . LEU B 1 144 ? 21.863 50.822 16.523 1.00 74.49 141 LEU B CA 1
ATOM 2713 C C . LEU B 1 144 ? 22.731 50.031 17.502 1.00 74.66 141 LEU B C 1
ATOM 2714 O O . LEU B 1 144 ? 22.215 49.298 18.342 1.00 71.25 141 LEU B O 1
ATOM 2719 N N . LEU B 1 145 ? 24.049 50.199 17.376 1.00 76.14 142 LEU B N 1
ATOM 2720 C CA . LEU B 1 145 ? 25.048 49.588 18.266 1.00 77.06 142 LEU B CA 1
ATOM 2721 C C . LEU B 1 145 ? 24.809 49.833 19.769 1.00 74.90 142 LEU B C 1
ATOM 2722 O O . LEU B 1 145 ? 24.830 48.891 20.554 1.00 74.71 142 LEU B O 1
ATOM 2727 N N . SER B 1 146 ? 24.586 51.084 20.167 1.00 68.16 143 SER B N 1
ATOM 2728 C CA . SER B 1 146 ? 24.279 51.370 21.555 1.00 63.65 143 SER B CA 1
ATOM 2729 C C . SER B 1 146 ? 22.958 50.738 21.963 1.00 63.24 143 SER B C 1
ATOM 2730 O O . SER B 1 146 ? 22.841 50.168 23.051 1.00 62.85 143 SER B O 1
ATOM 2733 N N . SER B 1 147 ? 21.939 50.860 21.123 1.00 66.47 144 SER B N 1
ATOM 2734 C CA . SER B 1 147 ? 20.650 50.277 21.501 1.00 67.93 144 SER B CA 1
ATOM 2735 C C . SER B 1 147 ? 20.804 48.759 21.720 1.00 64.56 144 SER B C 1
ATOM 2736 O O . SER B 1 147 ? 20.244 48.192 22.666 1.00 62.13 144 SER B O 1
ATOM 2739 N N . PHE B 1 148 ? 21.604 48.118 20.877 1.00 57.98 145 PHE B N 1
ATOM 2740 C CA . PHE B 1 148 ? 21.770 46.685 20.995 1.00 69.08 145 PHE B CA 1
ATOM 2741 C C . PHE B 1 148 ? 22.439 46.341 22.313 1.00 71.69 145 PHE B C 1
ATOM 2742 O O . PHE B 1 148 ? 21.880 45.610 23.129 1.00 67.47 145 PHE B O 1
ATOM 2750 N N . ILE B 1 149 ? 23.638 46.888 22.505 1.00 74.31 146 ILE B N 1
ATOM 2751 C CA . ILE B 1 149 ? 24.456 46.610 23.672 1.00 70.97 146 ILE B CA 1
ATOM 2752 C C . ILE B 1 149 ? 23.724 46.884 24.980 1.00 64.64 146 ILE B C 1
ATOM 2753 O O . ILE B 1 149 ? 23.852 46.116 25.937 1.00 65.13 146 ILE B O 1
ATOM 2758 N N . GLU B 1 150 ? 22.946 47.960 25.011 1.00 55.06 147 GLU B N 1
ATOM 2759 C CA . GLU B 1 150 ? 22.247 48.360 26.213 1.00 59.04 147 GLU B CA 1
ATOM 2760 C C . GLU B 1 150 ? 20.991 47.555 26.418 1.00 64.80 147 GLU B C 1
ATOM 2761 O O . GLU B 1 150 ? 20.597 47.291 27.553 1.00 69.23 147 GLU B O 1
ATOM 2767 N N . THR B 1 151 ? 20.313 47.213 25.329 1.00 67.33 148 THR B N 1
ATOM 2768 C CA . THR B 1 151 ? 19.153 46.336 25.444 1.00 67.98 148 THR B CA 1
ATOM 2769 C C . THR B 1 151 ? 19.687 44.994 25.956 1.00 69.02 148 THR B C 1
ATOM 2770 O O . THR B 1 151 ? 19.145 44.401 26.897 1.00 72.22 148 THR B O 1
ATOM 2774 N N . LEU B 1 152 ? 20.796 44.550 25.378 1.00 63.07 149 LEU B N 1
ATOM 2775 C CA . LEU B 1 152 ? 21.461 43.372 25.889 1.00 60.21 149 LEU B CA 1
ATOM 2776 C C . LEU B 1 152 ? 21.687 43.525 27.412 1.00 65.92 149 LEU B C 1
ATOM 2777 O O . LEU B 1 152 ? 21.153 42.732 28.193 1.00 66.84 149 LEU B O 1
ATOM 2782 N N . LYS B 1 153 ? 22.411 44.576 27.833 1.00 62.56 150 LYS B N 1
ATOM 2783 C CA . LYS B 1 153 ? 22.724 44.770 29.246 1.00 55.07 150 LYS B CA 1
ATOM 2784 C C . LYS B 1 153 ? 21.459 44.827 30.067 1.00 58.52 150 LYS B C 1
ATOM 2785 O O . LYS B 1 153 ? 21.382 44.247 31.160 1.00 69.40 150 LYS B O 1
ATOM 2791 N N . TRP B 1 154 ? 20.435 45.479 29.531 1.00 51.00 151 TRP B N 1
ATOM 2792 C CA . TRP B 1 154 ? 19.219 45.690 30.317 1.00 50.11 151 TRP B CA 1
ATOM 2793 C C . TRP B 1 154 ? 18.522 44.362 30.608 1.00 55.89 151 TRP B C 1
ATOM 2794 O O . TRP B 1 154 ? 18.008 44.117 31.709 1.00 52.47 151 TRP B O 1
ATOM 2805 N N . TRP B 1 155 ? 18.490 43.532 29.575 1.00 57.70 152 TRP B N 1
ATOM 2806 C CA . TRP B 1 155 ? 17.832 42.240 29.608 1.00 65.31 152 TRP B CA 1
ATOM 2807 C C . TRP B 1 155 ? 18.521 41.397 30.661 1.00 66.29 152 TRP B C 1
ATOM 2808 O O . TRP B 1 155 ? 17.862 40.808 31.525 1.00 63.09 152 TRP B O 1
ATOM 2819 N N . LEU B 1 156 ? 19.854 41.398 30.616 1.00 63.44 153 LEU B N 1
ATOM 2820 C CA . LEU B 1 156 ? 20.660 40.636 31.561 1.00 66.59 153 LEU B CA 1
ATOM 2821 C C . LEU B 1 156 ? 20.503 41.058 33.023 1.00 73.13 153 LEU B C 1
ATOM 2822 O O . LEU B 1 156 ? 20.653 40.219 33.918 1.00 75.87 153 LEU B O 1
ATOM 2827 N N . HIS B 1 157 ? 20.208 42.336 33.284 1.00 67.64 154 HIS B N 1
ATOM 2828 C CA . HIS B 1 157 ? 20.007 42.745 34.668 1.00 63.46 154 HIS B CA 1
ATOM 2829 C C . HIS B 1 157 ? 18.616 42.423 35.127 1.00 58.99 154 HIS B C 1
ATOM 2830 O O . HIS B 1 157 ? 18.238 42.718 36.250 1.00 65.44 154 HIS B O 1
ATOM 2837 N N . GLN B 1 158 ? 17.821 41.838 34.256 1.00 61.86 155 GLN B N 1
ATOM 2838 C CA . GLN B 1 158 ? 16.445 41.532 34.642 1.00 70.09 155 GLN B CA 1
ATOM 2839 C C . GLN B 1 158 ? 16.317 40.348 35.614 1.00 72.16 155 GLN B C 1
ATOM 2840 O O . GLN B 1 158 ? 16.936 39.297 35.435 1.00 69.36 155 GLN B O 1
ATOM 2846 N N . ARG B 1 159 ? 15.503 40.552 36.640 1.00 76.08 156 ARG B N 1
ATOM 2847 C CA . ARG B 1 159 ? 15.197 39.537 37.625 1.00 84.37 156 ARG B CA 1
ATOM 2848 C C . ARG B 1 159 ? 14.536 38.302 37.012 1.00 90.50 156 ARG B C 1
ATOM 2849 O O . ARG B 1 159 ? 15.039 37.188 37.178 1.00 92.78 156 ARG B O 1
ATOM 2857 N N . GLN B 1 160 ? 13.407 38.490 36.327 1.00 90.81 157 GLN B N 1
ATOM 2858 C CA . GLN B 1 160 ? 12.794 37.402 35.557 1.00 85.53 157 GLN B CA 1
ATOM 2859 C C . GLN B 1 160 ? 12.878 37.709 34.079 1.00 83.70 157 GLN B C 1
ATOM 2860 O O . GLN B 1 160 ? 11.955 38.290 33.511 1.00 84.75 157 GLN B O 1
ATOM 2866 N N . LYS B 1 161 ? 13.986 37.309 33.464 1.00 80.61 158 LYS B N 1
ATOM 2867 C CA . LYS B 1 161 ? 14.250 37.602 32.064 1.00 78.97 158 LYS B CA 1
ATOM 2868 C C . LYS B 1 161 ? 13.157 37.121 31.084 1.00 83.54 158 LYS B C 1
ATOM 2869 O O . LYS B 1 161 ? 12.411 36.167 31.355 1.00 81.28 158 LYS B O 1
ATOM 2883 N N . THR B 1 163 ? 12.219 35.716 27.097 1.00 75.65 160 THR B N 1
ATOM 2884 C CA . THR B 1 163 ? 12.854 34.769 26.190 1.00 69.64 160 THR B CA 1
ATOM 2885 C C . THR B 1 163 ? 13.701 35.508 25.158 1.00 71.36 160 THR B C 1
ATOM 2886 O O . THR B 1 163 ? 13.387 36.644 24.775 1.00 67.66 160 THR B O 1
ATOM 2890 N N . VAL B 1 164 ? 14.771 34.868 24.699 1.00 74.84 161 VAL B N 1
ATOM 2891 C CA . VAL B 1 164 ? 15.606 35.494 23.687 1.00 75.71 161 VAL B CA 1
ATOM 2892 C C . VAL B 1 164 ? 14.787 35.815 22.437 1.00 76.90 161 VAL B C 1
ATOM 2893 O O . VAL B 1 164 ? 15.134 36.722 21.685 1.00 75.20 161 VAL B O 1
ATOM 2897 N N . GLU B 1 165 ? 13.682 35.103 22.239 1.00 76.51 162 GLU B N 1
ATOM 2898 C CA . GLU B 1 165 ? 12.855 35.359 21.078 1.00 86.35 162 GLU B CA 1
ATOM 2899 C C . GLU B 1 165 ? 12.147 36.696 21.252 1.00 84.77 162 GLU B C 1
ATOM 2900 O O . GLU B 1 165 ? 12.215 37.563 20.377 1.00 85.24 162 GLU B O 1
ATOM 2906 N N . ASP B 1 166 ? 11.478 36.870 22.386 1.00 83.77 163 ASP B N 1
ATOM 2907 C CA . ASP B 1 166 ? 10.767 38.119 22.639 1.00 86.90 163 ASP B CA 1
ATOM 2908 C C . ASP B 1 166 ? 11.718 39.308 22.610 1.00 84.83 163 ASP B C 1
ATOM 2909 O O . ASP B 1 166 ? 11.371 40.368 22.104 1.00 84.97 163 ASP B O 1
ATOM 2914 N N . LEU B 1 167 ? 12.920 39.137 23.147 1.00 82.45 164 LEU B N 1
ATOM 2915 C CA . LEU B 1 167 ? 13.838 40.258 23.220 1.00 79.13 164 LEU B CA 1
ATOM 2916 C C . LEU B 1 167 ? 14.278 40.696 21.827 1.00 79.33 164 LEU B C 1
ATOM 2917 O O . LEU B 1 167 ? 14.131 41.872 21.452 1.00 79.62 164 LEU B O 1
ATOM 2922 N N . LEU B 1 168 ? 14.829 39.762 21.061 1.00 77.69 165 LEU B N 1
ATOM 2923 C CA . LEU B 1 168 ? 15.252 40.076 19.704 1.00 77.89 165 LEU B CA 1
ATOM 2924 C C . LEU B 1 168 ? 14.095 40.718 18.923 1.00 84.67 165 LEU B C 1
ATOM 2925 O O . LEU B 1 168 ? 14.289 41.697 18.210 1.00 86.33 165 LEU B O 1
ATOM 2930 N N . LYS B 1 169 ? 12.891 40.174 19.083 1.00 83.22 166 LYS B N 1
ATOM 2931 C CA . LYS B 1 169 ? 11.724 40.667 18.356 1.00 85.34 166 LYS B CA 1
ATOM 2932 C C . LYS B 1 169 ? 11.393 42.122 18.694 1.00 88.42 166 LYS B C 1
ATOM 2933 O O . LYS B 1 169 ? 11.238 42.960 17.798 1.00 92.03 166 LYS B O 1
ATOM 2939 N N . TYR B 1 170 ? 11.272 42.417 19.984 1.00 83.64 167 TYR B N 1
ATOM 2940 C CA . TYR B 1 170 ? 10.976 43.773 20.425 1.00 73.77 167 TYR B CA 1
ATOM 2941 C C . TYR B 1 170 ? 12.128 44.716 20.056 1.00 73.41 167 TYR B C 1
ATOM 2942 O O . TYR B 1 170 ? 11.918 45.875 19.707 1.00 76.10 167 TYR B O 1
ATOM 2951 N N . TYR B 1 171 ? 13.358 44.220 20.130 1.00 75.25 168 TYR B N 1
ATOM 2952 C CA . TYR B 1 171 ? 14.477 45.039 19.701 1.00 68.70 168 TYR B CA 1
ATOM 2953 C C . TYR B 1 171 ? 14.292 45.415 18.248 1.00 76.68 168 TYR B C 1
ATOM 2954 O O . TYR B 1 171 ? 14.362 46.583 17.899 1.00 72.93 168 TYR B O 1
ATOM 2963 N N . LEU B 1 172 ? 14.068 44.399 17.408 1.00 82.73 169 LEU B N 1
ATOM 2964 C CA . LEU B 1 172 ? 14.027 44.559 15.955 1.00 79.45 169 LEU B CA 1
ATOM 2965 C C . LEU B 1 172 ? 12.833 45.365 15.452 1.00 83.34 169 LEU B C 1
ATOM 2966 O O . LEU B 1 172 ? 12.993 46.214 14.586 1.00 87.52 169 LEU B O 1
ATOM 2971 N N . THR B 1 173 ? 11.646 45.112 15.992 1.00 79.51 170 THR B N 1
ATOM 2972 C CA . THR B 1 173 ? 10.507 45.941 15.651 1.00 83.49 170 THR B CA 1
ATOM 2973 C C . THR B 1 173 ? 10.612 47.365 16.209 1.00 84.00 170 THR B C 1
ATOM 2974 O O . THR B 1 173 ? 9.747 48.192 15.924 1.00 91.32 170 THR B O 1
ATOM 2986 N N . VAL B 1 175 ? 13.798 49.225 16.059 1.00 70.90 172 VAL B N 1
ATOM 2987 C CA . VAL B 1 175 ? 14.703 49.993 15.211 1.00 73.48 172 VAL B CA 1
ATOM 2988 C C . VAL B 1 175 ? 14.269 49.996 13.757 1.00 87.68 172 VAL B C 1
ATOM 2989 O O . VAL B 1 175 ? 14.641 50.907 13.010 1.00 94.70 172 VAL B O 1
ATOM 2993 N N . GLU B 1 176 ? 13.480 48.984 13.379 1.00 91.83 173 GLU B N 1
ATOM 2994 C CA . GLU B 1 176 ? 12.937 48.806 12.027 1.00 95.13 173 GLU B CA 1
ATOM 2995 C C . GLU B 1 176 ? 12.221 50.062 11.526 1.00 100.48 173 GLU B C 1
ATOM 2996 O O . GLU B 1 176 ? 11.027 50.241 11.784 1.00 103.26 173 GLU B O 1
ATOM 3002 N N . ARG B 1 177 ? 12.947 50.922 10.808 1.00 101.55 174 ARG B N 1
ATOM 3003 C CA . ARG B 1 177 ? 12.412 52.211 10.352 1.00 103.88 174 ARG B CA 1
ATOM 3004 C C . ARG B 1 177 ? 12.346 52.297 8.822 1.00 105.02 174 ARG B C 1
ATOM 3005 O O . ARG B 1 177 ? 12.775 51.389 8.106 1.00 102.12 174 ARG B O 1
ATOM 3013 N N . ASN C 1 2 ? 48.940 1.137 66.800 1.00 116.59 -1 ASN C N 1
ATOM 3014 C CA . ASN C 1 2 ? 48.940 2.010 67.972 1.00 125.54 -1 ASN C CA 1
ATOM 3015 C C . ASN C 1 2 ? 48.725 3.492 67.641 1.00 124.25 -1 ASN C C 1
ATOM 3016 O O . ASN C 1 2 ? 48.328 4.276 68.504 1.00 127.19 -1 ASN C O 1
ATOM 3021 N N . ALA C 1 3 ? 48.993 3.869 66.394 1.00 117.53 0 ALA C N 1
ATOM 3022 C CA . ALA C 1 3 ? 48.913 5.268 65.968 1.00 110.28 0 ALA C CA 1
ATOM 3023 C C . ALA C 1 3 ? 47.478 5.736 65.684 1.00 105.74 0 ALA C C 1
ATOM 3024 O O . ALA C 1 3 ? 47.099 6.860 66.016 1.00 101.95 0 ALA C O 1
ATOM 3034 N N . VAL C 1 5 ? 44.618 4.523 67.001 1.00 97.61 2 VAL C N 1
ATOM 3035 C CA . VAL C 1 5 ? 43.944 4.634 68.295 1.00 93.86 2 VAL C CA 1
ATOM 3036 C C . VAL C 1 5 ? 44.441 5.843 69.091 1.00 94.87 2 VAL C C 1
ATOM 3037 O O . VAL C 1 5 ? 43.720 6.386 69.924 1.00 99.16 2 VAL C O 1
ATOM 3041 N N . LYS C 1 6 ? 45.673 6.261 68.834 1.00 88.55 3 LYS C N 1
ATOM 3042 C CA . LYS C 1 6 ? 46.190 7.456 69.464 1.00 94.72 3 LYS C CA 1
ATOM 3043 C C . LYS C 1 6 ? 45.585 8.726 68.869 1.00 99.04 3 LYS C C 1
ATOM 3044 O O . LYS C 1 6 ? 45.239 9.650 69.607 1.00 100.47 3 LYS C O 1
ATOM 3050 N N . ASP C 1 7 ? 45.461 8.789 67.546 1.00 102.72 4 ASP C N 1
ATOM 3051 C CA . ASP C 1 7 ? 44.843 9.965 66.930 1.00 108.92 4 ASP C CA 1
ATOM 3052 C C . ASP C 1 7 ? 43.420 10.117 67.429 1.00 103.45 4 ASP C C 1
ATOM 3053 O O . ASP C 1 7 ? 43.044 11.138 68.006 1.00 108.03 4 ASP C O 1
ATOM 3058 N N . ARG C 1 8 ? 42.638 9.080 67.164 1.00 91.28 5 ARG C N 1
ATOM 3059 C CA . ARG C 1 8 ? 41.279 8.948 67.642 1.00 83.97 5 ARG C CA 1
ATOM 3060 C C . ARG C 1 8 ? 41.113 9.393 69.093 1.00 90.34 5 ARG C C 1
ATOM 3061 O O . ARG C 1 8 ? 40.046 9.858 69.490 1.00 93.00 5 ARG C O 1
ATOM 3069 N N . GLN C 1 9 ? 42.163 9.230 69.889 1.00 93.66 6 GLN C N 1
ATOM 3070 C CA . GLN C 1 9 ? 42.126 9.638 71.284 1.00 97.84 6 GLN C CA 1
ATOM 3071 C C . GLN C 1 9 ? 42.214 11.154 71.408 1.00 94.54 6 GLN C C 1
ATOM 3072 O O . GLN C 1 9 ? 41.427 11.748 72.138 1.00 95.12 6 GLN C O 1
ATOM 3078 N N . ILE C 1 10 ? 43.150 11.777 70.690 1.00 91.88 7 ILE C N 1
ATOM 3079 C CA . ILE C 1 10 ? 43.285 13.238 70.726 1.00 93.39 7 ILE C CA 1
ATOM 3080 C C . ILE C 1 10 ? 42.117 13.917 70.000 1.00 91.83 7 ILE C C 1
ATOM 3081 O O . ILE C 1 10 ? 41.677 15.001 70.393 1.00 89.81 7 ILE C O 1
ATOM 3086 N N . GLN C 1 11 ? 41.623 13.271 68.943 1.00 90.36 8 GLN C N 1
ATOM 3087 C CA . GLN C 1 11 ? 40.464 13.761 68.209 1.00 85.39 8 GLN C CA 1
ATOM 3088 C C . GLN C 1 11 ? 39.269 13.851 69.133 1.00 82.66 8 GLN C C 1
ATOM 3089 O O . GLN C 1 11 ? 38.455 14.764 69.023 1.00 86.38 8 GLN C O 1
ATOM 3095 N N . LYS C 1 12 ? 39.168 12.909 70.060 1.00 78.89 9 LYS C N 1
ATOM 3096 C CA . LYS C 1 12 ? 37.998 12.855 70.917 1.00 80.35 9 LYS C CA 1
ATOM 3097 C C . LYS C 1 12 ? 38.056 13.946 71.948 1.00 76.91 9 LYS C C 1
ATOM 3098 O O . LYS C 1 12 ? 37.012 14.382 72.448 1.00 71.33 9 LYS C O 1
ATOM 3104 N N . THR C 1 13 ? 39.273 14.383 72.275 1.00 81.76 10 THR C N 1
ATOM 3105 C CA . THR C 1 13 ? 39.429 15.504 73.203 1.00 88.79 10 THR C CA 1
ATOM 3106 C C . THR C 1 13 ? 39.228 16.820 72.455 1.00 87.07 10 THR C C 1
ATOM 3107 O O . THR C 1 13 ? 38.663 17.765 73.004 1.00 88.33 10 THR C O 1
ATOM 3111 N N . LYS C 1 14 ? 39.665 16.866 71.199 1.00 83.56 11 LYS C N 1
ATOM 3112 C CA . LYS C 1 14 ? 39.426 18.044 70.382 1.00 84.66 11 LYS C CA 1
ATOM 3113 C C . LYS C 1 14 ? 37.941 18.324 70.344 1.00 81.66 11 LYS C C 1
ATOM 3114 O O . LYS C 1 14 ? 37.504 19.462 70.561 1.00 82.31 11 LYS C O 1
ATOM 3120 N N . VAL C 1 15 ? 37.173 17.264 70.092 1.00 74.91 12 VAL C N 1
ATOM 3121 C CA . VAL C 1 15 ? 35.736 17.377 69.928 1.00 71.86 12 VAL C CA 1
ATOM 3122 C C . VAL C 1 15 ? 35.037 17.638 71.256 1.00 78.79 12 VAL C C 1
ATOM 3123 O O . VAL C 1 15 ? 33.913 18.144 71.288 1.00 82.26 12 VAL C O 1
ATOM 3127 N N . ALA C 1 16 ? 35.709 17.326 72.356 1.00 83.40 13 ALA C N 1
ATOM 3128 C CA . ALA C 1 16 ? 35.138 17.610 73.666 1.00 89.47 13 ALA C CA 1
ATOM 3129 C C . ALA C 1 16 ? 35.264 19.095 74.001 1.00 93.61 13 ALA C C 1
ATOM 3130 O O . ALA C 1 16 ? 34.425 19.649 74.721 1.00 99.80 13 ALA C O 1
ATOM 3132 N N . ILE C 1 17 ? 36.310 19.736 73.485 1.00 88.53 14 ILE C N 1
ATOM 3133 C CA . ILE C 1 17 ? 36.511 21.159 73.725 1.00 92.11 14 ILE C CA 1
ATOM 3134 C C . ILE C 1 17 ? 35.355 21.884 73.052 1.00 99.02 14 ILE C C 1
ATOM 3135 O O . ILE C 1 17 ? 34.600 22.650 73.669 1.00 100.38 14 ILE C O 1
ATOM 3140 N N . TYR C 1 18 ? 35.249 21.604 71.759 1.00 94.89 15 TYR C N 1
ATOM 3141 C CA . TYR C 1 18 ? 34.252 22.141 70.860 1.00 89.16 15 TYR C CA 1
ATOM 3142 C C . TYR C 1 18 ? 32.858 22.102 71.455 1.00 90.41 15 TYR C C 1
ATOM 3143 O O . TYR C 1 18 ? 32.129 23.085 71.401 1.00 97.93 15 TYR C O 1
ATOM 3152 N N . ASN C 1 19 ? 32.476 20.965 72.017 1.00 87.14 16 ASN C N 1
ATOM 3153 C CA . ASN C 1 19 ? 31.126 20.820 72.540 1.00 89.73 16 ASN C CA 1
ATOM 3154 C C . ASN C 1 19 ? 30.970 21.484 73.890 1.00 95.27 16 ASN C C 1
ATOM 3155 O O . ASN C 1 19 ? 29.863 21.839 74.291 1.00 101.38 16 ASN C O 1
ATOM 3160 N N . ALA C 1 20 ? 32.083 21.647 74.596 1.00 93.14 17 ALA C N 1
ATOM 3161 C CA . ALA C 1 20 ? 32.073 22.415 75.828 1.00 95.27 17 ALA C CA 1
ATOM 3162 C C . ALA C 1 20 ? 31.837 23.887 75.472 1.00 91.73 17 ALA C C 1
ATOM 3163 O O . ALA C 1 20 ? 31.027 24.573 76.107 1.00 91.24 17 ALA C O 1
ATOM 3165 N N . PHE C 1 21 ? 32.532 24.342 74.431 1.00 85.36 18 PHE C N 1
ATOM 3166 C CA . PHE C 1 21 ? 32.369 25.687 73.878 1.00 86.04 18 PHE C CA 1
ATOM 3167 C C . PHE C 1 21 ? 30.917 25.952 73.466 1.00 78.81 18 PHE C C 1
ATOM 3168 O O . PHE C 1 21 ? 30.284 26.867 73.996 1.00 74.53 18 PHE C O 1
ATOM 3176 N N . ILE C 1 22 ? 30.387 25.142 72.548 1.00 75.03 19 ILE C N 1
ATOM 3177 C CA . ILE C 1 22 ? 28.985 25.244 72.139 1.00 76.10 19 ILE C CA 1
ATOM 3178 C C . ILE C 1 22 ? 28.023 25.233 73.320 1.00 85.07 19 ILE C C 1
ATOM 3179 O O . ILE C 1 22 ? 26.976 25.886 73.288 1.00 91.41 19 ILE C O 1
ATOM 3184 N N . SER C 1 23 ? 28.358 24.473 74.355 1.00 87.72 20 SER C N 1
ATOM 3185 C CA . SER C 1 23 ? 27.484 24.381 75.518 1.00 90.58 20 SER C CA 1
ATOM 3186 C C . SER C 1 23 ? 27.409 25.723 76.247 1.00 102.91 20 SER C C 1
ATOM 3187 O O . SER C 1 23 ? 26.331 26.140 76.676 1.00 108.62 20 SER C O 1
ATOM 3190 N N . LEU C 1 24 ? 28.557 26.395 76.374 1.00 103.85 21 LEU C N 1
ATOM 3191 C CA . LEU C 1 24 ? 28.632 27.714 77.006 1.00 105.75 21 LEU C CA 1
ATOM 3192 C C . LEU C 1 24 ? 27.993 28.813 76.137 1.00 103.02 21 LEU C C 1
ATOM 3193 O O . LEU C 1 24 ? 27.408 29.771 76.655 1.00 108.21 21 LEU C O 1
ATOM 3198 N N . LEU C 1 25 ? 28.110 28.670 74.819 1.00 91.45 22 LEU C N 1
ATOM 3199 C CA . LEU C 1 25 ? 27.526 29.615 73.878 1.00 84.99 22 LEU C CA 1
ATOM 3200 C C . LEU C 1 25 ? 26.018 29.677 73.974 1.00 100.48 22 LEU C C 1
ATOM 3201 O O . LEU C 1 25 ? 25.390 30.521 73.334 1.00 107.16 22 LEU C O 1
ATOM 3206 N N . GLN C 1 26 ? 25.432 28.779 74.757 1.00 105.73 23 GLN C N 1
ATOM 3207 C CA . GLN C 1 26 ? 23.984 28.724 74.892 1.00 109.93 23 GLN C CA 1
ATOM 3208 C C . GLN C 1 26 ? 23.574 29.489 76.151 1.00 117.03 23 GLN C C 1
ATOM 3209 O O . GLN C 1 26 ? 22.389 29.610 76.468 1.00 121.53 23 GLN C O 1
ATOM 3215 N N . GLU C 1 27 ? 24.570 30.036 76.846 1.00 117.28 24 GLU C N 1
ATOM 3216 C CA . GLU C 1 27 ? 24.334 30.778 78.083 1.00 118.97 24 GLU C CA 1
ATOM 3217 C C . GLU C 1 27 ? 25.039 32.138 78.101 1.00 115.09 24 GLU C C 1
ATOM 3218 O O . GLU C 1 27 ? 24.556 33.082 78.721 1.00 114.05 24 GLU C O 1
ATOM 3224 N N . ASN C 1 28 ? 26.181 32.230 77.424 1.00 115.30 25 ASN C N 1
ATOM 3225 C CA . ASN C 1 28 ? 26.997 33.447 77.448 1.00 120.08 25 ASN C CA 1
ATOM 3226 C C . ASN C 1 28 ? 27.353 33.978 76.056 1.00 116.78 25 ASN C C 1
ATOM 3227 O O . ASN C 1 28 ? 27.482 33.207 75.100 1.00 112.46 25 ASN C O 1
ATOM 3232 N N . ASP C 1 29 ? 27.516 35.295 75.945 1.00 117.52 26 ASP C N 1
ATOM 3233 C CA . ASP C 1 29 ? 28.002 35.886 74.707 1.00 113.23 26 ASP C CA 1
ATOM 3234 C C . ASP C 1 29 ? 29.385 35.322 74.497 1.00 108.80 26 ASP C C 1
ATOM 3235 O O . ASP C 1 29 ? 30.066 34.983 75.460 1.00 112.05 26 ASP C O 1
ATOM 3240 N N . TYR C 1 30 ? 29.796 35.211 73.241 1.00 103.45 27 TYR C N 1
ATOM 3241 C CA . TYR C 1 30 ? 31.148 34.788 72.906 1.00 102.46 27 TYR C CA 1
ATOM 3242 C C . TYR C 1 30 ? 32.255 35.645 73.555 1.00 116.73 27 TYR C C 1
ATOM 3243 O O . TYR C 1 30 ? 33.229 35.110 74.089 1.00 120.21 27 TYR C O 1
ATOM 3252 N N . SER C 1 31 ? 32.105 36.969 73.497 1.00 125.01 28 SER C N 1
ATOM 3253 C CA . SER C 1 31 ? 33.121 37.906 74.004 1.00 130.78 28 SER C CA 1
ATOM 3254 C C . SER C 1 31 ? 33.324 37.822 75.514 1.00 131.98 28 SER C C 1
ATOM 3255 O O . SER C 1 31 ? 34.381 38.189 76.031 1.00 132.57 28 SER C O 1
ATOM 3258 N N . LYS C 1 32 ? 32.301 37.338 76.208 1.00 130.50 29 LYS C N 1
ATOM 3259 C CA . LYS C 1 32 ? 32.321 37.268 77.660 1.00 128.04 29 LYS C CA 1
ATOM 3260 C C . LYS C 1 32 ? 32.662 35.872 78.186 1.00 123.14 29 LYS C C 1
ATOM 3261 O O . LYS C 1 32 ? 32.238 35.493 79.273 1.00 119.70 29 LYS C O 1
ATOM 3267 N N . ILE C 1 33 ? 33.420 35.095 77.421 1.00 123.80 30 ILE C N 1
ATOM 3268 C CA . ILE C 1 33 ? 33.858 33.796 77.926 1.00 125.93 30 ILE C CA 1
ATOM 3269 C C . ILE C 1 33 ? 35.255 33.425 77.460 1.00 121.76 30 ILE C C 1
ATOM 3270 O O . ILE C 1 33 ? 35.576 33.557 76.282 1.00 116.75 30 ILE C O 1
ATOM 3275 N N . THR C 1 34 ? 36.074 32.947 78.397 1.00 122.38 31 THR C N 1
ATOM 3276 C CA . THR C 1 34 ? 37.486 32.682 78.133 1.00 120.77 31 THR C CA 1
ATOM 3277 C C . THR C 1 34 ? 37.884 31.215 78.090 1.00 117.60 31 THR C C 1
ATOM 3278 O O . THR C 1 34 ? 37.207 30.349 78.637 1.00 119.42 31 THR C O 1
ATOM 3282 N N . VAL C 1 35 ? 39.026 30.971 77.458 1.00 112.93 32 VAL C N 1
ATOM 3283 C CA . VAL C 1 35 ? 39.665 29.661 77.422 1.00 109.42 32 VAL C CA 1
ATOM 3284 C C . VAL C 1 35 ? 39.617 28.862 78.727 1.00 113.46 32 VAL C C 1
ATOM 3285 O O . VAL C 1 35 ? 39.607 27.640 78.688 1.00 117.58 32 VAL C O 1
ATOM 3289 N N . GLN C 1 36 ? 39.607 29.526 79.878 1.00 114.27 33 GLN C N 1
ATOM 3290 C CA . GLN C 1 36 ? 39.614 28.788 81.140 1.00 117.60 33 GLN C CA 1
ATOM 3291 C C . GLN C 1 36 ? 38.326 27.991 81.351 1.00 115.61 33 GLN C C 1
ATOM 3292 O O . GLN C 1 36 ? 38.370 26.865 81.840 1.00 118.27 33 GLN C O 1
ATOM 3298 N N . ASP C 1 37 ? 37.190 28.572 80.971 1.00 111.14 34 ASP C N 1
ATOM 3299 C CA . ASP C 1 37 ? 35.884 27.924 81.128 1.00 113.64 34 ASP C CA 1
ATOM 3300 C C . ASP C 1 37 ? 35.716 26.696 80.226 1.00 111.73 34 ASP C C 1
ATOM 3301 O O . ASP C 1 37 ? 35.194 25.661 80.648 1.00 112.42 34 ASP C O 1
ATOM 3306 N N . VAL C 1 38 ? 36.129 26.840 78.971 1.00 107.38 35 VAL C N 1
ATOM 3307 C CA . VAL C 1 38 ? 36.075 25.759 78.004 1.00 106.75 35 VAL C CA 1
ATOM 3308 C C . VAL C 1 38 ? 36.834 24.541 78.539 1.00 113.34 35 VAL C C 1
ATOM 3309 O O . VAL C 1 38 ? 36.273 23.451 78.669 1.00 116.71 35 VAL C O 1
ATOM 3313 N N . ILE C 1 39 ? 38.113 24.737 78.848 1.00 113.95 36 ILE C N 1
ATOM 3314 C CA . ILE C 1 39 ? 38.949 23.691 79.427 1.00 112.01 36 ILE C CA 1
ATOM 3315 C C . ILE C 1 39 ? 38.280 23.057 80.641 1.00 112.55 36 ILE C C 1
ATOM 3316 O O . ILE C 1 39 ? 38.377 21.847 80.848 1.00 114.51 36 ILE C O 1
ATOM 3321 N N . GLY C 1 40 ? 37.587 23.876 81.425 1.00 110.48 37 GLY C N 1
ATOM 3322 C CA . GLY C 1 40 ? 37.010 23.435 82.679 1.00 112.63 37 GLY C CA 1
ATOM 3323 C C . GLY C 1 40 ? 35.838 22.485 82.553 1.00 112.33 37 GLY C C 1
ATOM 3324 O O . GLY C 1 40 ? 35.655 21.614 83.398 1.00 118.86 37 GLY C O 1
ATOM 3325 N N . LEU C 1 41 ? 35.044 22.653 81.502 1.00 107.26 38 LEU C N 1
ATOM 3326 C CA . LEU C 1 41 ? 33.823 21.863 81.314 1.00 105.56 38 LEU C CA 1
ATOM 3327 C C . LEU C 1 41 ? 34.058 20.655 80.397 1.00 106.07 38 LEU C C 1
ATOM 3328 O O . LEU C 1 41 ? 33.194 19.787 80.250 1.00 103.85 38 LEU C O 1
ATOM 3333 N N . ALA C 1 42 ? 35.235 20.613 79.778 1.00 107.86 39 ALA C N 1
ATOM 3334 C CA . ALA C 1 42 ? 35.689 19.440 79.032 1.00 106.80 39 ALA C CA 1
ATOM 3335 C C . ALA C 1 42 ? 36.748 18.682 79.863 1.00 112.30 39 ALA C C 1
ATOM 3336 O O . ALA C 1 42 ? 37.447 17.791 79.361 1.00 107.77 39 ALA C O 1
ATOM 3338 N N . ASN C 1 43 ? 36.839 19.045 81.143 1.00 117.57 40 ASN C N 1
ATOM 3339 C CA . ASN C 1 43 ? 37.856 18.518 82.043 1.00 122.91 40 ASN C CA 1
ATOM 3340 C C . ASN C 1 43 ? 39.110 18.080 81.315 1.00 119.32 40 ASN C C 1
ATOM 3341 O O . ASN C 1 43 ? 39.644 16.996 81.549 1.00 117.58 40 ASN C O 1
ATOM 3346 N N . VAL C 1 44 ? 39.559 18.948 80.420 1.00 117.37 41 VAL C N 1
ATOM 3347 C CA . VAL C 1 44 ? 40.828 18.780 79.741 1.00 116.52 41 VAL C CA 1
ATOM 3348 C C . VAL C 1 44 ? 41.779 19.813 80.336 1.00 118.54 41 VAL C C 1
ATOM 3349 O O . VAL C 1 44 ? 41.394 20.585 81.214 1.00 117.40 41 VAL C O 1
ATOM 3353 N N . GLY C 1 45 ? 43.021 19.822 79.874 1.00 120.72 42 GLY C N 1
ATOM 3354 C CA . GLY C 1 45 ? 43.991 20.773 80.380 1.00 123.73 42 GLY C CA 1
ATOM 3355 C C . GLY C 1 45 ? 44.161 21.983 79.482 1.00 122.09 42 GLY C C 1
ATOM 3356 O O . GLY C 1 45 ? 43.744 21.971 78.319 1.00 119.16 42 GLY C O 1
ATOM 3357 N N . ARG C 1 46 ? 44.775 23.030 80.029 1.00 122.57 43 ARG C N 1
ATOM 3358 C CA . ARG C 1 46 ? 45.096 24.223 79.264 1.00 119.73 43 ARG C CA 1
ATOM 3359 C C . ARG C 1 46 ? 46.075 23.897 78.140 1.00 115.23 43 ARG C C 1
ATOM 3360 O O . ARG C 1 46 ? 45.895 24.336 77.008 1.00 111.59 43 ARG C O 1
ATOM 3368 N N . SER C 1 47 ? 47.105 23.115 78.450 1.00 117.19 44 SER C N 1
ATOM 3369 C CA . SER C 1 47 ? 48.085 22.702 77.443 1.00 115.79 44 SER C CA 1
ATOM 3370 C C . SER C 1 47 ? 47.413 22.058 76.223 1.00 114.14 44 SER C C 1
ATOM 3371 O O . SER C 1 47 ? 47.579 22.515 75.083 1.00 110.59 44 SER C O 1
ATOM 3374 N N . THR C 1 48 ? 46.640 21.005 76.470 1.00 112.69 45 THR C N 1
ATOM 3375 C CA . THR C 1 48 ? 46.016 20.268 75.381 1.00 110.13 45 THR C CA 1
ATOM 3376 C C . THR C 1 48 ? 45.083 21.137 74.538 1.00 106.06 45 THR C C 1
ATOM 3377 O O . THR C 1 48 ? 44.831 20.824 73.367 1.00 102.80 45 THR C O 1
ATOM 3381 N N . PHE C 1 49 ? 44.580 22.227 75.117 1.00 105.95 46 PHE C N 1
ATOM 3382 C CA . PHE C 1 49 ? 43.713 23.144 74.366 1.00 105.29 46 PHE C CA 1
ATOM 3383 C C . PHE C 1 49 ? 44.462 23.828 73.228 1.00 105.50 46 PHE C C 1
ATOM 3384 O O . PHE C 1 49 ? 44.086 23.711 72.057 1.00 111.24 46 PHE C O 1
ATOM 3392 N N . TYR C 1 50 ? 45.517 24.543 73.593 1.00 98.20 47 TYR C N 1
ATOM 3393 C CA . TYR C 1 50 ? 46.389 25.224 72.649 1.00 97.97 47 TYR C CA 1
ATOM 3394 C C . TYR C 1 50 ? 47.029 24.265 71.660 1.00 101.72 47 TYR C C 1
ATOM 3395 O O . TYR C 1 50 ? 47.623 24.684 70.661 1.00 101.12 47 TYR C O 1
ATOM 3404 N N . SER C 1 51 ? 46.911 22.974 71.955 1.00 105.59 48 SER C N 1
ATOM 3405 C CA . SER C 1 51 ? 47.413 21.928 71.083 1.00 103.26 48 SER C CA 1
ATOM 3406 C C . SER C 1 51 ? 46.507 21.766 69.878 1.00 99.36 48 SER C C 1
ATOM 3407 O O . SER C 1 51 ? 46.957 21.371 68.800 1.00 98.56 48 SER C O 1
ATOM 3410 N N . HIS C 1 52 ? 45.226 22.056 70.061 1.00 98.81 49 HIS C N 1
ATOM 3411 C CA . HIS C 1 52 ? 44.295 21.996 68.937 1.00 103.50 49 HIS C CA 1
ATOM 3412 C C . HIS C 1 52 ? 43.992 23.390 68.380 1.00 102.20 49 HIS C C 1
ATOM 3413 O O . HIS C 1 52 ? 43.920 23.568 67.162 1.00 102.86 49 HIS C O 1
ATOM 3420 N N . TYR C 1 53 ? 43.815 24.368 69.269 1.00 97.09 50 TYR C N 1
ATOM 3421 C CA . TYR C 1 53 ? 43.381 25.700 68.859 1.00 94.17 50 TYR C CA 1
ATOM 3422 C C . TYR C 1 53 ? 44.315 26.817 69.321 1.00 103.14 50 TYR C C 1
ATOM 3423 O O . TYR C 1 53 ? 44.676 26.895 70.499 1.00 104.27 50 TYR C O 1
ATOM 3432 N N . GLU C 1 54 ? 44.690 27.701 68.405 1.00 107.51 51 GLU C N 1
ATOM 3433 C CA . GLU C 1 54 ? 45.420 28.887 68.813 1.00 116.69 51 GLU C CA 1
ATOM 3434 C C . GLU C 1 54 ? 44.618 29.598 69.891 1.00 118.49 51 GLU C C 1
ATOM 3435 O O . GLU C 1 54 ? 44.957 29.530 71.072 1.00 122.32 51 GLU C O 1
ATOM 3441 N N . SER C 1 55 ? 43.541 30.262 69.484 1.00 111.55 52 SER C N 1
ATOM 3442 C CA . SER C 1 55 ? 42.733 31.044 70.414 1.00 106.33 52 SER C CA 1
ATOM 3443 C C . SER C 1 55 ? 41.305 30.531 70.513 1.00 101.69 52 SER C C 1
ATOM 3444 O O . SER C 1 55 ? 40.952 29.517 69.907 1.00 95.70 52 SER C O 1
ATOM 3447 N N . LYS C 1 56 ? 40.482 31.244 71.275 1.00 101.50 53 LYS C N 1
ATOM 3448 C CA . LYS C 1 56 ? 39.049 31.017 71.215 1.00 101.49 53 LYS C CA 1
ATOM 3449 C C . LYS C 1 56 ? 38.534 31.451 69.842 1.00 104.11 53 LYS C C 1
ATOM 3450 O O . LYS C 1 56 ? 37.583 30.870 69.330 1.00 101.04 53 LYS C O 1
ATOM 3456 N N . GLU C 1 57 ? 39.175 32.461 69.248 1.00 108.89 54 GLU C N 1
ATOM 3457 C CA . GLU C 1 57 ? 38.766 32.979 67.935 1.00 107.96 54 GLU C CA 1
ATOM 3458 C C . GLU C 1 57 ? 38.798 31.884 66.873 1.00 100.83 54 GLU C C 1
ATOM 3459 O O . GLU C 1 57 ? 37.842 31.711 66.121 1.00 100.00 54 GLU C O 1
ATOM 3465 N N . VAL C 1 58 ? 39.892 31.140 66.806 1.00 94.11 55 VAL C N 1
ATOM 3466 C CA . VAL C 1 58 ? 39.988 30.108 65.792 1.00 96.43 55 VAL C CA 1
ATOM 3467 C C . VAL C 1 58 ? 38.953 29.009 66.056 1.00 88.79 55 VAL C C 1
ATOM 3468 O O . VAL C 1 58 ? 38.598 28.254 65.156 1.00 84.85 55 VAL C O 1
ATOM 3472 N N . LEU C 1 59 ? 38.484 28.934 67.298 1.00 84.47 56 LEU C N 1
ATOM 3473 C CA . LEU C 1 59 ? 37.370 28.079 67.675 1.00 83.78 56 LEU C CA 1
ATOM 3474 C C . LEU C 1 59 ? 36.056 28.599 67.058 1.00 86.07 56 LEU C C 1
ATOM 3475 O O . LEU C 1 59 ? 35.394 27.900 66.279 1.00 87.94 56 LEU C O 1
ATOM 3480 N N . LEU C 1 60 ? 35.680 29.826 67.411 1.00 80.68 57 LEU C N 1
ATOM 3481 C CA . LEU C 1 60 ? 34.563 30.495 66.766 1.00 74.60 57 LEU C CA 1
ATOM 3482 C C . LEU C 1 60 ? 34.686 30.351 65.244 1.00 79.59 57 LEU C C 1
ATOM 3483 O O . LEU C 1 60 ? 33.707 30.108 64.543 1.00 77.50 57 LEU C O 1
ATOM 3488 N N . LYS C 1 61 ? 35.899 30.511 64.738 1.00 82.94 58 LYS C N 1
ATOM 3489 C CA . LYS C 1 61 ? 36.128 30.494 63.304 1.00 87.72 58 LYS C CA 1
ATOM 3490 C C . LYS C 1 61 ? 35.688 29.147 62.742 1.00 88.28 58 LYS C C 1
ATOM 3491 O O . LYS C 1 61 ? 35.124 29.078 61.654 1.00 89.92 58 LYS C O 1
ATOM 3497 N N . GLU C 1 62 ? 35.926 28.081 63.499 1.00 92.35 59 GLU C N 1
ATOM 3498 C CA . GLU C 1 62 ? 35.601 26.734 63.037 1.00 96.18 59 GLU C CA 1
ATOM 3499 C C . GLU C 1 62 ? 34.143 26.333 63.303 1.00 96.28 59 GLU C C 1
ATOM 3500 O O . GLU C 1 62 ? 33.552 25.630 62.499 1.00 100.43 59 GLU C O 1
ATOM 3506 N N . LEU C 1 63 ? 33.562 26.807 64.403 1.00 92.97 60 LEU C N 1
ATOM 3507 C CA . LEU C 1 63 ? 32.130 26.632 64.665 1.00 87.47 60 LEU C CA 1
ATOM 3508 C C . LEU C 1 63 ? 31.334 27.185 63.500 1.00 82.91 60 LEU C C 1
ATOM 3509 O O . LEU C 1 63 ? 30.419 26.545 62.999 1.00 87.69 60 LEU C O 1
ATOM 3514 N N . CYS C 1 64 ? 31.702 28.385 63.078 1.00 78.67 61 CYS C N 1
ATOM 3515 C CA . CYS C 1 64 ? 31.005 29.119 62.023 1.00 73.90 61 CYS C CA 1
ATOM 3516 C C . CYS C 1 64 ? 31.193 28.442 60.693 1.00 73.98 61 CYS C C 1
ATOM 3517 O O . CYS C 1 64 ? 30.237 28.292 59.930 1.00 82.95 61 CYS C O 1
ATOM 3520 N N . GLU C 1 65 ? 32.424 28.050 60.390 1.00 65.92 62 GLU C N 1
ATOM 3521 C CA . GLU C 1 65 ? 32.648 27.349 59.143 1.00 73.43 62 GLU C CA 1
ATOM 3522 C C . GLU C 1 65 ? 31.764 26.109 59.122 1.00 80.05 62 GLU C C 1
ATOM 3523 O O . GLU C 1 65 ? 31.081 25.836 58.127 1.00 85.97 62 GLU C O 1
ATOM 3529 N N . ASP C 1 66 ? 31.767 25.382 60.239 1.00 75.95 63 ASP C N 1
ATOM 3530 C CA . ASP C 1 66 ? 31.036 24.130 60.360 1.00 72.58 63 ASP C CA 1
ATOM 3531 C C . ASP C 1 66 ? 29.500 24.303 60.302 1.00 75.65 63 ASP C C 1
ATOM 3532 O O . ASP C 1 66 ? 28.817 23.591 59.567 1.00 80.68 63 ASP C O 1
ATOM 3537 N N . LEU C 1 67 ? 28.961 25.243 61.067 1.00 73.05 64 LEU C N 1
ATOM 3538 C CA . LEU C 1 67 ? 27.519 25.494 61.048 1.00 77.49 64 LEU C CA 1
ATOM 3539 C C . LEU C 1 67 ? 27.001 25.827 59.652 1.00 82.16 64 LEU C C 1
ATOM 3540 O O . LEU C 1 67 ? 26.036 25.227 59.172 1.00 83.15 64 LEU C O 1
ATOM 3545 N N . PHE C 1 68 ? 27.640 26.813 59.026 1.00 83.18 65 PHE C N 1
ATOM 3546 C CA . PHE C 1 68 ? 27.233 27.315 57.712 1.00 73.36 65 PHE C CA 1
ATOM 3547 C C . PHE C 1 68 ? 27.406 26.265 56.629 1.00 75.72 65 PHE C C 1
ATOM 3548 O O . PHE C 1 68 ? 26.614 26.225 55.673 1.00 80.65 65 PHE C O 1
ATOM 3556 N N . HIS C 1 69 ? 28.437 25.425 56.754 1.00 61.97 66 HIS C N 1
ATOM 3557 C CA . HIS C 1 69 ? 28.590 24.383 55.771 1.00 64.89 66 HIS C CA 1
ATOM 3558 C C . HIS C 1 69 ? 27.334 23.527 55.865 1.00 72.88 66 HIS C C 1
ATOM 3559 O O . HIS C 1 69 ? 26.830 23.044 54.855 1.00 78.23 66 HIS C O 1
ATOM 3566 N N . HIS C 1 70 ? 26.795 23.373 57.073 1.00 74.64 67 HIS C N 1
ATOM 3567 C CA . HIS C 1 70 ? 25.618 22.529 57.225 1.00 78.46 67 HIS C CA 1
ATOM 3568 C C . HIS C 1 70 ? 24.319 23.205 56.822 1.00 75.75 67 HIS C C 1
ATOM 3569 O O . HIS C 1 70 ? 23.437 22.580 56.238 1.00 82.76 67 HIS C O 1
ATOM 3576 N N . LEU C 1 71 ? 24.189 24.477 57.144 1.00 75.88 68 LEU C N 1
ATOM 3577 C CA . LEU C 1 71 ? 23.013 25.230 56.735 1.00 73.38 68 LEU C CA 1
ATOM 3578 C C . LEU C 1 71 ? 22.939 25.429 55.225 1.00 76.58 68 LEU C C 1
ATOM 3579 O O . LEU C 1 71 ? 21.862 25.379 54.656 1.00 84.65 68 LEU C O 1
ATOM 3584 N N . PHE C 1 72 ? 24.082 25.623 54.575 1.00 77.48 69 PHE C N 1
ATOM 3585 C CA . PHE C 1 72 ? 24.100 26.275 53.265 1.00 78.14 69 PHE C CA 1
ATOM 3586 C C . PHE C 1 72 ? 24.765 25.501 52.164 1.00 82.43 69 PHE C C 1
ATOM 3587 O O . PHE C 1 72 ? 24.610 25.854 50.991 1.00 82.68 69 PHE C O 1
ATOM 3595 N N . LYS C 1 73 ? 25.555 24.498 52.525 1.00 87.15 70 LYS C N 1
ATOM 3596 C CA . LYS C 1 73 ? 26.535 23.989 51.572 1.00 97.92 70 LYS C CA 1
ATOM 3597 C C . LYS C 1 73 ? 26.356 22.590 50.989 1.00 101.44 70 LYS C C 1
ATOM 3598 O O . LYS C 1 73 ? 27.082 22.231 50.057 1.00 102.54 70 LYS C O 1
ATOM 3604 N N . GLN C 1 74 ? 25.419 21.793 51.486 1.00 105.01 71 GLN C N 1
ATOM 3605 C CA . GLN C 1 74 ? 25.087 20.608 50.693 1.00 119.76 71 GLN C CA 1
ATOM 3606 C C . GLN C 1 74 ? 24.106 20.995 49.564 1.00 130.88 71 GLN C C 1
ATOM 3607 O O . GLN C 1 74 ? 23.250 21.872 49.740 1.00 135.14 71 GLN C O 1
ATOM 3613 N N . GLY C 1 75 ? 24.277 20.385 48.393 1.00 132.77 72 GLY C N 1
ATOM 3614 C CA . GLY C 1 75 ? 23.412 20.647 47.255 1.00 133.59 72 GLY C CA 1
ATOM 3615 C C . GLY C 1 75 ? 22.337 19.581 47.182 1.00 137.17 72 GLY C C 1
ATOM 3616 O O . GLY C 1 75 ? 22.323 18.753 46.269 1.00 138.88 72 GLY C O 1
ATOM 3617 N N . ARG C 1 76 ? 21.432 19.618 48.157 1.00 138.13 73 ARG C N 1
ATOM 3618 C CA . ARG C 1 76 ? 20.470 18.546 48.393 1.00 143.05 73 ARG C CA 1
ATOM 3619 C C . ARG C 1 76 ? 19.447 18.319 47.278 1.00 151.50 73 ARG C C 1
ATOM 3620 O O . ARG C 1 76 ? 18.775 17.279 47.252 1.00 155.24 73 ARG C O 1
ATOM 3628 N N . ASP C 1 77 ? 19.319 19.281 46.367 1.00 152.15 74 ASP C N 1
ATOM 3629 C CA . ASP C 1 77 ? 18.348 19.156 45.284 1.00 151.88 74 ASP C CA 1
ATOM 3630 C C . ASP C 1 77 ? 16.934 19.200 45.872 1.00 143.90 74 ASP C C 1
ATOM 3631 O O . ASP C 1 77 ? 16.102 18.328 45.577 1.00 148.27 74 ASP C O 1
ATOM 3636 N N . VAL C 1 78 ? 16.675 20.199 46.721 1.00 126.94 75 VAL C N 1
ATOM 3637 C CA . VAL C 1 78 ? 15.349 20.377 47.311 1.00 110.25 75 VAL C CA 1
ATOM 3638 C C . VAL C 1 78 ? 14.743 21.687 46.875 1.00 96.91 75 VAL C C 1
ATOM 3639 O O . VAL C 1 78 ? 15.385 22.470 46.169 1.00 96.86 75 VAL C O 1
ATOM 3643 N N . THR C 1 79 ? 13.496 21.931 47.264 1.00 90.47 76 THR C N 1
ATOM 3644 C CA . THR C 1 79 ? 12.867 23.185 46.857 1.00 86.43 76 THR C CA 1
ATOM 3645 C C . THR C 1 79 ? 13.413 24.308 47.723 1.00 88.44 76 THR C C 1
ATOM 3646 O O . THR C 1 79 ? 13.771 24.102 48.903 1.00 86.16 76 THR C O 1
ATOM 3650 N N . PHE C 1 80 ? 13.511 25.485 47.116 1.00 86.04 77 PHE C N 1
ATOM 3651 C CA . PHE C 1 80 ? 14.173 26.594 47.747 1.00 75.54 77 PHE C CA 1
ATOM 3652 C C . PHE C 1 80 ? 13.557 26.869 49.122 1.00 77.12 77 PHE C C 1
ATOM 3653 O O . PHE C 1 80 ? 14.270 27.149 50.106 1.00 72.81 77 PHE C O 1
ATOM 3661 N N . GLU C 1 81 ? 12.235 26.772 49.205 1.00 78.50 78 GLU C N 1
ATOM 3662 C CA . GLU C 1 81 ? 11.582 27.018 50.483 1.00 81.68 78 GLU C CA 1
ATOM 3663 C C . GLU C 1 81 ? 11.875 25.920 51.509 1.00 86.77 78 GLU C C 1
ATOM 3664 O O . GLU C 1 81 ? 11.874 26.191 52.711 1.00 86.09 78 GLU C O 1
ATOM 3670 N N . GLU C 1 82 ? 12.131 24.691 51.047 1.00 85.19 79 GLU C N 1
ATOM 3671 C CA . GLU C 1 82 ? 12.639 23.654 51.947 1.00 82.00 79 GLU C CA 1
ATOM 3672 C C . GLU C 1 82 ? 13.994 24.077 52.533 1.00 85.67 79 GLU C C 1
ATOM 3673 O O . GLU C 1 82 ? 14.162 24.089 53.746 1.00 85.65 79 GLU C O 1
ATOM 3679 N N . TYR C 1 83 ? 14.945 24.402 51.653 1.00 85.43 80 TYR C N 1
ATOM 3680 C CA . TYR C 1 83 ? 16.232 25.035 51.983 1.00 74.93 80 TYR C CA 1
ATOM 3681 C C . TYR C 1 83 ? 16.105 26.119 53.066 1.00 77.36 80 TYR C C 1
ATOM 3682 O O . TYR C 1 83 ? 16.734 26.037 54.123 1.00 81.79 80 TYR C O 1
ATOM 3691 N N . LEU C 1 84 ? 15.296 27.134 52.795 1.00 75.34 81 LEU C N 1
ATOM 3692 C CA . LEU C 1 84 ? 14.986 28.163 53.793 1.00 78.75 81 LEU C CA 1
ATOM 3693 C C . LEU C 1 84 ? 14.409 27.589 55.084 1.00 84.57 81 LEU C C 1
ATOM 3694 O O . LEU C 1 84 ? 14.871 27.937 56.169 1.00 90.23 81 LEU C O 1
ATOM 3699 N N . VAL C 1 85 ? 13.393 26.734 54.964 1.00 81.96 82 VAL C N 1
ATOM 3700 C CA . VAL C 1 85 ? 12.745 26.097 56.121 1.00 80.80 82 VAL C CA 1
ATOM 3701 C C . VAL C 1 85 ? 13.762 25.344 56.992 1.00 80.87 82 VAL C C 1
ATOM 3702 O O . VAL C 1 85 ? 13.642 25.310 58.213 1.00 83.85 82 VAL C O 1
ATOM 3706 N N . HIS C 1 86 ? 14.765 24.746 56.356 1.00 80.39 83 HIS C N 1
ATOM 3707 C CA . HIS C 1 86 ? 15.741 23.903 57.046 1.00 78.02 83 HIS C CA 1
ATOM 3708 C C . HIS C 1 86 ? 16.639 24.763 57.939 1.00 81.44 83 HIS C C 1
ATOM 3709 O O . HIS C 1 86 ? 16.900 24.409 59.090 1.00 79.58 83 HIS C O 1
ATOM 3716 N N . ILE C 1 87 ? 17.108 25.885 57.386 1.00 80.47 84 ILE C N 1
ATOM 3717 C CA . ILE C 1 87 ? 17.907 26.875 58.111 1.00 75.09 84 ILE C CA 1
ATOM 3718 C C . ILE C 1 87 ? 17.128 27.402 59.312 1.00 80.34 84 ILE C C 1
ATOM 3719 O O . ILE C 1 87 ? 17.599 27.344 60.457 1.00 84.56 84 ILE C O 1
ATOM 3724 N N . LEU C 1 88 ? 15.929 27.897 59.038 1.00 78.62 85 LEU C N 1
ATOM 3725 C CA . LEU C 1 88 ? 14.995 28.282 60.079 1.00 79.02 85 LEU C CA 1
ATOM 3726 C C . LEU C 1 88 ? 14.850 27.228 61.190 1.00 82.79 85 LEU C C 1
ATOM 3727 O O . LEU C 1 88 ? 14.758 27.562 62.375 1.00 85.33 85 LEU C O 1
ATOM 3732 N N . LYS C 1 89 ? 14.840 25.957 60.820 1.00 83.40 86 LYS C N 1
ATOM 3733 C CA . LYS C 1 89 ? 14.667 24.897 61.813 1.00 89.42 86 LYS C CA 1
ATOM 3734 C C . LYS C 1 89 ? 15.828 24.837 62.821 1.00 89.25 86 LYS C C 1
ATOM 3735 O O . LYS C 1 89 ? 15.626 24.674 64.034 1.00 89.32 86 LYS C O 1
ATOM 3741 N N . HIS C 1 90 ? 17.046 24.983 62.312 1.00 85.73 87 HIS C N 1
ATOM 3742 C CA . HIS C 1 90 ? 18.237 24.964 63.151 1.00 81.05 87 HIS C CA 1
ATOM 3743 C C . HIS C 1 90 ? 18.192 26.039 64.220 1.00 79.38 87 HIS C C 1
ATOM 3744 O O . HIS C 1 90 ? 18.698 25.839 65.328 1.00 75.85 87 HIS C O 1
ATOM 3751 N N . PHE C 1 91 ? 17.615 27.188 63.858 1.00 72.42 88 PHE C N 1
ATOM 3752 C CA . PHE C 1 91 ? 17.510 28.331 64.747 1.00 72.37 88 PHE C CA 1
ATOM 3753 C C . PHE C 1 91 ? 16.435 28.145 65.792 1.00 78.94 88 PHE C C 1
ATOM 3754 O O . PHE C 1 91 ? 16.583 28.578 66.942 1.00 74.91 88 PHE C O 1
ATOM 3762 N N . GLU C 1 92 ? 15.327 27.544 65.370 1.00 88.03 89 GLU C N 1
ATOM 3763 C CA . GLU C 1 92 ? 14.179 27.419 66.247 1.00 91.21 89 GLU C CA 1
ATOM 3764 C C . GLU C 1 92 ? 14.591 26.554 67.420 1.00 95.72 89 GLU C C 1
ATOM 3765 O O . GLU C 1 92 ? 14.237 26.844 68.564 1.00 98.64 89 GLU C O 1
ATOM 3771 N N . GLN C 1 93 ? 15.378 25.523 67.122 1.00 93.21 90 GLN C N 1
ATOM 3772 C CA . GLN C 1 93 ? 15.894 24.609 68.134 1.00 96.14 90 GLN C CA 1
ATOM 3773 C C . GLN C 1 93 ? 17.248 25.015 68.752 1.00 90.48 90 GLN C C 1
ATOM 3774 O O . GLN C 1 93 ? 17.833 24.248 69.542 1.00 88.66 90 GLN C O 1
ATOM 3780 N N . ASN C 1 94 ? 17.735 26.208 68.397 1.00 80.51 91 ASN C N 1
ATOM 3781 C CA . ASN C 1 94 ? 19.051 26.689 68.841 1.00 78.10 91 ASN C CA 1
ATOM 3782 C C . ASN C 1 94 ? 20.133 25.621 68.676 1.00 81.76 91 ASN C C 1
ATOM 3783 O O . ASN C 1 94 ? 21.015 25.481 69.510 1.00 78.71 91 ASN C O 1
ATOM 3788 N N . GLN C 1 95 ? 20.060 24.890 67.574 1.00 83.86 92 GLN C N 1
ATOM 3789 C CA . GLN C 1 95 ? 20.803 23.664 67.413 1.00 85.67 92 GLN C CA 1
ATOM 3790 C C . GLN C 1 95 ? 22.176 23.624 68.046 1.00 96.23 92 GLN C C 1
ATOM 3791 O O . GLN C 1 95 ? 22.443 22.779 68.920 1.00 105.10 92 GLN C O 1
ATOM 3797 N N . ASP C 1 96 ? 23.073 24.478 67.589 1.00 87.82 93 ASP C N 1
ATOM 3798 C CA . ASP C 1 96 ? 24.403 24.439 68.180 1.00 83.98 93 ASP C CA 1
ATOM 3799 C C . ASP C 1 96 ? 24.665 25.813 68.782 1.00 80.30 93 ASP C C 1
ATOM 3800 O O . ASP C 1 96 ? 25.718 26.429 68.598 1.00 76.67 93 ASP C O 1
ATOM 3805 N N . SER C 1 97 ? 23.651 26.284 69.496 1.00 79.84 94 SER C N 1
ATOM 3806 C CA . SER C 1 97 ? 23.673 27.610 70.058 1.00 81.53 94 SER C CA 1
ATOM 3807 C C . SER C 1 97 ? 23.738 28.621 68.915 1.00 86.14 94 SER C C 1
ATOM 3808 O O . SER C 1 97 ? 24.180 29.754 69.113 1.00 91.15 94 SER C O 1
ATOM 3811 N N . ILE C 1 98 ? 23.292 28.217 67.722 1.00 81.65 95 ILE C N 1
ATOM 3812 C CA . ILE C 1 98 ? 23.376 29.097 66.551 1.00 76.27 95 ILE C CA 1
ATOM 3813 C C . ILE C 1 98 ? 22.466 30.319 66.718 1.00 74.62 95 ILE C C 1
ATOM 3814 O O . ILE C 1 98 ? 22.821 31.435 66.325 1.00 71.30 95 ILE C O 1
ATOM 3819 N N . ALA C 1 99 ? 21.304 30.104 67.332 1.00 74.06 96 ALA C N 1
ATOM 3820 C CA . ALA C 1 99 ? 20.352 31.183 67.583 1.00 71.52 96 ALA C CA 1
ATOM 3821 C C . ALA C 1 99 ? 20.841 32.083 68.719 1.00 73.87 96 ALA C C 1
ATOM 3822 O O . ALA C 1 99 ? 20.632 33.282 68.698 1.00 74.48 96 ALA C O 1
ATOM 3824 N N . THR C 1 100 ? 21.500 31.497 69.712 1.00 79.86 97 THR C N 1
ATOM 3825 C CA . THR C 1 100 ? 22.072 32.277 70.804 1.00 79.40 97 THR C CA 1
ATOM 3826 C C . THR C 1 100 ? 23.240 33.141 70.303 1.00 79.35 97 THR C C 1
ATOM 3827 O O . THR C 1 100 ? 23.488 34.241 70.803 1.00 78.36 97 THR C O 1
ATOM 3831 N N . LEU C 1 101 ? 23.940 32.630 69.301 1.00 77.23 98 LEU C N 1
ATOM 3832 C CA . LEU C 1 101 ? 25.032 33.335 68.653 1.00 74.82 98 LEU C CA 1
ATOM 3833 C C . LEU C 1 101 ? 24.529 34.538 67.827 1.00 76.15 98 LEU C C 1
ATOM 3834 O O . LEU C 1 101 ? 25.178 35.586 67.789 1.00 78.00 98 LEU C O 1
ATOM 3839 N N . LEU C 1 102 ? 23.377 34.398 67.168 1.00 72.72 99 LEU C N 1
ATOM 3840 C CA . LEU C 1 102 ? 22.813 35.513 66.398 1.00 74.02 99 LEU C CA 1
ATOM 3841 C C . LEU C 1 102 ? 22.228 36.594 67.304 1.00 76.41 99 LEU C C 1
ATOM 3842 O O . LEU C 1 102 ? 22.434 37.790 67.084 1.00 75.70 99 LEU C O 1
ATOM 3847 N N . LEU C 1 103 ? 21.473 36.154 68.302 1.00 75.67 100 LEU C N 1
ATOM 3848 C CA . LEU C 1 103 ? 20.792 37.050 69.220 1.00 76.88 100 LEU C CA 1
ATOM 3849 C C . LEU C 1 103 ? 21.761 37.940 70.014 1.00 81.17 100 LEU C C 1
ATOM 3850 O O . LEU C 1 103 ? 21.386 39.017 70.515 1.00 83.77 100 LEU C O 1
ATOM 3855 N N . SER C 1 104 ? 23.009 37.490 70.096 1.00 78.14 101 SER C N 1
ATOM 3856 C CA . SER C 1 104 ? 24.033 38.144 70.890 1.00 79.33 101 SER C CA 1
ATOM 3857 C C . SER C 1 104 ? 24.737 39.284 70.151 1.00 84.73 101 SER C C 1
ATOM 3858 O O . SER C 1 104 ? 25.622 39.937 70.705 1.00 90.13 101 SER C O 1
ATOM 3861 N N . ASP C 1 105 ? 24.338 39.518 68.905 1.00 86.89 102 ASP C N 1
ATOM 3862 C CA . ASP C 1 105 ? 24.858 40.621 68.105 1.00 91.74 102 ASP C CA 1
ATOM 3863 C C . ASP C 1 105 ? 26.362 40.545 68.006 1.00 92.54 102 ASP C C 1
ATOM 3864 O O . ASP C 1 105 ? 27.030 41.571 67.836 1.00 96.14 102 ASP C O 1
ATOM 3869 N N . ASP C 1 106 ? 26.901 39.339 68.143 1.00 90.99 103 ASP C N 1
ATOM 3870 C CA . ASP C 1 106 ? 28.339 39.156 68.004 1.00 91.84 103 ASP C CA 1
ATOM 3871 C C . ASP C 1 106 ? 28.786 39.478 66.585 1.00 92.75 103 ASP C C 1
ATOM 3872 O O . ASP C 1 106 ? 28.458 38.749 65.638 1.00 96.95 103 ASP C O 1
ATOM 3877 N N . PRO C 1 107 ? 29.554 40.561 66.434 1.00 87.30 104 PRO C N 1
ATOM 3878 C CA . PRO C 1 107 ? 29.956 41.075 65.122 1.00 86.10 104 PRO C CA 1
ATOM 3879 C C . PRO C 1 107 ? 30.555 40.007 64.199 1.00 85.93 104 PRO C C 1
ATOM 3880 O O . PRO C 1 107 ? 30.297 40.077 62.998 1.00 96.35 104 PRO C O 1
ATOM 3884 N N . TYR C 1 108 ? 31.333 39.061 64.718 1.00 74.80 105 TYR C N 1
ATOM 3885 C CA . TYR C 1 108 ? 31.953 38.062 63.847 1.00 75.87 105 TYR C CA 1
ATOM 3886 C C . TYR C 1 108 ? 30.941 37.093 63.230 1.00 78.66 105 TYR C C 1
ATOM 3887 O O . TYR C 1 108 ? 31.003 36.795 62.038 1.00 81.75 105 TYR C O 1
ATOM 3896 N N . PHE C 1 109 ? 30.021 36.589 64.043 1.00 75.98 106 PHE C N 1
ATOM 3897 C CA . PHE C 1 109 ? 29.006 35.695 63.523 1.00 80.05 106 PHE C CA 1
ATOM 3898 C C . PHE C 1 109 ? 28.090 36.430 62.541 1.00 85.40 106 PHE C C 1
ATOM 3899 O O . PHE C 1 109 ? 27.761 35.900 61.484 1.00 88.22 106 PHE C O 1
ATOM 3907 N N . LEU C 1 110 ? 27.694 37.655 62.857 1.00 84.98 107 LEU C N 1
ATOM 3908 C CA . LEU C 1 110 ? 26.774 38.329 61.953 1.00 88.90 107 LEU C CA 1
ATOM 3909 C C . LEU C 1 110 ? 27.427 38.550 60.602 1.00 88.82 107 LEU C C 1
ATOM 3910 O O . LEU C 1 110 ? 26.780 38.454 59.571 1.00 90.02 107 LEU C O 1
ATOM 3915 N N . LEU C 1 111 ? 28.721 38.824 60.610 1.00 85.88 108 LEU C N 1
ATOM 3916 C CA . LEU C 1 111 ? 29.405 39.178 59.379 1.00 87.02 108 LEU C CA 1
ATOM 3917 C C . LEU C 1 111 ? 29.450 37.993 58.420 1.00 84.74 108 LEU C C 1
ATOM 3918 O O . LEU C 1 111 ? 29.297 38.145 57.205 1.00 86.51 108 LEU C O 1
ATOM 3923 N N . ARG C 1 112 ? 29.681 36.813 58.984 1.00 77.40 109 ARG C N 1
ATOM 3924 C CA . ARG C 1 112 ? 29.776 35.598 58.209 1.00 76.82 109 ARG C CA 1
ATOM 3925 C C . ARG C 1 112 ? 28.383 35.139 57.769 1.00 71.06 109 ARG C C 1
ATOM 3926 O O . ARG C 1 112 ? 28.195 34.688 56.638 1.00 69.10 109 ARG C O 1
ATOM 3934 N N . PHE C 1 113 ? 27.407 35.266 58.663 1.00 68.18 110 PHE C N 1
ATOM 3935 C CA . PHE C 1 113 ? 26.043 34.841 58.365 1.00 68.16 110 PHE C CA 1
ATOM 3936 C C . PHE C 1 113 ? 25.507 35.634 57.176 1.00 75.47 110 PHE C C 1
ATOM 3937 O O . PHE C 1 113 ? 24.851 35.095 56.289 1.00 86.90 110 PHE C O 1
ATOM 3945 N N . ARG C 1 114 ? 25.822 36.917 57.152 1.00 72.32 111 ARG C N 1
ATOM 3946 C CA . ARG C 1 114 ? 25.359 37.812 56.110 1.00 78.17 111 ARG C CA 1
ATOM 3947 C C . ARG C 1 114 ? 26.068 37.527 54.781 1.00 81.92 111 ARG C C 1
ATOM 3948 O O . ARG C 1 114 ? 25.468 37.654 53.703 1.00 81.45 111 ARG C O 1
ATOM 3956 N N . SER C 1 115 ? 27.342 37.151 54.853 1.00 79.72 112 SER C N 1
ATOM 3957 C CA . SER C 1 115 ? 28.105 36.931 53.636 1.00 82.99 112 SER C CA 1
ATOM 3958 C C . SER C 1 115 ? 27.635 35.620 53.016 1.00 84.08 112 SER C C 1
ATOM 3959 O O . SER C 1 115 ? 27.589 35.461 51.784 1.00 86.14 112 SER C O 1
ATOM 3962 N N . GLU C 1 116 ? 27.257 34.698 53.895 1.00 78.70 113 GLU C N 1
ATOM 3963 C CA . GLU C 1 116 ? 26.750 33.407 53.475 1.00 79.18 113 GLU C CA 1
ATOM 3964 C C . GLU C 1 116 ? 25.319 33.521 52.975 1.00 71.92 113 GLU C C 1
ATOM 3965 O O . GLU C 1 116 ? 24.966 32.888 51.992 1.00 65.94 113 GLU C O 1
ATOM 3971 N N . LEU C 1 117 ? 24.489 34.317 53.643 1.00 70.84 114 LEU C N 1
ATOM 3972 C CA . LEU C 1 117 ? 23.156 34.579 53.106 1.00 72.79 114 LEU C CA 1
ATOM 3973 C C . LEU C 1 117 ? 23.286 35.243 51.751 1.00 71.70 114 LEU C C 1
ATOM 3974 O O . LEU C 1 117 ? 22.575 34.905 50.812 1.00 76.36 114 LEU C O 1
ATOM 3979 N N . GLU C 1 118 ? 24.214 36.180 51.657 1.00 74.73 115 GLU C N 1
ATOM 3980 C CA . GLU C 1 118 ? 24.406 36.941 50.435 1.00 86.62 115 GLU C CA 1
ATOM 3981 C C . GLU C 1 118 ? 24.646 36.000 49.263 1.00 85.03 115 GLU C C 1
ATOM 3982 O O . GLU C 1 118 ? 24.164 36.226 48.153 1.00 83.09 115 GLU C O 1
ATOM 3988 N N . HIS C 1 119 ? 25.393 34.939 49.533 1.00 82.91 116 HIS C N 1
ATOM 3989 C CA . HIS C 1 119 ? 25.897 34.070 48.489 1.00 82.11 116 HIS C CA 1
ATOM 3990 C C . HIS C 1 119 ? 24.908 32.971 48.113 1.00 79.10 116 HIS C C 1
ATOM 3991 O O . HIS C 1 119 ? 24.839 32.580 46.952 1.00 81.59 116 HIS C O 1
ATOM 3998 N N . ASP C 1 120 ? 24.118 32.501 49.073 1.00 77.99 117 ASP C N 1
ATOM 3999 C CA . ASP C 1 120 ? 23.304 31.307 48.850 1.00 88.95 117 ASP C CA 1
ATOM 4000 C C . ASP C 1 120 ? 21.805 31.509 49.034 1.00 87.86 117 ASP C C 1
ATOM 4001 O O . ASP C 1 120 ? 21.016 30.614 48.735 1.00 88.43 117 ASP C O 1
ATOM 4006 N N . VAL C 1 121 ? 21.406 32.679 49.517 1.00 87.80 118 VAL C N 1
ATOM 4007 C CA . VAL C 1 121 ? 19.980 32.954 49.694 1.00 83.86 118 VAL C CA 1
ATOM 4008 C C . VAL C 1 121 ? 19.457 34.131 48.859 1.00 87.02 118 VAL C C 1
ATOM 4009 O O . VAL C 1 121 ? 18.388 34.037 48.257 1.00 87.03 118 VAL C O 1
ATOM 4013 N N . TYR C 1 122 ? 20.207 35.229 48.815 1.00 87.21 119 TYR C N 1
ATOM 4014 C CA . TYR C 1 122 ? 19.798 36.410 48.043 1.00 84.80 119 TYR C CA 1
ATOM 4015 C C . TYR C 1 122 ? 19.497 36.134 46.566 1.00 83.12 119 TYR C C 1
ATOM 4016 O O . TYR C 1 122 ? 18.476 36.596 46.050 1.00 83.30 119 TYR C O 1
ATOM 4025 N N . PRO C 1 123 ? 20.392 35.396 45.879 1.00 80.15 120 PRO C N 1
ATOM 4026 C CA . PRO C 1 123 ? 20.182 35.069 44.455 1.00 82.94 120 PRO C CA 1
ATOM 4027 C C . PRO C 1 123 ? 18.760 34.605 44.151 1.00 82.05 120 PRO C C 1
ATOM 4028 O O . PRO C 1 123 ? 18.015 35.331 43.505 1.00 92.44 120 PRO C O 1
ATOM 4032 N N . ARG C 1 124 ? 18.403 33.423 44.633 1.00 78.52 121 ARG C N 1
ATOM 4033 C CA . ARG C 1 124 ? 17.071 32.836 44.483 1.00 80.66 121 ARG C CA 1
ATOM 4034 C C . ARG C 1 124 ? 15.941 33.756 44.932 1.00 75.92 121 ARG C C 1
ATOM 4035 O O . ARG C 1 124 ? 14.934 33.914 44.242 1.00 78.13 121 ARG C O 1
ATOM 4043 N N . LEU C 1 125 ? 16.090 34.336 46.114 1.00 70.93 122 LEU C N 1
ATOM 4044 C CA . LEU C 1 125 ? 15.008 35.091 46.702 1.00 74.78 122 LEU C CA 1
ATOM 4045 C C . LEU C 1 125 ? 14.747 36.284 45.788 1.00 85.47 122 LEU C C 1
ATOM 4046 O O . LEU C 1 125 ? 13.601 36.709 45.595 1.00 92.35 122 LEU C O 1
ATOM 4051 N N . ARG C 1 126 ? 15.820 36.775 45.176 1.00 84.03 123 ARG C N 1
ATOM 4052 C CA . ARG C 1 126 ? 15.729 37.842 44.196 1.00 88.01 123 ARG C CA 1
ATOM 4053 C C . ARG C 1 126 ? 14.990 37.431 42.919 1.00 85.20 123 ARG C C 1
ATOM 4054 O O . ARG C 1 126 ? 14.068 38.119 42.481 1.00 82.49 123 ARG C O 1
ATOM 4062 N N . GLU C 1 127 ? 15.406 36.309 42.337 1.00 85.47 124 GLU C N 1
ATOM 4063 C CA . GLU C 1 127 ? 14.855 35.774 41.087 1.00 86.87 124 GLU C CA 1
ATOM 4064 C C . GLU C 1 127 ? 13.405 35.305 41.151 1.00 88.62 124 GLU C C 1
ATOM 4065 O O . GLU C 1 127 ? 12.671 35.435 40.183 1.00 89.13 124 GLU C O 1
ATOM 4071 N N . GLU C 1 128 ? 13.002 34.688 42.254 1.00 91.85 125 GLU C N 1
ATOM 4072 C CA . GLU C 1 128 ? 11.702 34.018 42.269 1.00 92.20 125 GLU C CA 1
ATOM 4073 C C . GLU C 1 128 ? 10.574 34.860 42.915 1.00 87.47 125 GLU C C 1
ATOM 4074 O O . GLU C 1 128 ? 9.388 34.561 42.726 1.00 90.12 125 GLU C O 1
ATOM 4080 N N . TYR C 1 129 ? 10.943 35.923 43.634 1.00 76.83 126 TYR C N 1
ATOM 4081 C CA . TYR C 1 129 ? 9.991 36.648 44.483 1.00 83.87 126 TYR C CA 1
ATOM 4082 C C . TYR C 1 129 ? 9.943 38.173 44.241 1.00 87.72 126 TYR C C 1
ATOM 4083 O O . TYR C 1 129 ? 9.156 38.899 44.859 1.00 87.37 126 TYR C O 1
ATOM 4092 N N . ILE C 1 130 ? 10.789 38.669 43.353 1.00 82.20 127 ILE C N 1
ATOM 4093 C CA . ILE C 1 130 ? 10.818 40.085 43.151 1.00 88.66 127 ILE C CA 1
ATOM 4094 C C . ILE C 1 130 ? 10.642 40.485 41.719 1.00 97.29 127 ILE C C 1
ATOM 4095 O O . ILE C 1 130 ? 11.585 40.489 40.938 1.00 102.01 127 ILE C O 1
ATOM 4100 N N . THR C 1 131 ? 9.401 40.861 41.430 1.00 102.12 128 THR C N 1
ATOM 4101 C CA . THR C 1 131 ? 8.859 41.138 40.107 1.00 105.90 128 THR C CA 1
ATOM 4102 C C . THR C 1 131 ? 9.128 42.578 39.657 1.00 112.74 128 THR C C 1
ATOM 4103 O O . THR C 1 131 ? 9.891 43.307 40.296 1.00 118.24 128 THR C O 1
ATOM 4107 N N . LYS C 1 132 ? 8.494 42.971 38.554 1.00 113.19 129 LYS C N 1
ATOM 4108 C CA . LYS C 1 132 ? 8.567 44.317 37.989 1.00 120.58 129 LYS C CA 1
ATOM 4109 C C . LYS C 1 132 ? 8.509 45.442 39.039 1.00 118.99 129 LYS C C 1
ATOM 4110 O O . LYS C 1 132 ? 7.428 45.875 39.434 1.00 122.61 129 LYS C O 1
ATOM 4116 N N . VAL C 1 133 ? 9.656 45.935 39.491 1.00 108.75 130 VAL C N 1
ATOM 4117 C CA . VAL C 1 133 ? 9.594 47.077 40.387 1.00 111.69 130 VAL C CA 1
ATOM 4118 C C . VAL C 1 133 ? 10.671 48.149 40.164 1.00 117.05 130 VAL C C 1
ATOM 4119 O O . VAL C 1 133 ? 11.815 47.840 39.825 1.00 120.91 130 VAL C O 1
ATOM 4123 N N . ASP C 1 134 ? 10.253 49.406 40.311 1.00 118.95 131 ASP C N 1
ATOM 4124 C CA . ASP C 1 134 ? 11.128 50.575 40.250 1.00 128.60 131 ASP C CA 1
ATOM 4125 C C . ASP C 1 134 ? 12.078 50.599 41.460 1.00 127.08 131 ASP C C 1
ATOM 4126 O O . ASP C 1 134 ? 12.044 51.545 42.249 1.00 127.91 131 ASP C O 1
ATOM 4131 N N . ILE C 1 135 ? 12.894 49.548 41.608 1.00 122.61 132 ILE C N 1
ATOM 4132 C CA . ILE C 1 135 ? 13.904 49.446 42.672 1.00 117.34 132 ILE C CA 1
ATOM 4133 C C . ILE C 1 135 ? 15.274 49.065 42.096 1.00 115.99 132 ILE C C 1
ATOM 4134 O O . ILE C 1 135 ? 15.362 48.212 41.210 1.00 121.20 132 ILE C O 1
ATOM 4139 N N . PRO C 1 136 ? 16.341 49.710 42.592 1.00 110.66 133 PRO C N 1
ATOM 4140 C CA . PRO C 1 136 ? 17.746 49.466 42.244 1.00 109.38 133 PRO C CA 1
ATOM 4141 C C . PRO C 1 136 ? 18.338 48.286 43.018 1.00 107.08 133 PRO C C 1
ATOM 4142 O O . PRO C 1 136 ? 17.871 47.948 44.111 1.00 104.14 133 PRO C O 1
ATOM 4146 N N . GLU C 1 137 ? 19.378 47.681 42.456 1.00 108.13 134 GLU C N 1
ATOM 4147 C CA . GLU C 1 137 ? 19.862 46.384 42.926 1.00 104.13 134 GLU C CA 1
ATOM 4148 C C . GLU C 1 137 ? 20.619 46.506 44.260 1.00 100.95 134 GLU C C 1
ATOM 4149 O O . GLU C 1 137 ? 20.514 45.645 45.135 1.00 93.81 134 GLU C O 1
ATOM 4155 N N . ASP C 1 138 ? 21.369 47.591 44.405 1.00 105.83 135 ASP C N 1
ATOM 4156 C CA . ASP C 1 138 ? 22.124 47.870 45.623 1.00 103.75 135 ASP C CA 1
ATOM 4157 C C . ASP C 1 138 ? 21.203 47.958 46.821 1.00 95.72 135 ASP C C 1
ATOM 4158 O O . ASP C 1 138 ? 21.469 47.396 47.881 1.00 88.52 135 ASP C O 1
ATOM 4163 N N . PHE C 1 139 ? 20.117 48.693 46.616 1.00 97.62 136 PHE C N 1
ATOM 4164 C CA . PHE C 1 139 ? 19.084 48.920 47.612 1.00 91.01 136 PHE C CA 1
ATOM 4165 C C . PHE C 1 139 ? 18.347 47.631 47.907 1.00 82.79 136 PHE C C 1
ATOM 4166 O O . PHE C 1 139 ? 18.101 47.317 49.064 1.00 71.87 136 PHE C O 1
ATOM 4174 N N . LEU C 1 140 ? 17.991 46.898 46.848 1.00 87.06 137 LEU C N 1
ATOM 4175 C CA . LEU C 1 140 ? 17.254 45.636 46.968 1.00 79.34 137 LEU C CA 1
ATOM 4176 C C . LEU C 1 140 ? 18.010 44.647 47.814 1.00 79.06 137 LEU C C 1
ATOM 4177 O O . LEU C 1 140 ? 17.443 44.017 48.709 1.00 84.27 137 LEU C O 1
ATOM 4182 N N . LYS C 1 141 ? 19.296 44.504 47.526 1.00 79.17 138 LYS C N 1
ATOM 4183 C CA . LYS C 1 141 ? 20.123 43.555 48.258 1.00 83.55 138 LYS C CA 1
ATOM 4184 C C . LYS C 1 141 ? 20.123 43.917 49.734 1.00 83.35 138 LYS C C 1
ATOM 4185 O O . LYS C 1 141 ? 19.971 43.060 50.606 1.00 77.58 138 LYS C O 1
ATOM 4191 N N . GLN C 1 142 ? 20.289 45.207 49.994 1.00 86.46 139 GLN C N 1
ATOM 4192 C CA . GLN C 1 142 ? 20.406 45.729 51.344 1.00 81.15 139 GLN C CA 1
ATOM 4193 C C . GLN C 1 142 ? 19.138 45.411 52.105 1.00 73.96 139 GLN C C 1
ATOM 4194 O O . GLN C 1 142 ? 19.174 44.919 53.225 1.00 78.31 139 GLN C O 1
ATOM 4200 N N . PHE C 1 143 ? 18.012 45.667 51.469 1.00 62.86 140 PHE C N 1
ATOM 4201 C CA . PHE C 1 143 ? 16.725 45.532 52.123 1.00 67.24 140 PHE C CA 1
ATOM 4202 C C . PHE C 1 143 ? 16.336 44.050 52.412 1.00 85.55 140 PHE C C 1
ATOM 4203 O O . PHE C 1 143 ? 15.897 43.722 53.522 1.00 81.19 140 PHE C O 1
ATOM 4211 N N . LEU C 1 144 ? 16.530 43.165 51.434 1.00 86.03 141 LEU C N 1
ATOM 4212 C CA . LEU C 1 144 ? 16.217 41.732 51.571 1.00 80.11 141 LEU C CA 1
ATOM 4213 C C . LEU C 1 144 ? 17.072 41.003 52.649 1.00 79.87 141 LEU C C 1
ATOM 4214 O O . LEU C 1 144 ? 16.551 40.316 53.555 1.00 71.11 141 LEU C O 1
ATOM 4219 N N . LEU C 1 145 ? 18.389 41.148 52.546 1.00 79.99 142 LEU C N 1
ATOM 4220 C CA . LEU C 1 145 ? 19.287 40.604 53.550 1.00 77.02 142 LEU C CA 1
ATOM 4221 C C . LEU C 1 145 ? 18.892 41.064 54.952 1.00 84.55 142 LEU C C 1
ATOM 4222 O O . LEU C 1 145 ? 18.648 40.229 55.824 1.00 92.45 142 LEU C O 1
ATOM 4227 N N . SER C 1 146 ? 18.835 42.380 55.172 1.00 77.87 143 SER C N 1
ATOM 4228 C CA . SER C 1 146 ? 18.540 42.916 56.502 1.00 71.32 143 SER C CA 1
ATOM 4229 C C . SER C 1 146 ? 17.177 42.477 57.008 1.00 69.12 143 SER C C 1
ATOM 4230 O O . SER C 1 146 ? 17.000 42.202 58.183 1.00 74.84 143 SER C O 1
ATOM 4233 N N . SER C 1 147 ? 16.199 42.421 56.129 1.00 68.26 144 SER C N 1
ATOM 4234 C CA . SER C 1 147 ? 14.862 42.108 56.588 1.00 74.63 144 SER C CA 1
ATOM 4235 C C . SER C 1 147 ? 14.782 40.616 56.903 1.00 78.13 144 SER C C 1
ATOM 4236 O O . SER C 1 147 ? 14.092 40.191 57.840 1.00 82.60 144 SER C O 1
ATOM 4239 N N . PHE C 1 148 ? 15.511 39.812 56.144 1.00 71.76 145 PHE C N 1
ATOM 4240 C CA . PHE C 1 148 ? 15.586 38.409 56.514 1.00 74.98 145 PHE C CA 1
ATOM 4241 C C . PHE C 1 148 ? 16.137 38.253 57.932 1.00 70.61 145 PHE C C 1
ATOM 4242 O O . PHE C 1 148 ? 15.527 37.591 58.773 1.00 70.17 145 PHE C O 1
ATOM 4250 N N . ILE C 1 149 ? 17.279 38.875 58.199 1.00 68.76 146 ILE C N 1
ATOM 4251 C CA . ILE C 1 149 ? 17.966 38.682 59.478 1.00 69.99 146 ILE C CA 1
ATOM 4252 C C . ILE C 1 149 ? 17.182 39.233 60.652 1.00 68.27 146 ILE C C 1
ATOM 4253 O O . ILE C 1 149 ? 17.068 38.580 61.707 1.00 64.10 146 ILE C O 1
ATOM 4258 N N . GLU C 1 150 ? 16.676 40.448 60.488 1.00 64.01 147 GLU C N 1
ATOM 4259 C CA . GLU C 1 150 ? 15.932 41.091 61.557 1.00 66.46 147 GLU C CA 1
ATOM 4260 C C . GLU C 1 150 ? 14.606 40.367 61.851 1.00 70.53 147 GLU C C 1
ATOM 4261 O O . GLU C 1 150 ? 14.138 40.354 62.974 1.00 80.90 147 GLU C O 1
ATOM 4267 N N . THR C 1 151 ? 14.004 39.744 60.852 1.00 68.08 148 THR C N 1
ATOM 4268 C CA . THR C 1 151 ? 12.795 38.969 61.106 1.00 70.53 148 THR C CA 1
ATOM 4269 C C . THR C 1 151 ? 13.080 37.663 61.858 1.00 71.59 148 THR C C 1
ATOM 4270 O O . THR C 1 151 ? 12.308 37.275 62.740 1.00 72.04 148 THR C O 1
ATOM 4274 N N . LEU C 1 152 ? 14.166 36.984 61.468 1.00 66.32 149 LEU C N 1
ATOM 4275 C CA . LEU C 1 152 ? 14.761 35.875 62.228 1.00 63.29 149 LEU C CA 1
ATOM 4276 C C . LEU C 1 152 ? 14.973 36.232 63.707 1.00 69.37 149 LEU C C 1
ATOM 4277 O O . LEU C 1 152 ? 14.481 35.534 64.588 1.00 68.70 149 LEU C O 1
ATOM 4282 N N . LYS C 1 153 ? 15.691 37.332 63.953 1.00 69.50 150 LYS C N 1
ATOM 4283 C CA . LYS C 1 153 ? 15.897 37.885 65.287 1.00 72.16 150 LYS C CA 1
ATOM 4284 C C . LYS C 1 153 ? 14.594 38.162 66.033 1.00 76.66 150 LYS C C 1
ATOM 4285 O O . LYS C 1 153 ? 14.430 37.738 67.180 1.00 80.64 150 LYS C O 1
ATOM 4291 N N . TRP C 1 154 ? 13.682 38.898 65.405 1.00 71.32 151 TRP C N 1
ATOM 4292 C CA . TRP C 1 154 ? 12.396 39.169 66.032 1.00 74.38 151 TRP C CA 1
ATOM 4293 C C . TRP C 1 154 ? 11.712 37.866 66.436 1.00 82.24 151 TRP C C 1
ATOM 4294 O O . TRP C 1 154 ? 11.281 37.704 67.576 1.00 86.63 151 TRP C O 1
ATOM 4305 N N . TRP C 1 155 ? 11.618 36.948 65.480 1.00 84.94 152 TRP C N 1
ATOM 4306 C CA . TRP C 1 155 ? 11.043 35.619 65.690 1.00 85.14 152 TRP C CA 1
ATOM 4307 C C . TRP C 1 155 ? 11.633 34.894 66.890 1.00 84.67 152 TRP C C 1
ATOM 4308 O O . TRP C 1 155 ? 10.900 34.324 67.705 1.00 90.04 152 TRP C O 1
ATOM 4319 N N . LEU C 1 156 ? 12.959 34.909 66.996 1.00 77.51 153 LEU C N 1
ATOM 4320 C CA . LEU C 1 156 ? 13.631 34.194 68.071 1.00 74.08 153 LEU C CA 1
ATOM 4321 C C . LEU C 1 156 ? 13.378 34.832 69.436 1.00 83.12 153 LEU C C 1
ATOM 4322 O O . LEU C 1 156 ? 13.536 34.171 70.456 1.00 87.62 153 LEU C O 1
ATOM 4327 N N . HIS C 1 157 ? 12.970 36.103 69.454 1.00 86.36 154 HIS C N 1
ATOM 4328 C CA . HIS C 1 157 ? 12.727 36.830 70.711 1.00 88.45 154 HIS C CA 1
ATOM 4329 C C . HIS C 1 157 ? 11.297 36.689 71.226 1.00 88.68 154 HIS C C 1
ATOM 4330 O O . HIS C 1 157 ? 11.000 37.078 72.362 1.00 89.52 154 HIS C O 1
ATOM 4337 N N . GLN C 1 158 ? 10.406 36.180 70.380 1.00 83.59 155 GLN C N 1
ATOM 4338 C CA . GLN C 1 158 ? 9.030 35.963 70.792 1.00 86.89 155 GLN C CA 1
ATOM 4339 C C . GLN C 1 158 ? 8.978 34.866 71.848 1.00 99.89 155 GLN C C 1
ATOM 4340 O O . GLN C 1 158 ? 9.684 33.859 71.738 1.00 102.53 155 GLN C O 1
ATOM 4346 N N . ARG C 1 159 ? 8.171 35.073 72.887 1.00 110.40 156 ARG C N 1
ATOM 4347 C CA . ARG C 1 159 ? 7.999 34.062 73.934 1.00 118.60 156 ARG C CA 1
ATOM 4348 C C . ARG C 1 159 ? 7.067 32.946 73.451 1.00 123.68 156 ARG C C 1
ATOM 4349 O O . ARG C 1 159 ? 7.068 31.837 73.990 1.00 125.49 156 ARG C O 1
ATOM 4357 N N . GLN C 1 160 ? 6.284 33.254 72.420 1.00 122.04 157 GLN C N 1
ATOM 4358 C CA . GLN C 1 160 ? 5.392 32.288 71.790 1.00 122.66 157 GLN C CA 1
ATOM 4359 C C . GLN C 1 160 ? 5.615 32.298 70.271 1.00 115.88 157 GLN C C 1
ATOM 4360 O O . GLN C 1 160 ? 4.892 32.957 69.525 1.00 112.64 157 GLN C O 1
ATOM 4366 N N . LYS C 1 161 ? 6.639 31.576 69.821 1.00 110.20 158 LYS C N 1
ATOM 4367 C CA . LYS C 1 161 ? 7.004 31.570 68.413 1.00 104.61 158 LYS C CA 1
ATOM 4368 C C . LYS C 1 161 ? 5.873 31.060 67.537 1.00 108.30 158 LYS C C 1
ATOM 4369 O O . LYS C 1 161 ? 5.015 30.304 67.992 1.00 113.37 158 LYS C O 1
ATOM 4383 N N . THR C 1 163 ? 5.239 28.873 63.843 1.00 97.75 160 THR C N 1
ATOM 4384 C CA . THR C 1 163 ? 5.933 27.753 63.216 1.00 95.21 160 THR C CA 1
ATOM 4385 C C . THR C 1 163 ? 7.009 28.255 62.274 1.00 89.64 160 THR C C 1
ATOM 4386 O O . THR C 1 163 ? 6.849 29.317 61.658 1.00 81.24 160 THR C O 1
ATOM 4390 N N . VAL C 1 164 ? 8.091 27.485 62.154 1.00 88.06 161 VAL C N 1
ATOM 4391 C CA . VAL C 1 164 ? 9.041 27.677 61.062 1.00 85.87 161 VAL C CA 1
ATOM 4392 C C . VAL C 1 164 ? 8.304 28.102 59.786 1.00 86.55 161 VAL C C 1
ATOM 4393 O O . VAL C 1 164 ? 8.690 29.064 59.128 1.00 85.59 161 VAL C O 1
ATOM 4397 N N . GLU C 1 165 ? 7.225 27.381 59.472 1.00 89.32 162 GLU C N 1
ATOM 4398 C CA . GLU C 1 165 ? 6.529 27.483 58.197 1.00 93.54 162 GLU C CA 1
ATOM 4399 C C . GLU C 1 165 ? 5.716 28.763 58.022 1.00 97.05 162 GLU C C 1
ATOM 4400 O O . GLU C 1 165 ? 5.620 29.293 56.916 1.00 94.09 162 GLU C O 1
ATOM 4406 N N . ASP C 1 166 ? 5.128 29.254 59.107 1.00 103.40 163 ASP C N 1
ATOM 4407 C CA . ASP C 1 166 ? 4.356 30.488 59.055 1.00 108.03 163 ASP C CA 1
ATOM 4408 C C . ASP C 1 166 ? 5.235 31.736 59.007 1.00 105.83 163 ASP C C 1
ATOM 4409 O O . ASP C 1 166 ? 4.947 32.664 58.250 1.0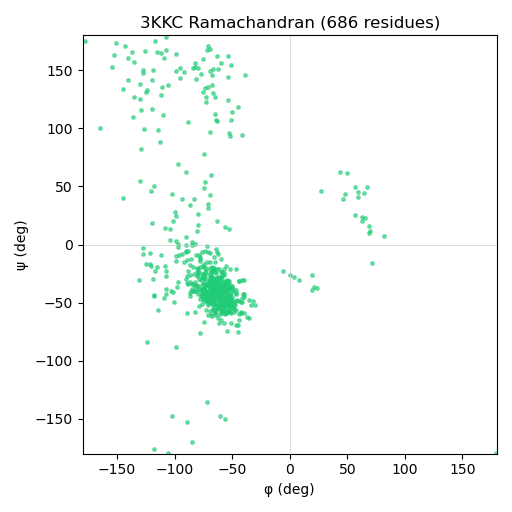0 109.94 163 ASP C O 1
ATOM 4414 N N . LEU C 1 167 ? 6.298 31.771 59.806 1.00 96.25 164 LEU C N 1
ATOM 4415 C CA . LEU C 1 167 ? 7.255 32.864 59.683 1.00 91.82 164 LEU C CA 1
ATOM 4416 C C . LEU C 1 167 ? 7.751 32.940 58.246 1.00 92.94 164 LEU C C 1
ATOM 4417 O O . LEU C 1 167 ? 7.808 34.022 57.668 1.00 98.06 164 LEU C O 1
ATOM 4422 N N . LEU C 1 168 ? 8.096 31.795 57.658 1.00 87.83 165 LEU C N 1
ATOM 4423 C CA . LEU C 1 168 ? 8.646 31.823 56.309 1.00 81.01 165 LEU C CA 1
ATOM 4424 C C . LEU C 1 168 ? 7.608 32.348 55.345 1.00 87.69 165 LEU C C 1
ATOM 4425 O O . LEU C 1 168 ? 7.926 33.157 54.478 1.00 94.35 165 LEU C O 1
ATOM 4430 N N . LYS C 1 169 ? 6.364 31.912 55.527 1.00 86.20 166 LYS C N 1
ATOM 4431 C CA . LYS C 1 169 ? 5.272 32.296 54.641 1.00 90.28 166 LYS C CA 1
ATOM 4432 C C . LYS C 1 169 ? 5.007 33.801 54.705 1.00 92.12 166 LYS C C 1
ATOM 4433 O O . LYS C 1 169 ? 4.888 34.463 53.676 1.00 87.78 166 LYS C O 1
ATOM 4439 N N . TYR C 1 170 ? 4.924 34.331 55.919 1.00 96.36 167 TYR C N 1
ATOM 4440 C CA . TYR C 1 170 ? 4.670 35.751 56.127 1.00 98.63 167 TYR C CA 1
ATOM 4441 C C . TYR C 1 170 ? 5.837 36.618 55.690 1.00 95.88 167 TYR C C 1
ATOM 4442 O O . TYR C 1 170 ? 5.628 37.738 55.208 1.00 92.00 167 TYR C O 1
ATOM 4451 N N . TYR C 1 171 ? 7.059 36.109 55.865 1.00 92.05 168 TYR C N 1
ATOM 4452 C CA . TYR C 1 171 ? 8.222 36.839 55.388 1.00 86.96 168 TYR C CA 1
ATOM 4453 C C . TYR C 1 171 ? 8.155 36.899 53.861 1.00 86.06 168 TYR C C 1
ATOM 4454 O O . TYR C 1 171 ? 8.138 37.979 53.273 1.00 89.42 168 TYR C O 1
ATOM 4463 N N . LEU C 1 172 ? 8.083 35.743 53.218 1.00 85.27 169 LEU C N 1
ATOM 4464 C CA . LEU C 1 172 ? 8.013 35.701 51.759 1.00 86.37 169 LEU C CA 1
ATOM 4465 C C . LEU C 1 172 ? 6.839 36.474 51.136 1.00 88.24 169 LEU C C 1
ATOM 4466 O O . LEU C 1 172 ? 6.915 36.885 49.983 1.00 94.98 169 LEU C O 1
ATOM 4471 N N . THR C 1 173 ? 5.756 36.672 51.877 1.00 83.71 170 THR C N 1
ATOM 4472 C CA . THR C 1 173 ? 4.626 37.401 51.319 1.00 84.70 170 THR C CA 1
ATOM 4473 C C . THR C 1 173 ? 4.685 38.898 51.661 1.00 90.14 170 THR C C 1
ATOM 4474 O O . THR C 1 173 ? 4.107 39.716 50.941 1.00 88.83 170 THR C O 1
ATOM 4486 N N . VAL C 1 175 ? 7.762 40.415 51.573 1.00 89.77 172 VAL C N 1
ATOM 4487 C CA . VAL C 1 175 ? 8.706 40.814 50.536 1.00 91.94 172 VAL C CA 1
ATOM 4488 C C . VAL C 1 175 ? 8.210 40.573 49.104 1.00 96.07 172 VAL C C 1
ATOM 4489 O O . VAL C 1 175 ? 8.630 41.266 48.177 1.00 93.44 172 VAL C O 1
ATOM 4493 N N . GLU C 1 176 ? 7.344 39.585 48.904 1.00 98.82 173 GLU C N 1
ATOM 4494 C CA . GLU C 1 176 ? 6.903 39.285 47.545 1.00 103.27 173 GLU C CA 1
ATOM 4495 C C . GLU C 1 176 ? 6.074 40.424 46.951 1.00 104.51 173 GLU C C 1
ATOM 4496 O O . GLU C 1 176 ? 5.137 40.923 47.576 1.00 104.58 173 GLU C O 1
ATOM 4502 N N . ARG C 1 177 ? 6.432 40.829 45.737 1.00 107.04 174 ARG C N 1
ATOM 4503 C CA . ARG C 1 177 ? 5.737 41.912 45.048 1.00 112.69 174 ARG C CA 1
ATOM 4504 C C . ARG C 1 177 ? 6.165 41.924 43.593 1.00 122.67 174 ARG C C 1
ATOM 4505 O O . ARG C 1 177 ? 6.920 41.051 43.168 1.00 126.98 174 ARG C O 1
ATOM 4513 N N . ASN D 1 2 ? 18.302 88.420 93.464 1.00 151.80 -1 ASN D N 1
ATOM 4514 C CA . ASN D 1 2 ? 17.271 87.605 94.095 1.00 151.54 -1 ASN D CA 1
ATOM 4515 C C . ASN D 1 2 ? 17.189 86.227 93.449 1.00 149.33 -1 ASN D C 1
ATOM 4516 O O . ASN D 1 2 ? 18.159 85.749 92.860 1.00 149.89 -1 ASN D O 1
ATOM 4521 N N . ALA D 1 3 ? 16.024 85.597 93.559 1.00 145.73 0 ALA D N 1
ATOM 4522 C CA . ALA D 1 3 ? 15.804 84.285 92.969 1.00 138.27 0 ALA D CA 1
ATOM 4523 C C . ALA D 1 3 ? 16.094 84.284 91.468 1.00 128.13 0 ALA D C 1
ATOM 4524 O O . ALA D 1 3 ? 16.953 83.532 91.009 1.00 125.80 0 ALA D O 1
ATOM 4534 N N . VAL D 1 5 ? 17.622 86.227 89.186 1.00 111.85 2 VAL D N 1
ATOM 4535 C CA . VAL D 1 5 ? 19.008 86.388 88.752 1.00 107.06 2 VAL D CA 1
ATOM 4536 C C . VAL D 1 5 ? 19.813 85.156 89.116 1.00 103.39 2 VAL D C 1
ATOM 4537 O O . VAL D 1 5 ? 20.701 84.749 88.376 1.00 102.82 2 VAL D O 1
ATOM 4541 N N . LYS D 1 6 ? 19.500 84.570 90.266 1.00 107.21 3 LYS D N 1
ATOM 4542 C CA . LYS D 1 6 ? 20.166 83.344 90.711 1.00 113.30 3 LYS D CA 1
ATOM 4543 C C . LYS D 1 6 ? 19.730 82.137 89.893 1.00 111.41 3 LYS D C 1
ATOM 4544 O O . LYS D 1 6 ? 20.520 81.239 89.637 1.00 107.93 3 LYS D O 1
ATOM 4550 N N . ASP D 1 7 ? 18.466 82.123 89.491 1.00 113.37 4 ASP D N 1
ATOM 4551 C CA . ASP D 1 7 ? 17.912 81.005 88.737 1.00 112.43 4 ASP D CA 1
ATOM 4552 C C . ASP D 1 7 ? 18.430 80.939 87.309 1.00 110.19 4 ASP D C 1
ATOM 4553 O O . ASP D 1 7 ? 18.765 79.864 86.810 1.00 115.92 4 ASP D O 1
ATOM 4558 N N . ARG D 1 8 ? 18.490 82.087 86.651 1.00 100.23 5 ARG D N 1
ATOM 4559 C CA . ARG D 1 8 ? 19.088 82.155 85.331 1.00 93.65 5 ARG D CA 1
ATOM 4560 C C . ARG D 1 8 ? 20.528 81.677 85.377 1.00 89.06 5 ARG D C 1
ATOM 4561 O O . ARG D 1 8 ? 21.027 81.089 84.420 1.00 86.73 5 ARG D O 1
ATOM 4569 N N . GLN D 1 9 ? 21.200 81.956 86.487 1.00 86.51 6 GLN D N 1
ATOM 4570 C CA . GLN D 1 9 ? 22.568 81.501 86.669 1.00 89.88 6 GLN D CA 1
ATOM 4571 C C . GLN D 1 9 ? 22.593 79.967 86.763 1.00 89.88 6 GLN D C 1
ATOM 4572 O O . GLN D 1 9 ? 23.461 79.312 86.189 1.00 88.38 6 GLN D O 1
ATOM 4578 N N . ILE D 1 10 ? 21.633 79.400 87.487 1.00 91.00 7 ILE D N 1
ATOM 4579 C CA . ILE D 1 10 ? 21.485 77.953 87.565 1.00 92.88 7 ILE D CA 1
ATOM 4580 C C . ILE D 1 10 ? 21.395 77.355 86.151 1.00 94.77 7 ILE D C 1
ATOM 4581 O O . ILE D 1 10 ? 22.238 76.524 85.768 1.00 90.89 7 ILE D O 1
ATOM 4586 N N . GLN D 1 11 ? 20.398 77.808 85.379 1.00 92.69 8 GLN D N 1
ATOM 4587 C CA . GLN D 1 11 ? 20.225 77.386 83.989 1.00 92.59 8 GLN D CA 1
ATOM 4588 C C . GLN D 1 11 ? 21.460 77.593 83.126 1.00 84.61 8 GLN D C 1
ATOM 4589 O O . GLN D 1 11 ? 21.685 76.844 82.171 1.00 92.39 8 GLN D O 1
ATOM 4595 N N . LYS D 1 12 ? 22.260 78.602 83.444 1.00 67.26 9 LYS D N 1
ATOM 4596 C CA . LYS D 1 12 ? 23.404 78.889 82.602 1.00 72.34 9 LYS D CA 1
ATOM 4597 C C . LYS D 1 12 ? 24.446 77.791 82.745 1.00 81.84 9 LYS D C 1
ATOM 4598 O O . LYS D 1 12 ? 25.150 77.478 81.791 1.00 92.86 9 LYS D O 1
ATOM 4604 N N . THR D 1 13 ? 24.545 77.180 83.916 1.00 77.90 10 THR D N 1
ATOM 4605 C CA . THR D 1 13 ? 25.530 76.131 84.053 1.00 82.25 10 THR D CA 1
ATOM 4606 C C . THR D 1 13 ? 24.932 74.801 83.583 1.00 84.28 10 THR D C 1
ATOM 4607 O O . THR D 1 13 ? 25.656 73.817 83.362 1.00 74.98 10 THR D O 1
ATOM 4611 N N . LYS D 1 14 ? 23.613 74.791 83.392 1.00 93.11 11 LYS D N 1
ATOM 4612 C CA . LYS D 1 14 ? 22.905 73.577 82.950 1.00 99.07 11 LYS D CA 1
ATOM 4613 C C . LYS D 1 14 ? 23.146 73.294 81.479 1.00 100.52 11 LYS D C 1
ATOM 4614 O O . LYS D 1 14 ? 23.786 72.297 81.135 1.00 104.65 11 LYS D O 1
ATOM 4620 N N . VAL D 1 15 ? 22.634 74.166 80.616 1.00 93.98 12 VAL D N 1
ATOM 4621 C CA . VAL D 1 15 ? 22.951 74.062 79.201 1.00 88.87 12 VAL D CA 1
ATOM 4622 C C . VAL D 1 15 ? 24.483 74.132 78.999 1.00 89.72 12 VAL D C 1
ATOM 4623 O O . VAL D 1 15 ? 25.012 73.689 77.983 1.00 97.72 12 VAL D O 1
ATOM 4627 N N . ALA D 1 16 ? 25.213 74.677 79.957 1.00 79.92 13 ALA D N 1
ATOM 4628 C CA . ALA D 1 16 ? 26.663 74.699 79.792 1.00 92.09 13 ALA D CA 1
ATOM 4629 C C . ALA D 1 16 ? 27.290 73.313 80.029 1.00 97.30 13 ALA D C 1
ATOM 4630 O O . ALA D 1 16 ? 28.420 73.047 79.618 1.00 101.36 13 ALA D O 1
ATOM 4632 N N . ILE D 1 17 ? 26.549 72.439 80.700 1.00 93.60 14 ILE D N 1
ATOM 4633 C CA . ILE D 1 17 ? 26.929 71.043 80.809 1.00 89.22 14 ILE D CA 1
ATOM 4634 C C . ILE D 1 17 ? 26.395 70.245 79.615 1.00 90.23 14 ILE D C 1
ATOM 4635 O O . ILE D 1 17 ? 27.088 69.396 79.059 1.00 92.53 14 ILE D O 1
ATOM 4640 N N . TYR D 1 18 ? 25.158 70.539 79.234 1.00 89.62 15 TYR D N 1
ATOM 4641 C CA . TYR D 1 18 ? 24.540 70.003 78.026 1.00 91.75 15 TYR D CA 1
ATOM 4642 C C . TYR D 1 18 ? 25.483 70.123 76.845 1.00 95.59 15 TYR D C 1
ATOM 4643 O O . TYR D 1 18 ? 25.987 69.134 76.326 1.00 98.26 15 TYR D O 1
ATOM 4652 N N . ASN D 1 19 ? 25.710 71.357 76.423 1.00 96.95 16 ASN D N 1
ATOM 4653 C CA . ASN D 1 19 ? 26.486 71.631 75.225 1.00 97.82 16 ASN D CA 1
ATOM 4654 C C . ASN D 1 19 ? 27.871 71.005 75.272 1.00 95.41 16 ASN D C 1
ATOM 4655 O O . ASN D 1 19 ? 28.520 70.833 74.238 1.00 90.77 16 ASN D O 1
ATOM 4660 N N . ALA D 1 20 ? 28.313 70.655 76.475 1.00 100.99 17 ALA D N 1
ATOM 4661 C CA . ALA D 1 20 ? 29.574 69.931 76.644 1.00 111.76 17 ALA D CA 1
ATOM 4662 C C . ALA D 1 20 ? 29.381 68.431 76.408 1.00 114.67 17 ALA D C 1
ATOM 4663 O O . ALA D 1 20 ? 30.288 67.748 75.928 1.00 115.86 17 ALA D O 1
ATOM 4665 N N . PHE D 1 21 ? 28.196 67.936 76.762 1.00 114.42 18 PHE D N 1
ATOM 4666 C CA . PHE D 1 21 ? 27.781 66.556 76.495 1.00 114.32 18 PHE D CA 1
ATOM 4667 C C . PHE D 1 21 ? 27.301 66.425 75.053 1.00 114.71 18 PHE D C 1
ATOM 4668 O O . PHE D 1 21 ? 26.712 65.414 74.674 1.00 116.77 18 PHE D O 1
ATOM 4676 N N . ILE D 1 22 ? 27.564 67.459 74.256 1.00 116.09 19 ILE D N 1
ATOM 4677 C CA . ILE D 1 22 ? 27.159 67.493 72.848 1.00 122.01 19 ILE D CA 1
ATOM 4678 C C . ILE D 1 22 ? 28.385 67.557 71.918 1.00 127.22 19 ILE D C 1
ATOM 4679 O O . ILE D 1 22 ? 28.325 67.159 70.749 1.00 130.89 19 ILE D O 1
ATOM 4684 N N . SER D 1 23 ? 29.503 68.031 72.459 1.00 127.46 20 SER D N 1
ATOM 4685 C CA . SER D 1 23 ? 30.762 68.068 71.721 1.00 130.10 20 SER D CA 1
ATOM 4686 C C . SER D 1 23 ? 31.506 66.748 71.868 1.00 135.48 20 SER D C 1
ATOM 4687 O O . SER D 1 23 ? 32.033 66.211 70.895 1.00 138.52 20 SER D O 1
ATOM 4690 N N . LEU D 1 24 ? 31.547 66.236 73.097 1.00 137.54 21 LEU D N 1
ATOM 4691 C CA . LEU D 1 24 ? 32.091 64.910 73.384 1.00 141.41 21 LEU D CA 1
ATOM 4692 C C . LEU D 1 24 ? 31.326 63.819 72.622 1.00 135.03 21 LEU D C 1
ATOM 4693 O O . LEU D 1 24 ? 31.884 62.764 72.307 1.00 138.23 21 LEU D O 1
ATOM 4698 N N . LEU D 1 25 ? 30.047 64.082 72.347 1.00 123.33 22 LEU D N 1
ATOM 4699 C CA . LEU D 1 25 ? 29.152 63.126 71.697 1.00 114.90 22 LEU D CA 1
ATOM 4700 C C . LEU D 1 25 ? 29.277 63.250 70.184 1.00 120.88 22 LEU D C 1
ATOM 4701 O O . LEU D 1 25 ? 28.881 62.352 69.436 1.00 122.34 22 LEU D O 1
ATOM 4706 N N . GLN D 1 26 ? 29.833 64.380 69.751 1.00 123.44 23 GLN D N 1
ATOM 4707 C CA . GLN D 1 26 ? 30.143 64.625 68.348 1.00 126.64 23 GLN D CA 1
ATOM 4708 C C . GLN D 1 26 ? 31.305 63.727 67.878 1.00 134.45 23 GLN D C 1
ATOM 4709 O O . GLN D 1 26 ? 31.205 63.080 66.827 1.00 133.05 23 GLN D O 1
ATOM 4715 N N . GLU D 1 27 ? 32.374 63.679 68.686 1.00 140.27 24 GLU D N 1
ATOM 4716 C CA . GLU D 1 27 ? 33.617 62.952 68.394 1.00 145.47 24 GLU D CA 1
ATOM 4717 C C . GLU D 1 27 ? 33.510 61.451 68.636 1.00 147.25 24 GLU D C 1
ATOM 4718 O O . GLU D 1 27 ? 33.448 60.664 67.697 1.00 152.29 24 GLU D O 1
ATOM 4724 N N . ASN D 1 28 ? 33.543 61.060 69.906 1.00 143.85 25 ASN D N 1
ATOM 4725 C CA . ASN D 1 28 ? 33.289 59.679 70.296 1.00 139.94 25 ASN D CA 1
ATOM 4726 C C . ASN D 1 28 ? 31.805 59.489 70.544 1.00 135.07 25 ASN D C 1
ATOM 4727 O O . ASN D 1 28 ? 30.985 60.208 69.977 1.00 132.88 25 ASN D O 1
ATOM 4732 N N . ASP D 1 29 ? 31.457 58.533 71.394 1.00 136.12 26 ASP D N 1
ATOM 4733 C CA . ASP D 1 29 ? 30.051 58.234 71.635 1.00 134.96 26 ASP D CA 1
ATOM 4734 C C . ASP D 1 29 ? 29.790 57.873 73.085 1.00 132.53 26 ASP D C 1
ATOM 4735 O O . ASP D 1 29 ? 30.722 57.672 73.864 1.00 136.95 26 ASP D O 1
ATOM 4740 N N . TYR D 1 30 ? 28.508 57.782 73.421 1.00 128.03 27 TYR D N 1
ATOM 4741 C CA . TYR D 1 30 ? 28.032 57.621 74.795 1.00 127.48 27 TYR D CA 1
ATOM 4742 C C . TYR D 1 30 ? 28.878 56.736 75.732 1.00 130.86 27 TYR D C 1
ATOM 4743 O O . TYR D 1 30 ? 29.396 57.210 76.754 1.00 130.39 27 TYR D O 1
ATOM 4752 N N . SER D 1 31 ? 29.004 55.456 75.388 1.00 130.46 28 SER D N 1
ATOM 4753 C CA . SER D 1 31 ? 29.562 54.460 76.306 1.00 128.30 28 SER D CA 1
ATOM 4754 C C . SER D 1 31 ? 31.031 54.690 76.716 1.00 126.72 28 SER D C 1
ATOM 4755 O O . SER D 1 31 ? 31.494 54.181 77.744 1.00 125.41 28 SER D O 1
ATOM 4758 N N . LYS D 1 32 ? 31.760 55.454 75.913 1.00 124.26 29 LYS D N 1
ATOM 4759 C CA . LYS D 1 32 ? 33.181 55.646 76.152 1.00 124.14 29 LYS D CA 1
ATOM 4760 C C . LYS D 1 32 ? 33.424 56.992 76.805 1.00 121.09 29 LYS D C 1
ATOM 4761 O O . LYS D 1 32 ? 34.534 57.517 76.775 1.00 122.07 29 LYS D O 1
ATOM 4767 N N . ILE D 1 33 ? 32.374 57.537 77.409 1.00 119.11 30 ILE D N 1
ATOM 4768 C CA . ILE D 1 33 ? 32.397 58.894 77.946 1.00 119.06 30 ILE D CA 1
ATOM 4769 C C . ILE D 1 33 ? 32.036 58.927 79.429 1.00 117.01 30 ILE D C 1
ATOM 4770 O O . ILE D 1 33 ? 31.058 58.315 79.858 1.00 113.44 30 ILE D O 1
ATOM 4775 N N . THR D 1 34 ? 32.831 59.646 80.213 1.00 117.29 31 THR D N 1
ATOM 4776 C CA . THR D 1 34 ? 32.575 59.747 81.642 1.00 115.12 31 THR D CA 1
ATOM 4777 C C . THR D 1 34 ? 32.144 61.152 82.049 1.00 114.52 31 THR D C 1
ATOM 4778 O O . THR D 1 34 ? 32.298 62.120 81.293 1.00 113.52 31 THR D O 1
ATOM 4782 N N . VAL D 1 35 ? 31.604 61.245 83.259 1.00 113.67 32 VAL D N 1
ATOM 4783 C CA . VAL D 1 35 ? 31.297 62.523 83.877 1.00 111.39 32 VAL D CA 1
ATOM 4784 C C . VAL D 1 35 ? 32.560 63.391 83.901 1.00 122.05 32 VAL D C 1
ATOM 4785 O O . VAL D 1 35 ? 32.501 64.583 83.592 1.00 123.89 32 VAL D O 1
ATOM 4789 N N . GLN D 1 36 ? 33.699 62.785 84.251 1.00 124.40 33 GLN D N 1
ATOM 4790 C CA . GLN D 1 36 ? 34.971 63.501 84.280 1.00 127.47 33 GLN D CA 1
ATOM 4791 C C . GLN D 1 36 ? 35.285 64.201 82.954 1.00 125.67 33 GLN D C 1
ATOM 4792 O O . GLN D 1 36 ? 35.912 65.263 82.948 1.00 133.14 33 GLN D O 1
ATOM 4798 N N . ASP D 1 37 ? 34.863 63.601 81.843 1.00 114.84 34 ASP D N 1
ATOM 4799 C CA . ASP D 1 37 ? 35.001 64.212 80.522 1.00 110.33 34 ASP D CA 1
ATOM 4800 C C . ASP D 1 37 ? 34.124 65.442 80.383 1.00 106.13 34 ASP D C 1
ATOM 4801 O O . ASP D 1 37 ? 34.532 66.450 79.808 1.00 108.90 34 ASP D O 1
ATOM 4806 N N . VAL D 1 38 ? 32.901 65.334 80.885 1.00 100.76 35 VAL D N 1
ATOM 4807 C CA . VAL D 1 38 ? 31.928 66.415 80.795 1.00 101.36 35 VAL D CA 1
ATOM 4808 C C . VAL D 1 38 ? 32.326 67.592 81.672 1.00 104.18 35 VAL D C 1
ATOM 4809 O O . VAL D 1 38 ? 32.449 68.715 81.188 1.00 104.12 35 VAL D O 1
ATOM 4813 N N . ILE D 1 39 ? 32.504 67.319 82.967 1.00 111.06 36 ILE D N 1
ATOM 4814 C CA . ILE D 1 39 ? 33.086 68.255 83.938 1.00 112.80 36 ILE D CA 1
ATOM 4815 C C . ILE D 1 39 ? 34.260 69.027 83.349 1.00 119.38 36 ILE D C 1
ATOM 4816 O O . ILE D 1 39 ? 34.371 70.239 83.538 1.00 120.15 36 ILE D O 1
ATOM 4821 N N . GLY D 1 40 ? 35.143 68.314 82.647 1.00 125.80 37 GLY D N 1
ATOM 4822 C CA . GLY D 1 40 ? 36.316 68.918 82.037 1.00 130.91 37 GLY D CA 1
ATOM 4823 C C . GLY D 1 40 ? 35.967 70.042 81.075 1.00 129.32 37 GLY D C 1
ATOM 4824 O O . GLY D 1 40 ? 36.503 71.151 81.172 1.00 132.36 37 GLY D O 1
ATOM 4825 N N . LEU D 1 41 ? 35.058 69.752 80.150 1.00 123.18 38 LEU D N 1
ATOM 4826 C CA . LEU D 1 41 ? 34.634 70.723 79.155 1.00 119.47 38 LEU D CA 1
ATOM 4827 C C . LEU D 1 41 ? 33.856 71.863 79.781 1.00 113.63 38 LEU D C 1
ATOM 4828 O O . LEU D 1 41 ? 34.145 73.025 79.517 1.00 115.25 38 LEU D O 1
ATOM 4833 N N . ALA D 1 42 ? 32.853 71.526 80.588 1.00 108.54 39 ALA D N 1
ATOM 4834 C CA . ALA D 1 42 ? 31.985 72.528 81.201 1.00 104.41 39 ALA D CA 1
ATOM 4835 C C . ALA D 1 42 ? 32.715 73.251 82.317 1.00 108.56 39 ALA D C 1
ATOM 4836 O O . ALA D 1 42 ? 32.186 74.195 82.908 1.00 106.97 39 ALA D O 1
ATOM 4838 N N . ASN D 1 43 ? 33.929 72.789 82.604 1.00 113.51 40 ASN D N 1
ATOM 4839 C CA . ASN D 1 43 ? 34.733 73.352 83.674 1.00 113.56 40 ASN D CA 1
ATOM 4840 C C . ASN D 1 43 ? 33.849 73.575 84.894 1.00 108.12 40 ASN D C 1
ATOM 4841 O O . ASN D 1 43 ? 33.651 74.702 85.335 1.00 112.22 40 ASN D O 1
ATOM 4846 N N . VAL D 1 44 ? 33.301 72.497 85.432 1.00 98.89 41 VAL D N 1
ATOM 4847 C CA . VAL D 1 44 ? 32.436 72.629 86.589 1.00 94.75 41 VAL D CA 1
ATOM 4848 C C . VAL D 1 44 ? 32.707 71.555 87.653 1.00 101.01 41 VAL D C 1
ATOM 4849 O O . VAL D 1 44 ? 33.391 70.564 87.397 1.00 99.43 41 VAL D O 1
ATOM 4853 N N . GLY D 1 45 ? 32.184 71.770 88.858 1.00 104.68 42 GLY D N 1
ATOM 4854 C CA . GLY D 1 45 ? 32.440 70.867 89.966 1.00 104.75 42 GLY D CA 1
ATOM 4855 C C . GLY D 1 45 ? 31.704 69.553 89.797 1.00 101.59 42 GLY D C 1
ATOM 4856 O O . GLY D 1 45 ? 30.815 69.430 88.951 1.00 94.55 42 GLY D O 1
ATOM 4857 N N . ARG D 1 46 ? 32.064 68.558 90.598 1.00 103.31 43 ARG D N 1
ATOM 4858 C CA . ARG D 1 46 ? 31.335 67.303 90.548 1.00 99.28 43 ARG D CA 1
ATOM 4859 C C . ARG D 1 46 ? 29.989 67.436 91.247 1.00 104.45 43 ARG D C 1
ATOM 4860 O O . ARG D 1 46 ? 28.985 66.902 90.788 1.00 106.66 43 ARG D O 1
ATOM 4868 N N . SER D 1 47 ? 29.966 68.152 92.362 1.00 105.73 44 SER D N 1
ATOM 4869 C CA . SER D 1 47 ? 28.716 68.387 93.068 1.00 101.60 44 SER D CA 1
ATOM 4870 C C . SER D 1 47 ? 27.774 69.268 92.250 1.00 94.33 44 SER D C 1
ATOM 4871 O O . SER D 1 47 ? 26.564 69.247 92.460 1.00 94.28 44 SER D O 1
ATOM 4874 N N . THR D 1 48 ? 28.322 70.041 91.319 1.00 91.03 45 THR D N 1
ATOM 4875 C CA . THR D 1 48 ? 27.495 70.954 90.544 1.00 100.69 45 THR D CA 1
ATOM 4876 C C . THR D 1 48 ? 26.911 70.238 89.329 1.00 100.57 45 THR D C 1
ATOM 4877 O O . THR D 1 48 ? 25.850 70.618 88.813 1.00 97.03 45 THR D O 1
ATOM 4881 N N . PHE D 1 49 ? 27.610 69.196 88.884 1.00 98.80 46 PHE D N 1
ATOM 4882 C CA . PHE D 1 49 ? 27.090 68.310 87.852 1.00 94.27 46 PHE D CA 1
ATOM 4883 C C . PHE D 1 49 ? 25.943 67.459 88.391 1.00 90.59 46 PHE D C 1
ATOM 4884 O O . PHE D 1 49 ? 24.916 67.313 87.736 1.00 95.32 46 PHE D O 1
ATOM 4892 N N . TYR D 1 50 ? 26.127 66.922 89.591 1.00 83.26 47 TYR D N 1
ATOM 4893 C CA . TYR D 1 50 ? 25.120 66.119 90.285 1.00 84.82 47 TYR D CA 1
ATOM 4894 C C . TYR D 1 50 ? 23.902 66.895 90.752 1.00 95.04 47 TYR D C 1
ATOM 4895 O O . TYR D 1 50 ? 22.882 66.297 91.097 1.00 104.48 47 TYR D O 1
ATOM 4904 N N . SER D 1 51 ? 24.007 68.220 90.763 1.00 94.82 48 SER D N 1
ATOM 4905 C CA . SER D 1 51 ? 22.892 69.076 91.136 1.00 93.10 48 SER D CA 1
ATOM 4906 C C . SER D 1 51 ? 22.045 69.392 89.899 1.00 88.25 48 SER D C 1
ATOM 4907 O O . SER D 1 51 ? 20.979 70.035 89.984 1.00 79.70 48 SER D O 1
ATOM 4910 N N . HIS D 1 52 ? 22.531 68.947 88.744 1.00 86.20 49 HIS D N 1
ATOM 4911 C CA . HIS D 1 52 ? 21.790 69.114 87.502 1.00 83.89 49 HIS D CA 1
ATOM 4912 C C . HIS D 1 52 ? 21.429 67.773 86.886 1.00 81.99 49 HIS D C 1
ATOM 4913 O O . HIS D 1 52 ? 20.304 67.577 86.439 1.00 82.85 49 HIS D O 1
ATOM 4920 N N . TYR D 1 53 ? 22.391 66.860 86.863 1.00 77.64 50 TYR D N 1
ATOM 4921 C CA . TYR D 1 53 ? 22.182 65.533 86.299 1.00 77.27 50 TYR D CA 1
ATOM 4922 C C . TYR D 1 53 ? 22.609 64.393 87.244 1.00 87.11 50 TYR D C 1
ATOM 4923 O O . TYR D 1 53 ? 23.785 64.243 87.560 1.00 88.58 50 TYR D O 1
ATOM 4932 N N . GLU D 1 54 ? 21.644 63.583 87.673 1.00 94.52 51 GLU D N 1
ATOM 4933 C CA . GLU D 1 54 ? 21.917 62.396 88.485 1.00 96.31 51 GLU D CA 1
ATOM 4934 C C . GLU D 1 54 ? 23.018 61.524 87.898 1.00 96.04 51 GLU D C 1
ATOM 4935 O O . GLU D 1 54 ? 23.846 61.001 88.637 1.00 104.27 51 GLU D O 1
ATOM 4941 N N . SER D 1 55 ? 23.034 61.355 86.582 1.00 81.87 52 SER D N 1
ATOM 4942 C CA . SER D 1 55 ? 24.073 60.544 85.961 1.00 87.22 52 SER D CA 1
ATOM 4943 C C . SER D 1 55 ? 24.308 61.016 84.543 1.00 88.37 52 SER D C 1
ATOM 4944 O O . SER D 1 55 ? 23.461 61.705 83.989 1.00 95.84 52 SER D O 1
ATOM 4947 N N . LYS D 1 56 ? 25.430 60.649 83.934 1.00 87.12 53 LYS D N 1
ATOM 4948 C CA . LYS D 1 56 ? 25.604 60.953 82.522 1.00 96.32 53 LYS D CA 1
ATOM 4949 C C . LYS D 1 56 ? 24.542 60.179 81.781 1.00 109.80 53 LYS D C 1
ATOM 4950 O O . LYS D 1 56 ? 24.402 60.298 80.564 1.00 115.91 53 LYS D O 1
ATOM 4956 N N . GLU D 1 57 ? 23.797 59.380 82.541 1.00 113.35 54 GLU D N 1
ATOM 4957 C CA . GLU D 1 57 ? 22.636 58.663 82.035 1.00 113.95 54 GLU D CA 1
ATOM 4958 C C . GLU D 1 57 ? 21.557 59.631 81.569 1.00 111.13 54 GLU D C 1
ATOM 4959 O O . GLU D 1 57 ? 21.094 59.557 80.418 1.00 110.52 54 GLU D O 1
ATOM 4965 N N . VAL D 1 58 ? 21.161 60.534 82.466 1.00 102.30 55 VAL D N 1
ATOM 4966 C CA . VAL D 1 58 ? 20.042 61.429 82.194 1.00 104.41 55 VAL D CA 1
ATOM 4967 C C . VAL D 1 58 ? 20.337 62.484 81.116 1.00 100.97 55 VAL D C 1
ATOM 4968 O O . VAL D 1 58 ? 19.442 63.200 80.689 1.00 99.26 55 VAL D O 1
ATOM 4972 N N . LEU D 1 59 ? 21.585 62.559 80.670 1.00 96.51 56 LEU D N 1
ATOM 4973 C CA . LEU D 1 59 ? 21.951 63.506 79.630 1.00 93.26 56 LEU D CA 1
ATOM 4974 C C . LEU D 1 59 ? 21.558 62.978 78.275 1.00 88.53 56 LEU D C 1
ATOM 4975 O O . LEU D 1 59 ? 21.058 63.719 77.442 1.00 90.65 56 LEU D O 1
ATOM 4980 N N . LEU D 1 60 ? 21.803 61.694 78.046 1.00 91.36 57 LEU D N 1
ATOM 4981 C CA . LEU D 1 60 ? 21.390 61.043 76.799 1.00 88.48 57 LEU D CA 1
ATOM 4982 C C . LEU D 1 60 ? 19.865 61.078 76.664 1.00 79.68 57 LEU D C 1
ATOM 4983 O O . LEU D 1 60 ? 19.325 61.278 75.581 1.00 79.12 57 LEU D O 1
ATOM 4988 N N . LYS D 1 61 ? 19.203 60.900 77.799 1.00 73.43 58 LYS D N 1
ATOM 4989 C CA . LYS D 1 61 ? 17.765 60.957 77.929 1.00 74.88 58 LYS D CA 1
ATOM 4990 C C . LYS D 1 61 ? 17.212 62.343 77.502 1.00 88.31 58 LYS D C 1
ATOM 4991 O O . LYS D 1 61 ? 16.332 62.433 76.642 1.00 89.68 58 LYS D O 1
ATOM 4997 N N . GLU D 1 62 ? 17.733 63.419 78.091 1.00 84.56 59 GLU D N 1
ATOM 4998 C CA . GLU D 1 62 ? 17.312 64.758 77.713 1.00 86.48 59 GLU D CA 1
ATOM 4999 C C . GLU D 1 62 ? 17.687 65.061 76.265 1.00 80.78 59 GLU D C 1
ATOM 5000 O O . GLU D 1 62 ? 16.969 65.771 75.559 1.00 71.85 59 GLU D O 1
ATOM 5006 N N . LEU D 1 63 ? 18.805 64.519 75.806 1.00 79.25 60 LEU D N 1
ATOM 5007 C CA . LEU D 1 63 ? 19.218 64.834 74.453 1.00 84.39 60 LEU D CA 1
ATOM 5008 C C . LEU D 1 63 ? 18.274 64.150 73.471 1.00 92.34 60 LEU D C 1
ATOM 5009 O O . LEU D 1 63 ? 17.836 64.753 72.477 1.00 99.51 60 LEU D O 1
ATOM 5014 N N . CYS D 1 64 ? 17.944 62.895 73.753 1.00 82.37 61 CYS D N 1
ATOM 5015 C CA . CYS D 1 64 ? 16.983 62.187 72.916 1.00 79.72 61 CYS D CA 1
ATOM 5016 C C . CYS D 1 64 ? 15.635 62.897 72.821 1.00 82.89 61 CYS D C 1
ATOM 5017 O O . CYS D 1 64 ? 15.136 63.109 71.717 1.00 90.80 61 CYS D O 1
ATOM 5020 N N . GLU D 1 65 ? 15.042 63.264 73.958 1.00 73.85 62 GLU D N 1
ATOM 5021 C CA . GLU D 1 65 ? 13.696 63.821 73.926 1.00 68.57 62 GLU D CA 1
ATOM 5022 C C . GLU D 1 65 ? 13.678 65.125 73.164 1.00 73.98 62 GLU D C 1
ATOM 5023 O O . GLU D 1 65 ? 12.665 65.501 72.583 1.00 77.53 62 GLU D O 1
ATOM 5029 N N . ASP D 1 66 ? 14.805 65.820 73.184 1.00 79.80 63 ASP D N 1
ATOM 5030 C CA . ASP D 1 66 ? 14.899 67.118 72.546 1.00 85.68 63 ASP D CA 1
ATOM 5031 C C . ASP D 1 66 ? 14.997 66.924 71.040 1.00 85.73 63 ASP D C 1
ATOM 5032 O O . ASP D 1 66 ? 14.250 67.532 70.275 1.00 86.24 63 ASP D O 1
ATOM 5037 N N . LEU D 1 67 ? 15.926 66.073 70.625 1.00 80.55 64 LEU D N 1
ATOM 5038 C CA . LEU D 1 67 ? 16.076 65.769 69.222 1.00 88.49 64 LEU D CA 1
ATOM 5039 C C . LEU D 1 67 ? 14.760 65.203 68.683 1.00 92.47 64 LEU D C 1
ATOM 5040 O O . LEU D 1 67 ? 14.290 65.621 67.619 1.00 95.78 64 LEU D O 1
ATOM 5045 N N . PHE D 1 68 ? 14.159 64.267 69.425 1.00 87.94 65 PHE D N 1
ATOM 5046 C CA . PHE D 1 68 ? 12.954 63.579 68.946 1.00 84.41 65 PHE D CA 1
ATOM 5047 C C . PHE D 1 68 ? 11.733 64.465 68.989 1.00 83.37 65 PHE D C 1
ATOM 5048 O O . PHE D 1 68 ? 10.776 64.224 68.270 1.00 82.27 65 PHE D O 1
ATOM 5056 N N . HIS D 1 69 ? 11.765 65.477 69.846 1.00 85.24 66 HIS D N 1
ATOM 5057 C CA . HIS D 1 69 ? 10.694 66.459 69.886 1.00 89.49 66 HIS D CA 1
ATOM 5058 C C . HIS D 1 69 ? 10.631 67.228 68.567 1.00 94.31 66 HIS D C 1
ATOM 5059 O O . HIS D 1 69 ? 9.539 67.420 68.030 1.00 98.43 66 HIS D O 1
ATOM 5066 N N . HIS D 1 70 ? 11.776 67.660 68.029 1.00 94.18 67 HIS D N 1
ATOM 5067 C CA . HIS D 1 70 ? 11.735 68.392 66.750 1.00 97.75 67 HIS D CA 1
ATOM 5068 C C . HIS D 1 70 ? 11.465 67.466 65.561 1.00 89.27 67 HIS D C 1
ATOM 5069 O O . HIS D 1 70 ? 10.686 67.794 64.661 1.00 87.90 67 HIS D O 1
ATOM 5076 N N . LEU D 1 71 ? 12.137 66.323 65.559 1.00 84.35 68 LEU D N 1
ATOM 5077 C CA . LEU D 1 71 ? 11.910 65.310 64.544 1.00 89.24 68 LEU D CA 1
ATOM 5078 C C . LEU D 1 71 ? 10.433 64.970 64.391 1.00 91.19 68 LEU D C 1
ATOM 5079 O O . LEU D 1 71 ? 9.904 65.031 63.294 1.00 96.13 68 LEU D O 1
ATOM 5084 N N . PHE D 1 72 ? 9.766 64.617 65.485 1.00 91.90 69 PHE D N 1
ATOM 5085 C CA . PHE D 1 72 ? 8.440 63.997 65.376 1.00 92.97 69 PHE D CA 1
ATOM 5086 C C . PHE D 1 72 ? 7.285 64.885 65.814 1.00 102.72 69 PHE D C 1
ATOM 5087 O O . PHE D 1 72 ? 6.170 64.401 66.025 1.00 100.71 69 PHE D O 1
ATOM 5095 N N . LYS D 1 73 ? 7.542 66.175 65.968 1.00 114.62 70 LYS D N 1
ATOM 5096 C CA . LYS D 1 73 ? 6.454 67.081 66.283 1.00 126.59 70 LYS D CA 1
ATOM 5097 C C . LYS D 1 73 ? 5.532 67.204 65.074 1.00 136.64 70 LYS D C 1
ATOM 5098 O O . LYS D 1 73 ? 5.805 67.967 64.146 1.00 138.77 70 LYS D O 1
ATOM 5104 N N . GLN D 1 74 ? 4.455 66.423 65.078 1.00 143.03 71 GLN D N 1
ATOM 5105 C CA . GLN D 1 74 ? 3.383 66.608 64.111 1.00 150.52 71 GLN D CA 1
ATOM 5106 C C . GLN D 1 74 ? 2.602 67.862 64.515 1.00 159.97 71 GLN D C 1
ATOM 5107 O O . GLN D 1 74 ? 1.388 67.831 64.712 1.00 162.33 71 GLN D O 1
ATOM 5113 N N . GLY D 1 75 ? 3.333 68.959 64.680 1.00 164.43 72 GLY D N 1
ATOM 5114 C CA . GLY D 1 75 ? 2.733 70.272 64.790 1.00 170.92 72 GLY D CA 1
ATOM 5115 C C . GLY D 1 75 ? 2.615 70.827 63.382 1.00 176.20 72 GLY D C 1
ATOM 5116 O O . GLY D 1 75 ? 1.516 71.131 62.909 1.00 177.38 72 GLY D O 1
ATOM 5117 N N . ARG D 1 76 ? 3.757 70.947 62.705 1.00 177.90 73 ARG D N 1
ATOM 5118 C CA . ARG D 1 76 ? 3.758 71.277 61.286 1.00 179.36 73 ARG D CA 1
ATOM 5119 C C . ARG D 1 76 ? 2.840 70.297 60.559 1.00 176.99 73 ARG D C 1
ATOM 5120 O O . ARG D 1 76 ? 3.242 69.180 60.225 1.00 177.45 73 ARG D O 1
ATOM 5128 N N . ASP D 1 77 ? 1.595 70.713 60.346 1.00 174.11 74 ASP D N 1
ATOM 5129 C CA . ASP D 1 77 ? 0.609 69.862 59.692 1.00 170.70 74 ASP D CA 1
ATOM 5130 C C . ASP D 1 77 ? 0.869 69.774 58.186 1.00 164.70 74 ASP D C 1
ATOM 5131 O O . ASP D 1 77 ? 0.211 70.438 57.384 1.00 167.89 74 ASP D O 1
ATOM 5136 N N . VAL D 1 78 ? 1.845 68.959 57.806 1.00 153.65 75 VAL D N 1
ATOM 5137 C CA . VAL D 1 78 ? 2.122 68.740 56.397 1.00 144.72 75 VAL D CA 1
ATOM 5138 C C . VAL D 1 78 ? 1.635 67.373 55.997 1.00 136.25 75 VAL D C 1
ATOM 5139 O O . VAL D 1 78 ? 1.091 66.627 56.813 1.00 130.47 75 VAL D O 1
ATOM 5143 N N . THR D 1 79 ? 1.839 67.053 54.728 1.00 137.06 76 THR D N 1
ATOM 5144 C CA . THR D 1 79 ? 1.478 65.750 54.212 1.00 137.49 76 THR D CA 1
ATOM 5145 C C . THR D 1 79 ? 2.318 64.730 54.951 1.00 133.35 76 THR D C 1
ATOM 5146 O O . THR D 1 79 ? 3.326 65.084 55.573 1.00 132.93 76 THR D O 1
ATOM 5150 N N . PHE D 1 80 ? 1.902 63.471 54.900 1.00 129.05 77 PHE D N 1
ATOM 5151 C CA . PHE D 1 80 ? 2.675 62.421 55.534 1.00 123.31 77 PHE D CA 1
ATOM 5152 C C . PHE D 1 80 ? 4.061 62.304 54.903 1.00 113.96 77 PHE D C 1
ATOM 5153 O O . PHE D 1 80 ? 5.063 62.254 55.617 1.00 114.35 77 PHE D O 1
ATOM 5161 N N . GLU D 1 81 ? 4.132 62.276 53.574 1.00 105.09 78 GLU D N 1
ATOM 5162 C CA . GLU D 1 81 ? 5.417 62.060 52.915 1.00 106.79 78 GLU D CA 1
ATOM 5163 C C . GLU D 1 81 ? 6.396 63.217 53.110 1.00 116.75 78 GLU D C 1
ATOM 5164 O O . GLU D 1 81 ? 7.608 63.048 52.965 1.00 118.13 78 GLU D O 1
ATOM 5170 N N . GLU D 1 82 ? 5.864 64.386 53.466 1.00 121.63 79 GLU D N 1
ATOM 5171 C CA . GLU D 1 82 ? 6.680 65.546 53.782 1.00 118.31 79 GLU D CA 1
ATOM 5172 C C . GLU D 1 82 ? 7.130 65.449 55.232 1.00 115.70 79 GLU D C 1
ATOM 5173 O O . GLU D 1 82 ? 8.145 66.024 55.629 1.00 117.50 79 GLU D O 1
ATOM 5179 N N . TYR D 1 83 ? 6.345 64.734 56.028 1.00 111.02 80 TYR D N 1
ATOM 5180 C CA . TYR D 1 83 ? 6.642 64.540 57.440 1.00 108.28 80 TYR D CA 1
ATOM 5181 C C . TYR D 1 83 ? 7.895 63.676 57.566 1.00 108.12 80 TYR D C 1
ATOM 5182 O O . TYR D 1 83 ? 8.747 63.919 58.430 1.00 107.75 80 TYR D O 1
ATOM 5191 N N . LEU D 1 84 ? 7.994 62.681 56.682 1.00 105.87 81 LEU D N 1
ATOM 5192 C CA . LEU D 1 84 ? 9.150 61.792 56.582 1.00 102.96 81 LEU D CA 1
ATOM 5193 C C . LEU D 1 84 ? 10.358 62.496 55.992 1.00 107.20 81 LEU D C 1
ATOM 5194 O O . LEU D 1 84 ? 11.458 62.386 56.513 1.00 112.12 81 LEU D O 1
ATOM 5199 N N . VAL D 1 85 ? 10.161 63.190 54.878 1.00 108.13 82 VAL D N 1
ATOM 5200 C CA . VAL D 1 85 ? 11.283 63.786 54.162 1.00 106.50 82 VAL D CA 1
ATOM 5201 C C . VAL D 1 85 ? 11.994 64.838 55.030 1.00 104.47 82 VAL D C 1
ATOM 5202 O O . VAL D 1 85 ? 13.205 65.034 54.921 1.00 102.91 82 VAL D O 1
ATOM 5206 N N . HIS D 1 86 ? 11.249 65.490 55.915 1.00 105.10 83 HIS D N 1
ATOM 5207 C CA . HIS D 1 86 ? 11.881 66.341 56.911 1.00 104.80 83 HIS D CA 1
ATOM 5208 C C . HIS D 1 86 ? 12.796 65.491 57.779 1.00 98.10 83 HIS D C 1
ATOM 5209 O O . HIS D 1 86 ? 14.012 65.648 57.739 1.00 99.28 83 HIS D O 1
ATOM 5216 N N . ILE D 1 87 ? 12.191 64.601 58.562 1.00 91.70 84 ILE D N 1
ATOM 5217 C CA . ILE D 1 87 ? 12.896 63.575 59.346 1.00 84.77 84 ILE D CA 1
ATOM 5218 C C . ILE D 1 87 ? 14.201 63.027 58.742 1.00 83.87 84 ILE D C 1
ATOM 5219 O O . ILE D 1 87 ? 15.220 62.920 59.431 1.00 81.32 84 ILE D O 1
ATOM 5224 N N . LEU D 1 88 ? 14.159 62.655 57.467 1.00 86.60 85 LEU D N 1
ATOM 5225 C CA . LEU D 1 88 ? 15.302 62.026 56.801 1.00 89.78 85 LEU D CA 1
ATOM 5226 C C . LEU D 1 88 ? 16.395 63.057 56.496 1.00 98.57 85 LEU D C 1
ATOM 5227 O O . LEU D 1 88 ? 17.583 62.810 56.718 1.00 103.05 85 LEU D O 1
ATOM 5232 N N . LYS D 1 89 ? 15.977 64.208 55.981 1.00 101.10 86 LYS D N 1
ATOM 5233 C CA . LYS D 1 89 ? 16.873 65.331 55.745 1.00 109.56 86 LYS D CA 1
ATOM 5234 C C . LYS D 1 89 ? 17.706 65.612 56.997 1.00 113.64 86 LYS D C 1
ATOM 5235 O O . LYS D 1 89 ? 18.887 65.946 56.916 1.00 117.74 86 LYS D O 1
ATOM 5241 N N . HIS D 1 90 ? 17.081 65.472 58.160 1.00 110.38 87 HIS D N 1
ATOM 5242 C CA . HIS D 1 90 ? 17.764 65.734 59.416 1.00 103.41 87 HIS D CA 1
ATOM 5243 C C . HIS D 1 90 ? 18.949 64.815 59.578 1.00 100.11 87 HIS D C 1
ATOM 5244 O O . HIS D 1 90 ? 19.951 65.188 60.187 1.00 100.36 87 HIS D O 1
ATOM 5251 N N . PHE D 1 91 ? 18.829 63.614 59.021 1.00 95.36 88 PHE D N 1
ATOM 5252 C CA . PHE D 1 91 ? 19.867 62.608 59.156 1.00 92.44 88 PHE D CA 1
ATOM 5253 C C . PHE D 1 91 ? 21.011 62.800 58.150 1.00 91.71 88 PHE D C 1
ATOM 5254 O O . PHE D 1 91 ? 22.174 62.555 58.488 1.00 89.23 88 PHE D O 1
ATOM 5262 N N . GLU D 1 92 ? 20.710 63.230 56.925 1.00 93.59 89 GLU D N 1
ATOM 5263 C CA . GLU D 1 92 ? 21.799 63.444 55.960 1.00 97.42 89 GLU D CA 1
ATOM 5264 C C . GLU D 1 92 ? 22.607 64.726 56.252 1.00 106.20 89 GLU D C 1
ATOM 5265 O O . GLU D 1 92 ? 23.800 64.798 55.947 1.00 110.43 89 GLU D O 1
ATOM 5271 N N . GLN D 1 93 ? 21.962 65.727 56.848 1.00 107.74 90 GLN D N 1
ATOM 5272 C CA . GLN D 1 93 ? 22.653 66.962 57.218 1.00 112.78 90 GLN D CA 1
ATOM 5273 C C . GLN D 1 93 ? 23.198 66.800 58.631 1.00 114.20 90 GLN D C 1
ATOM 5274 O O . GLN D 1 93 ? 23.814 67.710 59.177 1.00 119.29 90 GLN D O 1
ATOM 5280 N N . ASN D 1 94 ? 22.935 65.635 59.218 1.00 110.22 91 ASN D N 1
ATOM 5281 C CA . ASN D 1 94 ? 23.472 65.233 60.525 1.00 106.33 91 ASN D CA 1
ATOM 5282 C C . ASN D 1 94 ? 23.159 66.185 61.693 1.00 105.40 91 ASN D C 1
ATOM 5283 O O . ASN D 1 94 ? 24.041 66.554 62.471 1.00 104.19 91 ASN D O 1
ATOM 5288 N N . GLN D 1 95 ? 21.886 66.549 61.817 1.00 106.66 92 GLN D N 1
ATOM 5289 C CA . GLN D 1 95 ? 21.450 67.583 62.754 1.00 108.61 92 GLN D CA 1
ATOM 5290 C C . GLN D 1 95 ? 21.674 67.184 64.188 1.00 103.71 92 GLN D C 1
ATOM 5291 O O . GLN D 1 95 ? 21.192 66.140 64.618 1.00 105.30 92 GLN D O 1
ATOM 5297 N N . ASP D 1 96 ? 22.360 68.041 64.938 1.00 97.96 93 ASP D N 1
ATOM 5298 C CA . ASP D 1 96 ? 22.621 67.777 66.345 1.00 92.86 93 ASP D CA 1
ATOM 5299 C C . ASP D 1 96 ? 23.139 66.346 66.499 1.00 94.51 93 ASP D C 1
ATOM 5300 O O . ASP D 1 96 ? 22.697 65.605 67.380 1.00 92.42 93 ASP D O 1
ATOM 5305 N N . SER D 1 97 ? 24.052 65.958 65.607 1.00 97.51 94 SER D N 1
ATOM 5306 C CA . SER D 1 97 ? 24.766 64.677 65.700 1.00 93.45 94 SER D CA 1
ATOM 5307 C C . SER D 1 97 ? 23.831 63.450 65.605 1.00 92.19 94 SER D C 1
ATOM 5308 O O . SER D 1 97 ? 24.196 62.328 66.003 1.00 89.52 94 SER D O 1
ATOM 5311 N N . ILE D 1 98 ? 22.639 63.675 65.049 1.00 90.64 95 ILE D N 1
ATOM 5312 C CA . ILE D 1 98 ? 21.570 62.672 65.010 1.00 90.97 95 ILE D CA 1
ATOM 5313 C C . ILE D 1 98 ? 21.987 61.351 64.300 1.00 86.59 95 ILE D C 1
ATOM 5314 O O . ILE D 1 98 ? 21.581 60.264 64.705 1.00 81.05 95 ILE D O 1
ATOM 5319 N N . ALA D 1 99 ? 22.823 61.454 63.270 1.00 85.66 96 ALA D N 1
ATOM 5320 C CA . ALA D 1 99 ? 23.272 60.291 62.515 1.00 82.58 96 ALA D CA 1
ATOM 5321 C C . ALA D 1 99 ? 24.454 59.600 63.185 1.00 86.16 96 ALA D C 1
ATOM 5322 O O . ALA D 1 99 ? 24.609 58.385 63.114 1.00 81.66 96 ALA D O 1
ATOM 5324 N N . THR D 1 100 ? 25.303 60.387 63.825 1.00 94.82 97 THR D N 1
ATOM 5325 C CA . THR D 1 100 ? 26.409 59.825 64.561 1.00 91.89 97 THR D CA 1
ATOM 5326 C C . THR D 1 100 ? 25.838 58.916 65.633 1.00 86.96 97 THR D C 1
ATOM 5327 O O . THR D 1 100 ? 26.291 57.787 65.787 1.00 91.44 97 THR D O 1
ATOM 5331 N N . LEU D 1 101 ? 24.820 59.388 66.346 1.00 80.28 98 LEU D N 1
ATOM 5332 C CA . LEU D 1 101 ? 24.200 58.581 67.393 1.00 79.08 98 LEU D CA 1
ATOM 5333 C C . LEU D 1 101 ? 23.566 57.315 66.835 1.00 83.57 98 LEU D C 1
ATOM 5334 O O . LEU D 1 101 ? 23.579 56.267 67.483 1.00 87.87 98 LEU D O 1
ATOM 5339 N N . LEU D 1 102 ? 22.989 57.415 65.643 1.00 84.22 99 LEU D N 1
ATOM 5340 C CA . LEU D 1 102 ? 22.328 56.272 65.030 1.00 85.09 99 LEU D CA 1
ATOM 5341 C C . LEU D 1 102 ? 23.361 55.205 64.693 1.00 93.43 99 LEU D C 1
ATOM 5342 O O . LEU D 1 102 ? 23.141 54.005 64.916 1.00 93.06 99 LEU D O 1
ATOM 5347 N N . LEU D 1 103 ? 24.495 55.661 64.164 1.00 96.75 100 LEU D N 1
ATOM 5348 C CA . LEU D 1 103 ? 25.564 54.773 63.717 1.00 95.05 100 LEU D CA 1
ATOM 5349 C C . LEU D 1 103 ? 26.360 54.176 64.884 1.00 93.73 100 LEU D C 1
ATOM 5350 O O . LEU D 1 103 ? 27.014 53.141 64.740 1.00 90.56 100 LEU D O 1
ATOM 5355 N N . SER D 1 104 ? 26.264 54.818 66.043 1.00 95.69 101 SER D N 1
ATOM 5356 C CA . SER D 1 104 ? 27.092 54.477 67.198 1.00 96.66 101 SER D CA 1
ATOM 5357 C C . SER D 1 104 ? 26.736 53.162 67.880 1.00 105.39 101 SER D C 1
ATOM 5358 O O . SER D 1 104 ? 27.390 52.795 68.851 1.00 107.76 101 SER D O 1
ATOM 5361 N N . ASP D 1 105 ? 25.701 52.475 67.391 1.00 108.35 102 ASP D N 1
ATOM 5362 C CA . ASP D 1 105 ? 25.249 51.197 67.964 1.00 110.54 102 ASP D CA 1
ATOM 5363 C C . ASP D 1 105 ? 24.569 51.336 69.328 1.00 107.92 102 ASP D C 1
ATOM 5364 O O . ASP D 1 105 ? 23.903 50.408 69.795 1.00 110.22 102 ASP D O 1
ATOM 5369 N N . ASP D 1 106 ? 24.751 52.486 69.967 1.00 99.73 103 ASP D N 1
ATOM 5370 C CA . ASP D 1 106 ? 24.256 52.681 71.316 1.00 95.93 103 ASP D CA 1
ATOM 5371 C C . ASP D 1 106 ? 22.834 52.176 71.493 1.00 95.60 103 ASP D C 1
ATOM 5372 O O . ASP D 1 106 ? 21.899 52.663 70.852 1.00 91.19 103 ASP D O 1
ATOM 5377 N N . PRO D 1 107 ? 22.665 51.187 72.376 1.00 101.81 104 PRO D N 1
ATOM 5378 C CA . PRO D 1 107 ? 21.350 50.584 72.588 1.00 101.51 104 PRO D CA 1
ATOM 5379 C C . PRO D 1 107 ? 20.304 51.568 73.092 1.00 95.94 104 PRO D C 1
ATOM 5380 O O . PRO D 1 107 ? 19.165 51.452 72.641 1.00 89.92 104 PRO D O 1
ATOM 5384 N N . TYR D 1 108 ? 20.664 52.502 73.980 1.00 94.23 105 TYR D N 1
ATOM 5385 C CA . TYR D 1 108 ? 19.676 53.442 74.524 1.00 92.76 105 TYR D CA 1
ATOM 5386 C C . TYR D 1 108 ? 19.014 54.271 73.423 1.00 95.10 105 TYR D C 1
ATOM 5387 O O . TYR D 1 108 ? 17.784 54.360 73.349 1.00 92.71 105 TYR D O 1
ATOM 5396 N N . PHE D 1 109 ? 19.842 54.859 72.565 1.00 97.33 106 PHE D N 1
ATOM 5397 C CA . PHE D 1 109 ? 19.367 55.729 71.497 1.00 99.17 106 PHE D CA 1
ATOM 5398 C C . PHE D 1 109 ? 18.439 55.035 70.493 1.00 101.75 106 PHE D C 1
ATOM 5399 O O . PHE D 1 109 ? 17.432 55.615 70.064 1.00 100.87 106 PHE D O 1
ATOM 5407 N N . LEU D 1 110 ? 18.797 53.813 70.100 1.00 102.31 107 LEU D N 1
ATOM 5408 C CA . LEU D 1 110 ? 18.001 53.045 69.141 1.00 101.45 107 LEU D CA 1
ATOM 5409 C C . LEU D 1 110 ? 16.661 52.640 69.739 1.00 97.70 107 LEU D C 1
ATOM 5410 O O . LEU D 1 110 ? 15.612 52.818 69.121 1.00 99.91 107 LEU D O 1
ATOM 5415 N N . LEU D 1 111 ? 16.704 52.101 70.949 1.00 92.10 108 LEU D N 1
ATOM 5416 C CA . LEU D 1 111 ? 15.490 51.758 71.666 1.00 92.05 108 LEU D CA 1
ATOM 5417 C C . LEU D 1 111 ? 14.569 52.970 71.709 1.00 90.14 108 LEU D C 1
ATOM 5418 O O . LEU D 1 111 ? 13.346 52.832 71.709 1.00 91.17 108 LEU D O 1
ATOM 5423 N N . ARG D 1 112 ? 15.165 54.159 71.736 1.00 89.62 109 ARG D N 1
ATOM 5424 C CA . ARG D 1 112 ? 14.394 55.402 71.826 1.00 91.88 109 ARG D CA 1
ATOM 5425 C C . ARG D 1 112 ? 13.892 55.876 70.466 1.00 84.55 109 ARG D C 1
ATOM 5426 O O . ARG D 1 112 ? 12.771 56.370 70.340 1.00 84.77 109 ARG D O 1
ATOM 5434 N N . PHE D 1 113 ? 14.738 55.741 69.455 1.00 75.53 110 PHE D N 1
ATOM 5435 C CA . PHE D 1 113 ? 14.377 56.175 68.128 1.00 74.74 110 PHE D CA 1
ATOM 5436 C C . PHE D 1 113 ? 13.274 55.280 67.587 1.00 81.91 110 PHE D C 1
ATOM 5437 O O . PHE D 1 113 ? 12.389 55.739 66.859 1.00 82.82 110 PHE D O 1
ATOM 5445 N N . ARG D 1 114 ? 13.329 54.005 67.970 1.00 79.32 111 ARG D N 1
ATOM 5446 C CA . ARG D 1 114 ? 12.348 53.035 67.536 1.00 81.04 111 ARG D CA 1
ATOM 5447 C C . ARG D 1 114 ? 11.017 53.192 68.274 1.00 81.56 111 ARG D C 1
ATOM 5448 O O . ARG D 1 114 ? 9.942 52.937 67.711 1.00 81.12 111 ARG D O 1
ATOM 5456 N N . SER D 1 115 ? 11.068 53.577 69.541 1.00 80.60 112 SER D N 1
ATOM 5457 C CA . SER D 1 115 ? 9.820 53.719 70.271 1.00 87.38 112 SER D CA 1
ATOM 5458 C C . SER D 1 115 ? 9.026 54.891 69.695 1.00 91.69 112 SER D C 1
ATOM 5459 O O . SER D 1 115 ? 7.796 54.825 69.573 1.00 88.40 112 SER D O 1
ATOM 5462 N N . GLU D 1 116 ? 9.750 55.950 69.326 1.00 95.30 113 GLU D N 1
ATOM 5463 C CA . GLU D 1 116 ? 9.164 57.148 68.723 1.00 98.55 113 GLU D CA 1
ATOM 5464 C C . GLU D 1 116 ? 8.582 56.845 67.338 1.00 96.43 113 GLU D C 1
ATOM 5465 O O . GLU D 1 116 ? 7.588 57.443 66.912 1.00 99.02 113 GLU D O 1
ATOM 5471 N N . LEU D 1 117 ? 9.227 55.930 66.627 1.00 87.77 114 LEU D N 1
ATOM 5472 C CA . LEU D 1 117 ? 8.751 55.522 65.321 1.00 83.56 114 LEU D CA 1
ATOM 5473 C C . LEU D 1 117 ? 7.440 54.750 65.445 1.00 86.96 114 LEU D C 1
ATOM 5474 O O . LEU D 1 117 ? 6.611 54.768 64.542 1.00 89.16 114 LEU D O 1
ATOM 5479 N N . GLU D 1 118 ? 7.265 54.079 66.576 1.00 90.12 115 GLU D N 1
ATOM 5480 C CA . GLU D 1 118 ? 6.125 53.199 66.802 1.00 97.20 115 GLU D CA 1
ATOM 5481 C C . GLU D 1 118 ? 4.884 54.048 67.045 1.00 97.88 115 GLU D C 1
ATOM 5482 O O . GLU D 1 118 ? 3.777 53.730 66.579 1.00 97.40 115 GLU D O 1
ATOM 5488 N N . HIS D 1 119 ? 5.076 55.148 67.767 1.00 96.32 116 HIS D N 1
ATOM 5489 C CA . HIS D 1 119 ? 3.950 55.967 68.169 1.00 97.57 116 HIS D CA 1
ATOM 5490 C C . HIS D 1 119 ? 3.593 57.036 67.117 1.00 102.50 116 HIS D C 1
ATOM 5491 O O . HIS D 1 119 ? 2.415 57.340 66.913 1.00 105.75 116 HIS D O 1
ATOM 5498 N N . ASP D 1 120 ? 4.594 57.564 66.415 1.00 100.67 117 ASP D N 1
ATOM 5499 C CA . ASP D 1 120 ? 4.367 58.717 65.539 1.00 100.13 117 ASP D CA 1
ATOM 5500 C C . ASP D 1 120 ? 4.403 58.428 64.041 1.00 97.03 117 ASP D C 1
ATOM 5501 O O . ASP D 1 120 ? 3.792 59.145 63.258 1.00 95.51 117 ASP D O 1
ATOM 5506 N N . VAL D 1 121 ? 5.133 57.396 63.642 1.00 96.29 118 VAL D N 1
ATOM 5507 C CA . VAL D 1 121 ? 5.265 57.073 62.223 1.00 96.69 118 VAL D CA 1
ATOM 5508 C C . VAL D 1 121 ? 4.536 55.794 61.804 1.00 97.27 118 VAL D C 1
ATOM 5509 O O . VAL D 1 121 ? 3.853 55.779 60.785 1.00 99.08 118 VAL D O 1
ATOM 5513 N N . TYR D 1 122 ? 4.690 54.725 62.582 1.00 98.30 119 TYR D N 1
ATOM 5514 C CA . TYR D 1 122 ? 4.092 53.425 62.247 1.00 99.46 119 TYR D CA 1
ATOM 5515 C C . TYR D 1 122 ? 2.607 53.489 61.837 1.00 104.22 119 TYR D C 1
ATOM 5516 O O . TYR D 1 122 ? 2.231 52.967 60.777 1.00 106.64 119 TYR D O 1
ATOM 5525 N N . PRO D 1 123 ? 1.764 54.130 62.670 1.00 104.22 120 PRO D N 1
ATOM 5526 C CA . PRO D 1 123 ? 0.330 54.215 62.384 1.00 106.11 120 PRO D CA 1
ATOM 5527 C C . PRO D 1 123 ? 0.042 54.659 60.959 1.00 99.28 120 PRO D C 1
ATOM 5528 O O . PRO D 1 123 ? -0.624 53.924 60.233 1.00 92.55 120 PRO D O 1
ATOM 5532 N N . ARG D 1 124 ? 0.542 55.839 60.588 1.00 101.78 121 ARG D N 1
ATOM 5533 C CA . ARG D 1 124 ? 0.295 56.427 59.271 1.00 111.07 121 ARG D CA 1
ATOM 5534 C C . ARG D 1 124 ? 0.974 55.654 58.130 1.00 109.21 121 ARG D C 1
ATOM 5535 O O . ARG D 1 124 ? 0.418 55.522 57.042 1.00 113.20 121 ARG D O 1
ATOM 5543 N N . LEU D 1 125 ? 2.172 55.143 58.371 1.00 104.15 122 LEU D N 1
ATOM 5544 C CA . LEU D 1 125 ? 2.860 54.373 57.342 1.00 102.17 122 LEU D CA 1
ATOM 5545 C C . LEU D 1 125 ? 2.046 53.126 57.045 1.00 102.79 122 LEU D C 1
ATOM 5546 O O . LEU D 1 125 ? 1.930 52.699 55.891 1.00 103.57 122 LEU D O 1
ATOM 5551 N N . ARG D 1 126 ? 1.460 52.558 58.094 1.00 101.16 123 ARG D N 1
ATOM 5552 C CA . ARG D 1 126 ? 0.654 51.351 57.950 1.00 98.49 123 ARG D CA 1
ATOM 5553 C C . ARG D 1 126 ? -0.749 51.637 57.435 1.00 97.35 123 ARG D C 1
ATOM 5554 O O . ARG D 1 126 ? -1.385 50.760 56.863 1.00 95.86 123 ARG D O 1
ATOM 5562 N N . GLU D 1 127 ? -1.224 52.861 57.650 1.00 102.04 124 GLU D N 1
ATOM 5563 C CA . GLU D 1 127 ? -2.540 53.282 57.168 1.00 107.76 124 GLU D CA 1
ATOM 5564 C C . GLU D 1 127 ? -2.583 53.490 55.660 1.00 106.99 124 GLU D C 1
ATOM 5565 O O . GLU D 1 127 ? -3.400 52.885 54.975 1.00 113.18 124 GLU D O 1
ATOM 5571 N N . GLU D 1 128 ? -1.711 54.352 55.148 1.00 106.37 125 GLU D N 1
ATOM 5572 C CA . GLU D 1 128 ? -1.665 54.622 53.718 1.00 114.99 125 GLU D CA 1
ATOM 5573 C C . GLU D 1 128 ? -1.089 53.437 52.961 1.00 114.83 125 GLU D C 1
ATOM 5574 O O . GLU D 1 128 ? -1.643 53.001 51.961 1.00 117.88 125 GLU D O 1
ATOM 5580 N N . TYR D 1 129 ? 0.021 52.901 53.447 1.00 111.87 126 TYR D N 1
ATOM 5581 C CA . TYR D 1 129 ? 0.824 52.009 52.624 1.00 109.20 126 TYR D CA 1
ATOM 5582 C C . TYR D 1 129 ? 0.610 50.516 52.806 1.00 106.89 126 TYR D C 1
ATOM 5583 O O . TYR D 1 129 ? 1.238 49.719 52.105 1.00 108.00 126 TYR D O 1
ATOM 5592 N N . ILE D 1 130 ? -0.263 50.120 53.730 1.00 106.66 127 ILE D N 1
ATOM 5593 C CA . ILE D 1 130 ? -0.640 48.698 53.820 1.00 109.98 127 ILE D CA 1
ATOM 5594 C C . ILE D 1 130 ? -2.151 48.483 53.869 1.00 121.03 127 ILE D C 1
ATOM 5595 O O . ILE D 1 130 ? -2.840 49.040 54.731 1.00 123.46 127 ILE D O 1
ATOM 5600 N N . THR D 1 131 ? -2.643 47.653 52.946 1.00 124.61 128 THR D N 1
ATOM 5601 C CA . THR D 1 131 ? -4.068 47.592 52.636 1.00 133.12 128 THR D CA 1
ATOM 5602 C C . THR D 1 131 ? -4.756 46.232 52.855 1.00 140.20 128 THR D C 1
ATOM 5603 O O . THR D 1 131 ? -5.843 45.994 52.317 1.00 144.07 128 THR D O 1
ATOM 5607 N N . LYS D 1 132 ? -4.143 45.348 53.640 1.00 142.21 129 LYS D N 1
ATOM 5608 C CA . LYS D 1 132 ? -4.782 44.069 53.967 1.00 148.36 129 LYS D CA 1
ATOM 5609 C C . LYS D 1 132 ? -4.345 43.404 55.276 1.00 147.05 129 LYS D C 1
ATOM 5610 O O . LYS D 1 132 ? -3.223 43.591 55.755 1.00 146.95 129 LYS D O 1
ATOM 5616 N N . VAL D 1 133 ? -5.264 42.623 55.838 1.00 148.19 130 VAL D N 1
ATOM 5617 C CA . VAL D 1 133 ? -5.005 41.784 57.002 1.00 147.74 130 VAL D CA 1
ATOM 5618 C C . VAL D 1 133 ? -4.279 40.518 56.537 1.00 144.97 130 VAL D C 1
ATOM 5619 O O . VAL D 1 133 ? -4.212 39.512 57.243 1.00 144.96 130 VAL D O 1
ATOM 5623 N N . ASP D 1 134 ? -3.740 40.592 55.326 1.00 142.71 131 ASP D N 1
ATOM 5624 C CA . ASP D 1 134 ? -2.925 39.536 54.733 1.00 141.93 131 ASP D CA 1
ATOM 5625 C C . ASP D 1 134 ? -1.937 38.915 55.740 1.00 138.22 131 ASP D C 1
ATOM 5626 O O . ASP D 1 134 ? -1.803 37.691 55.847 1.00 136.78 131 ASP D O 1
ATOM 5631 N N . ILE D 1 135 ? -1.256 39.783 56.480 1.00 132.14 132 ILE D N 1
ATOM 5632 C CA . ILE D 1 135 ? -0.185 39.391 57.380 1.00 121.56 132 ILE D CA 1
ATOM 5633 C C . ILE D 1 135 ? -0.587 39.799 58.796 1.00 118.42 132 ILE D C 1
ATOM 5634 O O . ILE D 1 135 ? -1.333 40.758 58.959 1.00 121.63 132 ILE D O 1
ATOM 5639 N N . PRO D 1 136 ? -0.131 39.059 59.827 1.00 115.95 133 PRO D N 1
ATOM 5640 C CA . PRO D 1 136 ? -0.422 39.454 61.217 1.00 115.56 133 PRO D CA 1
ATOM 5641 C C . PRO D 1 136 ? 0.126 40.835 61.567 1.00 112.11 133 PRO D C 1
ATOM 5642 O O . PRO D 1 136 ? 1.079 41.304 60.944 1.00 106.13 133 PRO D O 1
ATOM 5646 N N . GLU D 1 137 ? -0.478 41.468 62.567 1.00 115.53 134 GLU D N 1
ATOM 5647 C CA . GLU D 1 137 ? -0.125 42.834 62.947 1.00 112.86 134 GLU D CA 1
ATOM 5648 C C . GLU D 1 137 ? 1.231 42.917 63.656 1.00 106.40 134 GLU D C 1
ATOM 5649 O O . GLU D 1 137 ? 2.003 43.835 63.411 1.00 103.83 134 GLU D O 1
ATOM 5655 N N . ASP D 1 138 ? 1.527 41.957 64.523 1.00 104.12 135 ASP D N 1
ATOM 5656 C CA . ASP D 1 138 ? 2.839 41.920 65.147 1.00 101.98 135 ASP D CA 1
ATOM 5657 C C . ASP D 1 138 ? 3.966 41.747 64.114 1.00 97.76 135 ASP D C 1
ATOM 5658 O O . ASP D 1 138 ? 5.002 42.416 64.201 1.00 97.37 135 ASP D O 1
ATOM 5663 N N . PHE D 1 139 ? 3.764 40.876 63.129 1.00 93.94 136 PHE D N 1
ATOM 5664 C CA . PHE D 1 139 ? 4.746 40.711 62.051 1.00 88.30 136 PHE D CA 1
ATOM 5665 C C . PHE D 1 139 ? 4.864 41.951 61.140 1.00 83.26 136 PHE D C 1
ATOM 5666 O O . PHE D 1 139 ? 5.968 42.312 60.732 1.00 77.74 136 PHE D O 1
ATOM 5674 N N . LEU D 1 140 ? 3.739 42.594 60.818 1.00 84.86 137 LEU D N 1
ATOM 5675 C CA . LEU D 1 140 ? 3.769 43.818 60.002 1.00 85.06 137 LEU D CA 1
ATOM 5676 C C . LEU D 1 140 ? 4.617 44.880 60.687 1.00 81.17 137 LEU D C 1
ATOM 5677 O O . LEU D 1 140 ? 5.605 45.380 60.130 1.00 79.14 137 LEU D O 1
ATOM 5682 N N . LYS D 1 141 ? 4.227 45.198 61.918 1.00 84.11 138 LYS D N 1
ATOM 5683 C CA . LYS D 1 141 ? 4.904 46.204 62.746 1.00 83.26 138 LYS D CA 1
ATOM 5684 C C . LYS D 1 141 ? 6.407 45.961 62.811 1.00 80.30 138 LYS D C 1
ATOM 5685 O O . LYS D 1 141 ? 7.190 46.871 62.523 1.00 78.68 138 LYS D O 1
ATOM 5691 N N . GLN D 1 142 ? 6.808 44.741 63.186 1.00 77.80 139 GLN D N 1
ATOM 5692 C CA . GLN D 1 142 ? 8.230 44.430 63.301 1.00 78.01 139 GLN D CA 1
ATOM 5693 C C . GLN D 1 142 ? 8.945 44.713 61.998 1.00 77.31 139 GLN D C 1
ATOM 5694 O O . GLN D 1 142 ? 9.951 45.424 61.975 1.00 77.62 139 GLN D O 1
ATOM 5700 N N . PHE D 1 143 ? 8.417 44.149 60.918 1.00 74.40 140 PHE D N 1
ATOM 5701 C CA . PHE D 1 143 ? 9.044 44.247 59.609 1.00 72.37 140 PHE D CA 1
ATOM 5702 C C . PHE D 1 143 ? 9.227 45.695 59.179 1.00 75.51 140 PHE D C 1
ATOM 5703 O O . PHE D 1 143 ? 10.345 46.126 58.871 1.00 75.10 140 PHE D O 1
ATOM 5711 N N . LEU D 1 144 ? 8.119 46.434 59.147 1.00 76.15 141 LEU D N 1
ATOM 5712 C CA . LEU D 1 144 ? 8.115 47.836 58.710 1.00 78.54 141 LEU D CA 1
ATOM 5713 C C . LEU D 1 144 ? 9.134 48.722 59.496 1.00 83.59 141 LEU D C 1
ATOM 5714 O O . LEU D 1 144 ? 10.019 49.357 58.909 1.00 80.51 141 LEU D O 1
ATOM 5719 N N . LEU D 1 145 ? 9.007 48.736 60.821 1.00 79.64 142 LEU D N 1
ATOM 5720 C CA . LEU D 1 145 ? 9.894 49.494 61.699 1.00 78.72 142 LEU D CA 1
ATOM 5721 C C . LEU D 1 145 ? 11.383 49.170 61.504 1.00 77.39 142 LEU D C 1
ATOM 5722 O O . LEU D 1 145 ? 12.200 50.074 61.392 1.00 75.63 142 LEU D O 1
ATOM 5727 N N . SER D 1 146 ? 11.725 47.881 61.473 1.00 76.62 143 SER D N 1
ATOM 5728 C CA . SER D 1 146 ? 13.098 47.432 61.248 1.00 73.99 143 SER D CA 1
ATOM 5729 C C . SER D 1 146 ? 13.631 47.790 59.869 1.00 71.21 143 SER D C 1
ATOM 5730 O O . SER D 1 146 ? 14.796 48.156 59.730 1.00 72.24 143 SER D O 1
ATOM 5733 N N . SER D 1 147 ? 12.801 47.641 58.845 1.00 68.55 144 SER D N 1
ATOM 5734 C CA . SER D 1 147 ? 13.268 47.897 57.483 1.00 67.62 144 SER D CA 1
ATOM 5735 C C . SER D 1 147 ? 13.456 49.394 57.271 1.00 65.77 144 SER D C 1
ATOM 5736 O O . SER D 1 147 ? 14.245 49.810 56.426 1.00 68.58 144 SER D O 1
ATOM 5739 N N . PHE D 1 148 ? 12.734 50.198 58.042 1.00 59.08 145 PHE D N 1
ATOM 5740 C CA . PHE D 1 148 ? 12.947 51.639 57.994 1.00 73.96 145 PHE D CA 1
ATOM 5741 C C . PHE D 1 148 ? 14.269 52.046 58.659 1.00 78.09 145 PHE D C 1
ATOM 5742 O O . PHE D 1 148 ? 15.066 52.803 58.087 1.00 81.36 145 PHE D O 1
ATOM 5750 N N . ILE D 1 149 ? 14.495 51.550 59.869 1.00 73.07 146 ILE D N 1
ATOM 5751 C CA . ILE D 1 149 ? 15.755 51.778 60.540 1.00 71.90 146 ILE D CA 1
ATOM 5752 C C . ILE D 1 149 ? 16.921 51.252 59.717 1.00 76.43 146 ILE D C 1
ATOM 5753 O O . ILE D 1 149 ? 17.897 51.970 59.513 1.00 82.48 146 ILE D O 1
ATOM 5758 N N . GLU D 1 150 ? 16.832 50.015 59.233 1.00 68.45 147 GLU D N 1
ATOM 5759 C CA . GLU D 1 150 ? 17.979 49.408 58.573 1.00 67.78 147 GLU D CA 1
ATOM 5760 C C . GLU D 1 150 ? 18.292 50.082 57.243 1.00 69.16 147 GLU D C 1
ATOM 5761 O O . GLU D 1 150 ? 19.427 50.063 56.766 1.00 76.20 147 GLU D O 1
ATOM 5767 N N . THR D 1 151 ? 17.286 50.687 56.640 1.00 70.96 148 THR D N 1
ATOM 5768 C CA . THR D 1 151 ? 17.502 51.445 55.405 1.00 71.16 148 THR D CA 1
ATOM 5769 C C . THR D 1 151 ? 18.113 52.804 55.732 1.00 73.09 148 THR D C 1
ATOM 5770 O O . THR D 1 151 ? 19.012 53.282 55.030 1.00 74.31 148 THR D O 1
ATOM 5774 N N . LEU D 1 152 ? 17.661 53.405 56.829 1.00 71.67 149 LEU D N 1
ATOM 5775 C CA . LEU D 1 152 ? 18.277 54.640 57.305 1.00 74.03 149 LEU D CA 1
ATOM 5776 C C . LEU D 1 152 ? 19.784 54.407 57.513 1.00 73.17 149 LEU D C 1
ATOM 5777 O O . LEU D 1 152 ? 20.603 55.109 56.927 1.00 69.21 149 LEU D O 1
ATOM 5782 N N . LYS D 1 153 ? 20.146 53.383 58.289 1.00 77.34 150 LYS D N 1
ATOM 5783 C CA . LYS D 1 153 ? 21.559 53.097 58.586 1.00 76.32 150 LYS D CA 1
ATOM 5784 C C . LYS D 1 153 ? 22.360 52.843 57.320 1.00 78.00 150 LYS D C 1
ATOM 5785 O O . LYS D 1 153 ? 23.393 53.475 57.096 1.00 83.94 150 LYS D O 1
ATOM 5791 N N . TRP D 1 154 ? 21.880 51.918 56.494 1.00 73.35 151 TRP D N 1
ATOM 5792 C CA . TRP D 1 154 ? 22.595 51.537 55.283 1.00 75.68 151 TRP D CA 1
ATOM 5793 C C . TRP D 1 154 ? 22.891 52.758 54.423 1.00 83.01 151 TRP D C 1
ATOM 5794 O O . TRP D 1 154 ? 23.934 52.841 53.763 1.00 87.42 151 TRP D O 1
ATOM 5805 N N . TRP D 1 155 ? 21.953 53.699 54.428 1.00 80.47 152 TRP D N 1
ATOM 5806 C CA . TRP D 1 155 ? 22.075 54.890 53.622 1.00 80.46 152 TRP D CA 1
ATOM 5807 C C . TRP D 1 155 ? 23.234 55.737 54.141 1.00 80.82 152 TRP D C 1
ATOM 5808 O O . TRP D 1 155 ? 24.079 56.185 53.371 1.00 83.80 152 TRP D O 1
ATOM 5819 N N . LEU D 1 156 ? 23.314 55.918 55.449 1.00 78.07 153 LEU D N 1
ATOM 5820 C CA . LEU D 1 156 ? 24.365 56.770 55.992 1.00 81.60 153 LEU D CA 1
ATOM 5821 C C . LEU D 1 156 ? 25.753 56.225 55.682 1.00 84.30 153 LEU D C 1
ATOM 5822 O O . LEU D 1 156 ? 26.694 56.990 55.534 1.00 88.07 153 LEU D O 1
ATOM 5827 N N . HIS D 1 157 ? 25.879 54.911 55.560 1.00 85.89 154 HIS D N 1
ATOM 5828 C CA . HIS D 1 157 ? 27.183 54.315 55.275 1.00 94.71 154 HIS D CA 1
ATOM 5829 C C . HIS D 1 157 ? 27.618 54.430 53.809 1.00 101.62 154 HIS D C 1
ATOM 5830 O O . HIS D 1 157 ? 28.769 54.145 53.471 1.00 105.15 154 HIS D O 1
ATOM 5837 N N . GLN D 1 158 ? 26.713 54.834 52.929 1.00 101.11 155 GLN D N 1
ATOM 5838 C CA . GLN D 1 158 ? 27.106 54.998 51.538 1.00 105.91 155 GLN D CA 1
ATOM 5839 C C . GLN D 1 158 ? 27.994 56.240 51.373 1.00 117.82 155 GLN D C 1
ATOM 5840 O O . GLN D 1 158 ? 27.606 57.359 51.729 1.00 112.99 155 GLN D O 1
ATOM 5846 N N . ARG D 1 159 ? 29.196 56.013 50.846 1.00 129.87 156 ARG D N 1
ATOM 5847 C CA . ARG D 1 159 ? 30.179 57.066 50.593 1.00 138.89 156 ARG D CA 1
ATOM 5848 C C . ARG D 1 159 ? 29.532 58.200 49.798 1.00 140.57 156 ARG D C 1
ATOM 5849 O O . ARG D 1 159 ? 29.369 59.317 50.303 1.00 142.13 156 ARG D O 1
ATOM 5857 N N . GLN D 1 160 ? 29.179 57.903 48.549 1.00 139.76 157 GLN D N 1
ATOM 5858 C CA . GLN D 1 160 ? 28.331 58.772 47.739 1.00 139.25 157 GLN D CA 1
ATOM 5859 C C . GLN D 1 160 ? 26.898 58.368 48.030 1.00 133.69 157 GLN D C 1
ATOM 5860 O O . GLN D 1 160 ? 26.441 57.316 47.579 1.00 138.01 157 GLN D O 1
ATOM 5866 N N . LYS D 1 161 ? 26.197 59.183 48.803 1.00 123.98 158 LYS D N 1
ATOM 5867 C CA . LYS D 1 161 ? 24.863 58.824 49.263 1.00 113.20 158 LYS D CA 1
ATOM 5868 C C . LYS D 1 161 ? 23.840 58.875 48.132 1.00 109.29 158 LYS D C 1
ATOM 5869 O O . LYS D 1 161 ? 24.197 58.824 46.960 1.00 109.98 158 LYS D O 1
ATOM 5883 N N . THR D 1 163 ?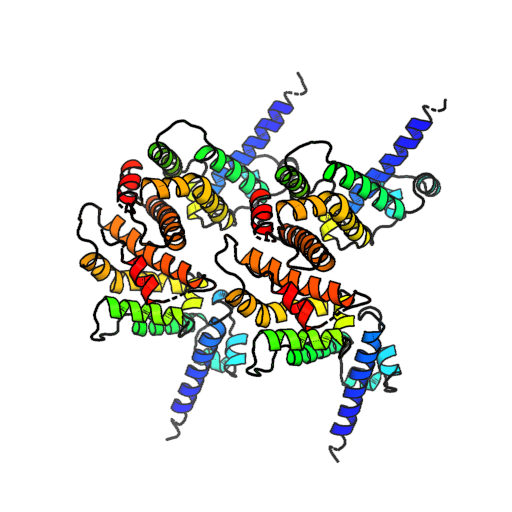 19.511 60.464 47.350 1.00 113.04 160 THR D N 1
ATOM 5884 C CA . THR D 1 163 ? 18.691 61.577 47.812 1.00 113.38 160 THR D CA 1
ATOM 5885 C C . THR D 1 163 ? 17.611 61.117 48.783 1.00 109.96 160 THR D C 1
ATOM 5886 O O . THR D 1 163 ? 16.970 60.083 48.584 1.00 111.27 160 THR D O 1
ATOM 5890 N N . VAL D 1 164 ? 17.440 61.895 49.843 1.00 108.14 161 VAL D N 1
ATOM 5891 C CA . VAL D 1 164 ? 16.251 61.847 50.683 1.00 104.57 161 VAL D CA 1
ATOM 5892 C C . VAL D 1 164 ? 15.001 61.430 49.887 1.00 102.64 161 VAL D C 1
ATOM 5893 O O . VAL D 1 164 ? 14.291 60.507 50.283 1.00 97.63 161 VAL D O 1
ATOM 5897 N N . GLU D 1 165 ? 14.733 62.109 48.769 1.00 107.55 162 GLU D N 1
ATOM 5898 C CA . GLU D 1 165 ? 13.526 61.834 47.977 1.00 106.44 162 GLU D CA 1
ATOM 5899 C C . GLU D 1 165 ? 13.498 60.409 47.434 1.00 100.29 162 GLU D C 1
ATOM 5900 O O . GLU D 1 165 ? 12.507 59.699 47.592 1.00 94.36 162 GLU D O 1
ATOM 5906 N N . ASP D 1 166 ? 14.591 60.000 46.802 1.00 101.09 163 ASP D N 1
ATOM 5907 C CA . ASP D 1 166 ? 14.654 58.695 46.167 1.00 104.19 163 ASP D CA 1
ATOM 5908 C C . ASP D 1 166 ? 14.618 57.574 47.201 1.00 104.45 163 ASP D C 1
ATOM 5909 O O . ASP D 1 166 ? 13.912 56.576 47.033 1.00 100.65 163 ASP D O 1
ATOM 5914 N N . LEU D 1 167 ? 15.392 57.742 48.268 1.00 103.73 164 LEU D N 1
ATOM 5915 C CA . LEU D 1 167 ? 15.530 56.696 49.275 1.00 95.73 164 LEU D CA 1
ATOM 5916 C C . LEU D 1 167 ? 14.175 56.380 49.892 1.00 91.96 164 LEU D C 1
ATOM 5917 O O . LEU D 1 167 ? 13.827 55.221 50.072 1.00 85.24 164 LEU D O 1
ATOM 5922 N N . LEU D 1 168 ? 13.399 57.413 50.200 1.00 91.45 165 LEU D N 1
ATOM 5923 C CA . LEU D 1 168 ? 12.067 57.179 50.730 1.00 91.74 165 LEU D CA 1
ATOM 5924 C C . LEU D 1 168 ? 11.147 56.550 49.695 1.00 97.60 165 LEU D C 1
ATOM 5925 O O . LEU D 1 168 ? 10.211 55.836 50.045 1.00 103.48 165 LEU D O 1
ATOM 5930 N N . LYS D 1 169 ? 11.402 56.822 48.420 1.00 97.60 166 LYS D N 1
ATOM 5931 C CA . LYS D 1 169 ? 10.556 56.276 47.370 1.00 99.80 166 LYS D CA 1
ATOM 5932 C C . LYS D 1 169 ? 10.829 54.790 47.209 1.00 100.74 166 LYS D C 1
ATOM 5933 O O . LYS D 1 169 ? 9.906 53.989 47.091 1.00 102.74 166 LYS D O 1
ATOM 5939 N N . TYR D 1 170 ? 12.110 54.437 47.199 1.00 98.28 167 TYR D N 1
ATOM 5940 C CA . TYR D 1 170 ? 12.519 53.056 47.036 1.00 92.53 167 TYR D CA 1
ATOM 5941 C C . TYR D 1 170 ? 12.146 52.247 48.254 1.00 88.70 167 TYR D C 1
ATOM 5942 O O . TYR D 1 170 ? 11.861 51.051 48.142 1.00 90.74 167 TYR D O 1
ATOM 5951 N N . TYR D 1 171 ? 12.124 52.893 49.415 1.00 83.44 168 TYR D N 1
ATOM 5952 C CA . TYR D 1 171 ? 11.666 52.203 50.608 1.00 80.89 168 TYR D CA 1
ATOM 5953 C C . TYR D 1 171 ? 10.184 51.852 50.537 1.00 85.44 168 TYR D C 1
ATOM 5954 O O . TYR D 1 171 ? 9.799 50.713 50.796 1.00 81.61 168 TYR D O 1
ATOM 5963 N N . LEU D 1 172 ? 9.345 52.833 50.216 1.00 83.61 169 LEU D N 1
ATOM 5964 C CA . LEU D 1 172 ? 7.909 52.583 50.216 1.00 88.42 169 LEU D CA 1
ATOM 5965 C C . LEU D 1 172 ? 7.544 51.498 49.184 1.00 97.96 169 LEU D C 1
ATOM 5966 O O . LEU D 1 172 ? 6.709 50.615 49.431 1.00 98.00 169 LEU D O 1
ATOM 5971 N N . THR D 1 173 ? 8.192 51.552 48.030 1.00 101.28 170 THR D N 1
ATOM 5972 C CA . THR D 1 173 ? 7.870 50.610 46.977 1.00 104.21 170 THR D CA 1
ATOM 5973 C C . THR D 1 173 ? 8.409 49.196 47.223 1.00 103.14 170 THR D C 1
ATOM 5974 O O . THR D 1 173 ? 8.361 48.374 46.318 1.00 108.83 170 THR D O 1
ATOM 5986 N N . VAL D 1 175 ? 7.605 48.080 50.619 1.00 89.65 172 VAL D N 1
ATOM 5987 C CA . VAL D 1 175 ? 6.785 47.777 51.791 1.00 88.39 172 VAL D CA 1
ATOM 5988 C C . VAL D 1 175 ? 5.279 47.875 51.544 1.00 91.42 172 VAL D C 1
ATOM 5989 O O . VAL D 1 175 ? 4.506 47.171 52.199 1.00 98.74 172 VAL D O 1
ATOM 5993 N N . GLU D 1 176 ? 4.881 48.757 50.627 1.00 81.50 173 GLU D N 1
ATOM 5994 C CA . GLU D 1 176 ? 3.498 48.856 50.139 1.00 94.21 173 GLU D CA 1
ATOM 5995 C C . GLU D 1 176 ? 2.749 47.533 49.925 1.00 107.28 173 GLU D C 1
ATOM 5996 O O . GLU D 1 176 ? 3.327 46.522 49.491 1.00 108.66 173 GLU D O 1
ATOM 6002 N N . ARG D 1 177 ? 1.445 47.554 50.183 1.00 111.46 174 ARG D N 1
ATOM 6003 C CA . ARG D 1 177 ? 0.610 46.391 49.896 1.00 118.11 174 ARG D CA 1
ATOM 6004 C C . ARG D 1 177 ? -0.872 46.717 50.096 1.00 125.87 174 ARG D C 1
ATOM 6005 O O . ARG D 1 177 ? -1.228 47.833 50.484 1.00 127.42 174 ARG D O 1
#

Secondary structure (DSSP, 8-state):
----HHHHHHHHHHHHHHHHHHHTTTS-TTT--HHHHHHHH---HHHHTTT-SSTHHHHHHHHHHHHHHHTS------HHHHHHHHHHHHHHTGGGHHHHHHTT-HHHHHHHHHHIIIIIHHHHHHHH-----S-HHHHHHHHHHHHHHHHHHHHH-S---HHHHHHHHH----/----HHHHHHHHHHHHHHHHHHHHTSS-GGG--HHHHHHHHT--HHHHHHH-SSHHHHHHHHHHHHHHHHSS------HHHHHHHHHHHHHHTTTSHHHHHHHT-HHHHHHHHHHIIIIIHHHHHHHH---TTS-HHHHHHHHHHHHHHHHHHHHT-TT--HHHHHHHHH----/---HHHHHHHHHHHHHHHHHHHTTTS-GGG--HHHHHHHTT--HHHHHHH-SSHHHHHHHHHHHHHHHHH-------HHHHHHHHHHHHHTTTTSHHHHHHTT-HHHHHHHHHHHHHHTHHHHHHHH--S-S--HHHHHHHHHHHHHHHHHHHHH-S---HHHHHHHHH----/---HHHHHHHHHHHHHTHHHHHHHHS-GGG--HHHHHHHHT--HHHHTTT-SSTHHHHHHHHHHHHHHHH-TTS---HHHHHHHHHHHHHTTGGGHHHHHHT--HHHHHHHHHHHHHHTHHHHHHHH---TTS-HHHHHHHHHHHHHHHHHHHHT-S---HHHHHHHHH----

Organism: Streptococcus agalactiae (NCBI:txid1311)

Foldseek 3Di:
DVVVVVVVLVVLLVLLLLLLLVVLLPDALVPDDPVSSCVRSVDDPVSNCVNDVGSVVSVVVVLVVVLCVLFVDPPDDDLVVSVLVNLVCLQVCPSVLVSNLLSPPVVSVVVVLVSCVVGPQVCLPVPFEDDPPDDDVVLSVVLSVVVSVLSNVQSVDPDHRSVVSSVVSSVSGD/DVVCVVVVLVVLLVLLLLLLLVCLLPDNLVPDAPVSSCVRSVHDPVSVCVRDVGSVVSVVVVQVVVLVVLFVDPDPDDLVVSVLSNLVCLVVCPSVLVSHLLVVDVPNVVSVLVSCLPGPQVCLCVVQPDDPPDPDVVLRVVLSVLVSVLSNVQSVDPDHRSVVSVVVSRVSRD/DVVVVVVLVVLQVLLLLLLLVVLLPDALVPDAPVSSCVRSVHDSVSNCVNDVGVVVSVVVVLVVVLCVLFNDPPVDDVVVSQLVNLVCLLVCPSVLVSHLLSVPVVNVVSVLVSCLPGPCVVLCVPFEDDDPDDDVVVSVCLSVLVSVLSNVQSPDPDHRSVVSSVVSSVNGD/DVVVVVVLVVLQVLLLVLLLVCCLPAHDPVDAPVSSCVRSVHDPVSCCVRDVGVVVSVVVLLCVVLCVLQVCPPVDDLLVSQLVNLVCQVVCPSVLVVHLQNPDPVNVVSVLVSCLPRPQVVLCVVFEDDPPDPPVVLSVVLSVLVSVLSNVQNPDPPHRSVVSVVVSSVSGD

CATH classification: 1.10.357.10

Sequence (694 aa):
SNAVKDRQIQKTKVAIYNAFISLLQENDYSKITVQDVIGLANVGRSTFYSHYESKEVLLKELCEDLFHHLFKQGRDVTFEEYLVHILKHFEQNQDSIATLLLSDDPYFLLRFRSELEHDVYPRLREEYITKVDIPEDFLKQFLLSSFIETLKWWLHQRQKTVEDLLKYYLTVERSNAVKDRQIQKTKVAIYNAFISLLQENDYSKITVQDVIGLANVGRSTFYSHYESKEVLLKELCEDLFHHLFKQGRDVTFEEYLVHILKHFEQNQDSIATLLLSDDPYFLLRFRSELEHDVYPRLREEYITKVDIPEDFLKQFLLSSFIETLKWWLHQRQKTVEDLLKYYLTVERNAVKDRQIQKTKVAIYNAFISLLQENDYSKITVQDVIGLANVGRSTFYSHYESKEVLLKELCEDLFHHLFKQGRDVTFEEYLVHILKHFEQNQDSIATLLLSDDPYFLLRFRSELEHDVYPRLREEYITKVDIPEDFLKQFLLSSFIETLKWWLHQRQKTVEDLLKYYLTVERNAVKDRQIQKTKVAIYNAFISLLQENDYSKITVQDVIGLANVGRSTFYSHYESKEVLLKELCEDLFHHLFKQGRDVTFEEYLVHILKHFEQNQDSIATLLLSDDPYFLLRFRSELEHDVYPRLREEYITKVDIPEDFLKQFLLSSFIETLKWWLHQRQKTVEDLLKYYLTVER